Protein AF-A0A9E5YDA6-F1 (afdb_monomer_lite)

Secondary structure (DSSP, 8-state):
-EEEE-BPPP-TT---GGG----EEEEEE-GGGT-SS-EEEEE--TTSSSEEE-GGGTSTTPPPGGGS-GGGGEE-SEEEEE----TT-EE-GGGGTT----TT--EEEEE-SGGGGTTSTHHHHSPPEEPTTHHHHHHHH-TT--EEEESSS-SS-SS-HHHHHHHHHHHHHTT-EEEESB--TT--S--SEEEEEE---TT-SEEEEEEEEEE----GGG-SEEEE-SBTTTB--HHHHHHHHHHHHGGG-HHHHHHHHHHHHHHTTS-HHHHHHHIIIIII-----HHHHHHHHHHHHHHHHHHHHHPPBPTTHHHHHHHHHHTT-EEEEEEEEEHHHHHHHHHHTTGGGGEEEEEEETS-HHHHHHHHHHHHT--GGGEEEEESSHHHHHHHHHTT-EEEEESS-SSSS-EE-HHHHS-GGG-

Radius of gyration: 26.45 Å; chains: 1; bounding box: 68×47×70 Å

Structure (mmCIF, N/CA/C/O backbone):
data_AF-A0A9E5YDA6-F1
#
_entry.id   AF-A0A9E5YDA6-F1
#
loop_
_atom_site.group_PDB
_atom_site.id
_atom_site.type_symbol
_atom_site.label_atom_id
_atom_site.label_alt_id
_atom_site.label_comp_id
_atom_site.label_asym_id
_atom_site.label_entity_id
_atom_site.label_seq_id
_atom_site.pdbx_PDB_ins_code
_atom_site.Cartn_x
_atom_site.Cartn_y
_atom_site.Cartn_z
_atom_site.occupancy
_atom_site.B_iso_or_equiv
_atom_site.auth_seq_id
_atom_site.auth_comp_id
_atom_site.auth_asym_id
_atom_site.auth_atom_id
_atom_site.pdbx_PDB_model_num
ATOM 1 N N . MET A 1 1 ? 9.116 14.636 -0.680 1.00 67.81 1 MET A N 1
ATOM 2 C CA . MET A 1 1 ? 8.683 13.267 -1.040 1.00 67.81 1 MET A CA 1
ATOM 3 C C . MET A 1 1 ? 9.892 12.543 -1.601 1.00 67.81 1 MET A C 1
ATOM 5 O O . MET A 1 1 ? 10.535 13.100 -2.480 1.00 67.81 1 MET A O 1
ATOM 9 N N . LYS A 1 2 ? 10.267 11.382 -1.056 1.00 83.38 2 LYS A N 1
ATOM 10 C CA . LYS A 1 2 ? 11.390 10.605 -1.598 1.00 83.38 2 LYS A CA 1
ATOM 11 C C . LYS A 1 2 ? 10.886 9.824 -2.810 1.00 83.38 2 LYS A C 1
ATOM 13 O O . LYS A 1 2 ? 9.792 9.270 -2.757 1.00 83.38 2 LYS A O 1
ATOM 18 N N . THR A 1 3 ? 11.674 9.770 -3.874 1.00 90.19 3 THR A N 1
ATOM 19 C CA . THR A 1 3 ? 11.334 9.054 -5.107 1.00 90.19 3 THR A CA 1
ATOM 20 C C . THR A 1 3 ? 12.433 8.066 -5.475 1.00 90.19 3 THR A C 1
ATOM 22 O O . THR A 1 3 ? 13.600 8.267 -5.137 1.00 90.19 3 THR A O 1
ATOM 25 N N . LEU A 1 4 ? 12.052 6.970 -6.128 1.00 94.06 4 LEU A N 1
ATOM 26 C CA . LEU A 1 4 ? 12.965 6.002 -6.731 1.00 94.06 4 LEU A CA 1
ATOM 27 C C . LEU A 1 4 ? 12.518 5.728 -8.167 1.00 94.06 4 LEU A C 1
ATOM 29 O O . LEU A 1 4 ? 11.338 5.485 -8.407 1.00 94.06 4 LEU A O 1
ATOM 33 N N . ILE A 1 5 ? 13.463 5.735 -9.105 1.00 96.94 5 ILE A N 1
ATOM 34 C CA . ILE A 1 5 ? 13.225 5.278 -10.477 1.00 96.94 5 ILE A CA 1
ATOM 35 C C . ILE A 1 5 ? 13.392 3.759 -10.498 1.00 96.94 5 ILE A C 1
ATOM 37 O O . ILE A 1 5 ? 14.438 3.250 -10.088 1.00 96.94 5 ILE A O 1
ATOM 41 N N . LEU A 1 6 ? 12.368 3.055 -10.977 1.00 98.00 6 LEU A N 1
ATOM 42 C CA . LEU A 1 6 ? 12.332 1.597 -11.113 1.00 98.00 6 LEU A CA 1
ATOM 43 C C . LEU A 1 6 ? 12.444 1.141 -12.580 1.00 98.00 6 LEU A C 1
ATOM 45 O O . LEU A 1 6 ? 12.046 0.027 -12.908 1.00 98.00 6 LEU A O 1
ATOM 49 N N . SER A 1 7 ? 12.992 1.992 -13.453 1.00 97.88 7 SER A N 1
ATOM 50 C CA . SER A 1 7 ? 13.309 1.668 -14.850 1.00 97.88 7 SER A CA 1
ATOM 51 C C . SER A 1 7 ? 14.817 1.595 -15.093 1.00 97.88 7 SER A C 1
ATOM 53 O O . SER A 1 7 ? 15.599 2.330 -14.479 1.00 97.88 7 SER A O 1
ATOM 55 N N . HIS A 1 8 ? 15.235 0.734 -16.019 1.00 96.94 8 HIS A N 1
ATOM 56 C CA . HIS A 1 8 ? 16.598 0.727 -16.548 1.00 96.94 8 HIS A CA 1
ATOM 57 C C . HIS A 1 8 ? 16.786 1.803 -17.624 1.00 96.94 8 HIS A C 1
ATOM 59 O O . HIS A 1 8 ? 15.890 2.076 -18.423 1.00 96.94 8 HIS A O 1
ATOM 65 N N . ASN A 1 9 ? 17.988 2.384 -17.675 1.00 95.31 9 ASN A N 1
ATOM 66 C CA . ASN A 1 9 ? 18.379 3.263 -18.776 1.00 95.31 9 ASN A CA 1
ATOM 67 C C . ASN A 1 9 ? 18.394 2.477 -20.089 1.00 95.31 9 ASN A C 1
ATOM 69 O O . ASN A 1 9 ? 18.898 1.354 -20.133 1.00 95.31 9 ASN A O 1
ATOM 73 N N . ILE A 1 10 ? 17.909 3.106 -21.157 1.00 95.50 10 ILE A N 1
ATOM 74 C CA . ILE A 1 10 ? 17.963 2.546 -22.505 1.00 95.50 10 ILE A CA 1
ATOM 75 C C . ILE A 1 10 ? 19.251 3.013 -23.186 1.00 95.50 10 ILE A C 1
ATOM 77 O O . ILE A 1 10 ? 19.541 4.206 -23.259 1.00 95.50 10 ILE A O 1
ATOM 81 N N . ASN A 1 11 ? 20.026 2.056 -23.681 1.00 94.62 11 ASN A N 1
ATOM 82 C CA . ASN A 1 11 ? 21.260 2.253 -24.439 1.00 94.62 11 ASN A CA 1
ATOM 83 C C . ASN A 1 11 ? 21.466 1.117 -25.461 1.00 94.62 11 ASN A C 1
ATOM 85 O O . ASN A 1 11 ? 20.677 0.174 -25.512 1.00 94.62 11 ASN A O 1
ATOM 89 N N . SER A 1 12 ? 22.532 1.189 -26.258 1.00 92.56 12 SER A N 1
ATOM 90 C CA . SER A 1 12 ? 22.842 0.193 -27.295 1.00 92.56 12 SER A CA 1
ATOM 91 C C . SER A 1 12 ? 23.067 -1.234 -26.767 1.00 92.56 12 SER A C 1
ATOM 93 O O . SER A 1 12 ? 22.865 -2.180 -27.524 1.00 92.56 12 SER A O 1
ATOM 95 N N . ASP A 1 13 ? 23.421 -1.386 -25.486 1.00 92.50 13 ASP A N 1
ATOM 96 C CA . ASP A 1 13 ? 23.661 -2.668 -24.805 1.00 92.50 13 ASP A CA 1
ATOM 97 C C . ASP A 1 13 ? 22.418 -3.171 -24.044 1.00 92.50 13 ASP A C 1
ATOM 99 O O . ASP A 1 13 ? 22.493 -4.102 -23.241 1.00 92.50 13 ASP A O 1
ATOM 103 N N . THR A 1 14 ? 21.258 -2.540 -24.253 1.00 95.25 14 THR A N 1
ATOM 104 C CA . THR A 1 14 ? 20.001 -2.958 -23.620 1.00 95.25 14 THR A CA 1
ATOM 105 C C . THR A 1 14 ? 19.642 -4.373 -24.078 1.00 95.25 14 THR A C 1
ATOM 107 O O . THR A 1 14 ? 19.504 -4.587 -25.287 1.00 95.25 14 THR A O 1
ATOM 110 N N . PRO A 1 15 ? 19.462 -5.338 -23.154 1.00 94.69 15 PRO A N 1
ATOM 111 C CA . PRO A 1 15 ? 19.072 -6.689 -23.521 1.00 94.69 15 PRO A CA 1
ATOM 112 C C . PRO A 1 15 ? 17.662 -6.678 -24.117 1.00 94.69 15 PRO A C 1
ATOM 114 O O . PRO A 1 15 ? 16.757 -6.034 -23.590 1.00 94.69 15 PRO A O 1
ATOM 117 N N . LEU A 1 16 ? 17.479 -7.404 -25.219 1.00 94.12 16 LEU A N 1
ATOM 118 C CA . LEU A 1 16 ? 16.191 -7.565 -25.892 1.00 94.12 16 LEU A CA 1
ATOM 119 C C . LEU A 1 16 ? 15.756 -9.027 -25.826 1.00 94.12 16 LEU A C 1
ATOM 121 O O . LEU A 1 16 ? 16.576 -9.936 -26.004 1.00 94.12 16 LEU A O 1
ATOM 125 N N . TYR A 1 17 ? 14.462 -9.262 -25.597 1.00 91.06 17 TYR A N 1
ATOM 126 C CA . TYR A 1 17 ? 13.923 -10.618 -25.549 1.00 91.06 17 TYR A CA 1
ATOM 127 C C . TYR A 1 17 ? 14.231 -11.391 -26.843 1.00 91.06 17 TYR A C 1
ATOM 129 O O . TYR A 1 17 ? 14.139 -10.870 -27.956 1.00 91.06 17 TYR A O 1
ATOM 137 N N . GLY A 1 18 ? 14.640 -12.653 -26.697 1.00 87.25 18 GLY A N 1
ATOM 138 C CA . GLY A 1 18 ? 15.080 -13.500 -27.810 1.00 87.25 18 GLY A CA 1
ATOM 139 C C . GLY A 1 18 ? 16.497 -13.218 -28.324 1.00 87.25 18 GLY A C 1
ATOM 140 O O . GLY A 1 18 ? 16.963 -13.951 -29.196 1.00 87.25 18 GLY A O 1
ATOM 141 N N . GLY A 1 19 ? 17.190 -12.202 -27.796 1.00 80.88 19 GLY A N 1
ATOM 142 C CA . GLY A 1 19 ? 18.597 -11.918 -28.093 1.00 80.88 19 GLY A CA 1
ATOM 143 C C . GLY A 1 19 ? 18.871 -11.473 -29.531 1.00 80.88 19 GLY A C 1
ATOM 144 O O . GLY A 1 19 ? 20.001 -11.591 -29.999 1.00 80.88 19 GLY A O 1
ATOM 145 N N . LYS A 1 20 ? 17.847 -11.001 -30.255 1.00 78.19 20 LYS A N 1
ATOM 146 C CA . LYS A 1 20 ? 17.968 -10.517 -31.636 1.00 78.19 20 LYS A CA 1
ATOM 147 C C . LYS A 1 20 ? 17.704 -9.015 -31.703 1.00 78.19 20 LYS A C 1
ATOM 149 O O . LYS A 1 20 ? 16.721 -8.532 -31.153 1.00 78.19 20 LYS A O 1
ATOM 154 N N . GLY A 1 21 ? 18.542 -8.306 -32.457 1.00 82.81 21 GLY A N 1
ATOM 155 C CA . GLY A 1 21 ? 18.446 -6.857 -32.643 1.00 82.81 21 GLY A CA 1
ATOM 156 C C . GLY A 1 21 ? 19.255 -6.059 -31.619 1.00 82.81 21 GLY A C 1
ATOM 157 O O . GLY A 1 21 ? 19.936 -6.621 -30.766 1.00 82.81 21 GLY A O 1
ATOM 158 N N . ARG A 1 22 ? 19.201 -4.732 -31.745 1.00 89.94 22 ARG A N 1
ATOM 159 C CA . ARG A 1 22 ? 19.815 -3.765 -30.826 1.00 89.94 22 ARG A CA 1
ATOM 160 C C . ARG A 1 22 ? 18.995 -2.486 -30.818 1.00 89.94 22 ARG A C 1
ATOM 162 O O . ARG A 1 22 ? 18.381 -2.154 -31.834 1.00 89.94 22 ARG A O 1
ATOM 169 N N . VAL A 1 23 ? 19.037 -1.747 -29.715 1.00 95.06 23 VAL A N 1
ATOM 170 C CA . VAL A 1 23 ? 18.512 -0.380 -29.699 1.00 95.06 23 VAL A CA 1
ATOM 171 C C . VAL A 1 23 ? 19.399 0.488 -30.588 1.00 95.06 23 VAL A C 1
ATOM 173 O O . VAL A 1 23 ? 20.613 0.557 -30.405 1.00 95.06 23 VAL A O 1
ATOM 176 N N . GLY A 1 24 ? 18.797 1.133 -31.583 1.00 95.12 24 GLY A N 1
ATOM 177 C CA . GLY A 1 24 ? 19.485 2.054 -32.475 1.00 95.12 24 GLY A CA 1
ATOM 178 C C . GLY A 1 24 ? 19.519 3.454 -31.879 1.00 95.12 24 GLY A C 1
ATOM 179 O O . GLY A 1 24 ? 18.476 4.092 -31.766 1.00 95.12 24 GLY A O 1
ATOM 180 N N . LEU A 1 25 ? 20.711 3.940 -31.535 1.00 95.50 25 LEU A N 1
ATOM 181 C CA . LEU A 1 25 ? 20.946 5.325 -31.130 1.00 95.50 25 LEU A CA 1
ATOM 182 C C . LEU A 1 25 ? 21.877 5.987 -32.146 1.00 95.50 25 LEU A C 1
ATOM 184 O O . LEU A 1 25 ? 23.019 5.564 -32.317 1.00 95.50 25 LEU A O 1
ATOM 188 N N . SER A 1 26 ? 21.393 7.019 -32.834 1.00 95.12 26 SER A N 1
ATOM 189 C CA . SER A 1 26 ? 22.173 7.740 -33.848 1.00 95.12 26 SER A CA 1
ATOM 190 C C . SER A 1 26 ? 21.869 9.230 -33.815 1.00 95.12 26 SER A C 1
ATOM 192 O O . SER A 1 26 ? 20.712 9.616 -33.680 1.00 95.12 26 SER A O 1
ATOM 194 N N . HIS A 1 27 ? 22.882 10.080 -33.974 1.00 94.62 27 HIS A N 1
ATOM 195 C CA . HIS A 1 27 ? 22.676 11.525 -34.053 1.00 94.62 27 HIS A CA 1
ATOM 196 C C . HIS A 1 27 ? 22.164 11.927 -35.437 1.00 94.62 27 HIS A C 1
ATOM 198 O O . HIS A 1 27 ? 22.886 11.821 -36.427 1.00 94.62 27 HIS A O 1
ATOM 204 N N . GLU A 1 28 ? 20.932 12.426 -35.493 1.00 96.31 28 GLU A N 1
ATOM 205 C CA . GLU A 1 28 ? 20.380 13.067 -36.686 1.00 96.31 28 GLU A CA 1
ATOM 206 C C . GLU A 1 28 ? 20.979 14.466 -36.863 1.00 96.31 28 GLU A C 1
ATOM 208 O O . GLU A 1 28 ? 21.437 14.803 -37.953 1.00 96.31 28 GLU A O 1
ATOM 213 N N . LYS A 1 29 ? 21.094 15.225 -35.762 1.00 97.38 29 LYS A N 1
ATOM 214 C CA . LYS A 1 29 ? 21.838 16.493 -35.663 1.00 97.38 29 LYS A CA 1
ATOM 215 C C . LYS A 1 29 ? 22.844 16.445 -34.513 1.00 97.38 29 LYS A C 1
ATOM 217 O O . LYS A 1 29 ? 22.589 15.802 -33.489 1.00 97.38 29 LYS A O 1
ATOM 222 N N . SER A 1 30 ? 23.987 17.106 -34.674 1.00 96.88 30 SER A N 1
ATOM 223 C CA . SER A 1 30 ? 25.054 17.168 -33.679 1.00 96.88 30 SER A CA 1
ATOM 224 C C . SER A 1 30 ? 25.825 18.485 -33.732 1.00 96.88 30 SER A C 1
ATOM 226 O O . SER A 1 30 ? 26.405 18.832 -34.761 1.00 96.88 30 SER A O 1
ATOM 228 N N . LEU A 1 31 ? 25.957 19.150 -32.582 1.00 96.88 31 LEU A N 1
ATOM 229 C CA . LEU A 1 31 ? 26.803 20.340 -32.419 1.00 96.88 31 LEU A CA 1
ATOM 230 C C . LEU A 1 31 ? 28.266 20.065 -32.814 1.00 96.88 31 LEU A C 1
ATOM 232 O O . LEU A 1 31 ? 28.950 20.950 -33.320 1.00 96.88 31 LEU A O 1
ATOM 236 N N . LYS A 1 32 ? 28.750 18.820 -32.661 1.00 96.31 32 LYS A N 1
ATOM 237 C CA . LYS A 1 32 ? 30.105 18.426 -33.099 1.00 96.31 32 LYS A CA 1
ATOM 238 C C . LYS A 1 32 ? 30.284 18.506 -34.616 1.00 96.31 32 LYS A C 1
ATOM 240 O O . LYS A 1 32 ? 31.398 18.706 -35.085 1.00 96.31 32 LYS A O 1
ATOM 245 N N . ARG A 1 33 ? 29.197 18.362 -35.376 1.00 97.00 33 ARG A N 1
ATOM 246 C CA . ARG A 1 33 ? 29.163 18.544 -36.834 1.00 97.00 33 ARG A CA 1
ATOM 247 C C . ARG A 1 33 ? 28.734 19.962 -37.230 1.00 97.00 33 ARG A C 1
ATOM 249 O O . ARG A 1 33 ? 28.458 20.192 -38.399 1.00 97.00 33 ARG A O 1
ATOM 256 N N . ARG A 1 34 ? 28.704 20.900 -36.272 1.00 95.94 34 ARG A N 1
ATOM 257 C CA . ARG A 1 34 ? 28.269 22.297 -36.442 1.00 95.94 34 ARG A CA 1
ATOM 258 C C . ARG A 1 34 ? 26.791 22.464 -36.826 1.00 95.94 34 ARG A C 1
ATOM 260 O O . ARG A 1 34 ? 26.418 23.501 -37.365 1.00 95.94 34 ARG A O 1
ATOM 267 N N . ASP A 1 35 ? 25.948 21.479 -36.513 1.00 97.44 35 ASP A N 1
ATOM 268 C CA . ASP A 1 35 ? 24.493 21.658 -36.559 1.00 97.44 35 ASP A CA 1
ATOM 269 C C . ASP A 1 35 ? 24.048 22.654 -35.465 1.00 97.44 35 ASP A C 1
ATOM 271 O O . ASP A 1 35 ? 24.772 22.878 -34.498 1.00 97.44 35 ASP A O 1
ATOM 275 N N . SER A 1 36 ? 22.846 23.234 -35.567 1.00 97.44 36 SER A N 1
ATOM 276 C CA . SER A 1 36 ? 22.331 24.202 -34.575 1.00 97.44 36 SER A CA 1
ATOM 277 C C . SER A 1 36 ? 21.857 23.574 -33.257 1.00 97.44 36 SER A C 1
ATOM 279 O O . SER A 1 36 ? 21.626 24.278 -32.276 1.00 97.44 36 SER A O 1
ATOM 281 N N . SER A 1 37 ? 21.689 22.251 -33.222 1.00 97.81 37 SER A N 1
ATOM 282 C CA . SER A 1 37 ? 21.235 21.510 -32.047 1.00 97.81 37 SER A CA 1
ATOM 283 C C . SER A 1 37 ? 21.717 20.059 -32.078 1.00 97.81 37 SER A C 1
ATOM 285 O O . SER A 1 37 ? 22.188 19.553 -33.099 1.00 97.81 37 SER A O 1
ATOM 287 N N . ASN A 1 38 ? 21.568 19.362 -30.952 1.00 97.81 38 ASN A N 1
ATOM 288 C CA . ASN A 1 38 ? 21.670 17.907 -30.914 1.00 97.81 38 ASN A CA 1
ATOM 289 C C . ASN A 1 38 ? 20.272 17.298 -31.067 1.00 97.81 38 ASN A C 1
ATOM 291 O O . ASN A 1 38 ? 19.357 17.668 -30.337 1.00 97.81 38 ASN A O 1
ATOM 295 N N . VAL A 1 39 ? 20.124 16.334 -31.975 1.00 97.31 39 VAL A N 1
ATOM 296 C CA . VAL A 1 39 ? 18.903 15.532 -32.130 1.00 97.31 39 VAL A CA 1
ATOM 297 C C . VAL A 1 39 ? 19.319 14.072 -32.196 1.00 97.31 39 VAL A C 1
ATOM 299 O O . VAL A 1 39 ? 20.061 13.674 -33.096 1.00 97.31 39 VAL A O 1
ATOM 302 N N . LEU A 1 40 ? 18.881 13.282 -31.216 1.00 96.75 40 LEU A N 1
ATOM 303 C CA . LEU A 1 40 ? 19.138 11.848 -31.165 1.00 96.75 40 LEU A CA 1
ATOM 304 C C . LEU A 1 40 ? 17.942 11.108 -31.763 1.00 96.75 40 LEU A C 1
ATOM 306 O O . LEU A 1 40 ? 16.836 11.181 -31.233 1.00 96.75 40 LEU A O 1
ATOM 310 N N . ARG A 1 41 ? 18.176 10.368 -32.844 1.00 96.62 41 ARG A N 1
ATOM 311 C CA . ARG A 1 41 ? 17.220 9.402 -33.373 1.00 96.62 41 ARG A CA 1
ATOM 312 C C . ARG A 1 41 ? 17.327 8.116 -32.565 1.00 96.62 41 ARG A C 1
ATOM 314 O O . ARG A 1 41 ? 18.421 7.574 -32.388 1.00 96.62 41 ARG A O 1
ATOM 321 N N . ILE A 1 42 ? 16.175 7.639 -32.114 1.00 95.88 42 ILE A N 1
ATOM 322 C CA . ILE A 1 42 ? 16.035 6.447 -31.289 1.00 95.88 42 ILE A CA 1
ATOM 323 C C . ILE A 1 42 ? 15.172 5.439 -32.054 1.00 95.88 42 ILE A C 1
ATOM 325 O O . ILE A 1 42 ? 14.058 5.762 -32.459 1.00 95.88 42 ILE A O 1
ATOM 329 N N . ALA A 1 43 ? 15.690 4.233 -32.275 1.00 95.25 43 ALA A N 1
ATOM 330 C CA . ALA A 1 43 ? 14.995 3.140 -32.948 1.00 95.25 43 ALA A CA 1
ATOM 331 C C . ALA A 1 43 ? 14.937 1.914 -32.028 1.00 95.25 43 ALA A C 1
ATOM 333 O O . ALA A 1 43 ? 15.967 1.319 -31.707 1.00 95.25 43 ALA A O 1
ATOM 334 N N . MET A 1 44 ? 13.732 1.548 -31.597 1.00 94.25 44 MET A N 1
ATOM 335 C CA . MET A 1 44 ? 13.469 0.404 -30.721 1.00 94.25 44 MET A CA 1
ATOM 336 C C . MET A 1 44 ? 12.051 -0.139 -30.951 1.00 94.25 44 MET A C 1
ATOM 338 O O . MET A 1 44 ? 11.248 0.516 -31.616 1.00 94.25 44 MET A O 1
ATOM 342 N N . ASN A 1 45 ? 11.746 -1.323 -30.420 1.00 93.50 45 ASN A N 1
ATOM 343 C CA . ASN A 1 45 ? 10.380 -1.860 -30.417 1.00 93.50 45 ASN A CA 1
ATOM 344 C C . ASN A 1 45 ? 9.607 -1.376 -29.169 1.00 93.50 45 ASN A C 1
ATOM 346 O O . ASN A 1 45 ? 10.202 -0.817 -28.247 1.00 93.50 45 ASN A O 1
ATOM 350 N N . SER A 1 46 ? 8.288 -1.597 -29.130 1.00 95.38 46 SER A N 1
ATOM 351 C CA . SER A 1 46 ? 7.430 -1.256 -27.980 1.00 95.38 46 SER A CA 1
ATOM 352 C C . SER A 1 46 ? 7.809 -1.994 -26.685 1.00 95.38 46 SER A C 1
ATOM 354 O O . SER A 1 46 ? 7.499 -1.512 -25.600 1.00 95.38 46 SER A O 1
ATOM 356 N N . HIS A 1 47 ? 8.544 -3.100 -26.799 1.00 96.19 47 HIS A N 1
ATOM 357 C CA . HIS A 1 47 ? 8.875 -4.051 -25.732 1.00 96.19 47 HIS A CA 1
ATOM 358 C C . HIS A 1 47 ? 10.370 -4.028 -25.388 1.00 96.19 47 HIS A C 1
ATOM 360 O O . HIS A 1 47 ? 11.048 -5.053 -25.308 1.00 96.19 47 HIS A O 1
ATOM 366 N N . THR A 1 48 ? 10.931 -2.818 -25.310 1.00 95.88 48 THR A N 1
ATOM 367 C CA . THR A 1 48 ? 12.358 -2.578 -25.061 1.00 95.88 48 THR A CA 1
ATOM 368 C C . THR A 1 48 ? 12.585 -2.083 -23.638 1.00 95.88 48 THR A C 1
ATOM 370 O O . THR A 1 48 ? 12.011 -1.071 -23.236 1.00 95.88 48 THR A O 1
ATOM 373 N N . SER A 1 49 ? 13.533 -2.714 -22.932 1.00 95.56 49 SER A N 1
ATOM 374 C CA . SER A 1 49 ? 13.896 -2.384 -21.542 1.00 95.56 49 SER A CA 1
ATOM 375 C C . SER A 1 49 ? 12.689 -2.477 -20.603 1.00 95.56 49 SER A C 1
ATOM 377 O O . SER A 1 49 ? 11.768 -3.237 -20.876 1.00 95.56 49 SER A O 1
ATOM 379 N N . THR A 1 50 ? 12.656 -1.700 -19.519 1.00 98.38 50 THR A N 1
ATOM 380 C CA . THR A 1 50 ? 11.463 -1.561 -18.680 1.00 98.38 50 THR A CA 1
ATOM 381 C C . THR A 1 50 ? 10.282 -1.052 -19.507 1.00 98.38 50 THR A C 1
ATOM 383 O O . THR A 1 50 ? 10.267 0.107 -19.931 1.00 98.38 50 THR A O 1
ATOM 386 N N . HIS A 1 51 ? 9.291 -1.909 -19.727 1.00 98.38 51 HIS A N 1
ATOM 387 C CA . HIS A 1 51 ? 8.155 -1.642 -20.605 1.00 98.38 51 HIS A CA 1
ATOM 388 C C . HIS A 1 51 ? 6.856 -2.178 -20.011 1.00 98.38 51 HIS A C 1
ATOM 390 O O . HIS A 1 51 ? 6.856 -2.842 -18.975 1.00 98.38 51 HIS A O 1
ATOM 396 N N . ILE A 1 52 ? 5.744 -1.826 -20.650 1.00 98.31 52 ILE A N 1
ATOM 397 C CA . ILE A 1 52 ? 4.409 -2.272 -20.275 1.00 98.31 52 ILE A CA 1
ATOM 398 C C . ILE A 1 52 ? 3.748 -3.022 -21.422 1.00 98.31 52 ILE A C 1
ATOM 400 O O . ILE A 1 52 ? 3.763 -2.530 -22.550 1.00 98.31 52 ILE A O 1
ATOM 404 N N . ASP A 1 53 ? 3.076 -4.118 -21.088 1.00 98.50 53 ASP A N 1
ATOM 405 C CA . ASP A 1 53 ? 2.201 -4.850 -21.997 1.00 98.50 53 ASP A CA 1
ATOM 406 C C . ASP A 1 53 ? 0.744 -4.595 -21.654 1.00 98.50 53 ASP A C 1
ATOM 408 O O . ASP A 1 53 ? 0.295 -4.780 -20.512 1.00 98.50 53 ASP A O 1
ATOM 412 N N . VAL A 1 54 ? -0.023 -4.247 -22.681 1.00 98.19 54 VAL A N 1
ATOM 413 C CA . VAL A 1 54 ? -1.479 -4.143 -22.608 1.00 98.19 54 VAL A CA 1
ATOM 414 C C . VAL A 1 54 ? -2.146 -5.269 -23.408 1.00 98.19 54 VAL A C 1
ATOM 416 O O . VAL A 1 54 ? -1.485 -5.991 -24.156 1.00 98.19 54 VAL A O 1
ATOM 419 N N . PRO A 1 55 ? -3.463 -5.502 -23.240 1.00 98.44 55 PRO A N 1
ATOM 420 C CA . PRO A 1 55 ? -4.131 -6.669 -23.804 1.00 98.44 55 PRO A CA 1
ATOM 421 C C . PRO A 1 55 ? -3.926 -6.909 -25.301 1.00 98.44 55 PRO A C 1
ATOM 423 O O . PRO A 1 55 ? -3.838 -8.073 -25.698 1.00 98.44 55 PRO A O 1
ATOM 426 N N . SER A 1 56 ? -3.827 -5.863 -26.126 1.00 98.00 56 SER A N 1
ATOM 427 C CA . SER A 1 56 ? -3.595 -6.001 -27.570 1.00 98.00 56 SER A CA 1
ATOM 428 C C . SER A 1 56 ? -2.289 -6.724 -27.930 1.00 98.00 56 SER A C 1
ATOM 430 O O . SER A 1 56 ? -2.224 -7.299 -29.014 1.00 98.00 56 SER A O 1
ATOM 432 N N . HIS A 1 57 ? -1.314 -6.816 -27.016 1.00 97.81 57 HIS A N 1
ATOM 433 C CA . HIS A 1 57 ? -0.061 -7.549 -27.235 1.00 97.81 57 HIS A CA 1
ATOM 434 C C . HIS A 1 57 ? -0.275 -9.042 -27.542 1.00 97.81 57 HIS A C 1
ATOM 436 O O . HIS A 1 57 ? 0.378 -9.614 -28.413 1.00 97.81 57 HIS A O 1
ATOM 442 N N . PHE A 1 58 ? -1.255 -9.680 -26.888 1.00 97.75 58 PHE A N 1
ATOM 443 C CA . PHE A 1 58 ? -1.559 -11.110 -27.076 1.00 97.75 58 PHE A CA 1
ATOM 444 C C . PHE A 1 58 ? -3.036 -11.416 -27.375 1.00 97.75 58 PHE A C 1
ATOM 446 O O . PHE A 1 58 ? -3.419 -12.590 -27.480 1.00 97.75 58 PHE A O 1
ATOM 453 N N . ILE A 1 59 ? -3.883 -10.390 -27.503 1.00 97.25 59 ILE A N 1
ATOM 454 C CA . ILE A 1 59 ? -5.328 -10.514 -27.722 1.00 97.25 59 ILE A CA 1
ATOM 455 C C . ILE A 1 59 ? -5.721 -9.607 -28.891 1.00 97.25 59 ILE A C 1
ATOM 457 O O . ILE A 1 59 ? -5.714 -8.393 -28.758 1.00 97.25 59 ILE A O 1
ATOM 461 N N . GLY A 1 60 ? -6.134 -10.180 -30.027 1.00 93.88 60 GLY A N 1
ATOM 462 C CA . GLY A 1 60 ? -6.328 -9.421 -31.278 1.00 93.88 60 GLY A CA 1
ATOM 463 C C . GLY A 1 60 ? -7.368 -8.285 -31.254 1.00 93.88 60 GLY A C 1
ATOM 464 O O . GLY A 1 60 ? -7.341 -7.429 -32.126 1.00 93.88 60 GLY A O 1
ATOM 465 N N . ARG A 1 61 ? -8.278 -8.254 -30.270 1.00 94.06 61 ARG A N 1
ATOM 466 C CA . ARG A 1 61 ? -9.193 -7.122 -29.992 1.00 94.06 61 ARG A CA 1
ATOM 467 C C . ARG A 1 61 ? -9.044 -6.609 -28.555 1.00 94.06 61 ARG A C 1
ATOM 469 O O . ARG A 1 61 ? -10.011 -6.190 -27.925 1.00 94.06 61 ARG A O 1
ATOM 476 N N . GLY A 1 62 ? -7.855 -6.779 -27.988 1.00 97.06 62 GLY A N 1
ATOM 477 C CA . GLY A 1 62 ? -7.516 -6.280 -26.666 1.00 97.06 62 GLY A CA 1
ATOM 478 C C . GLY A 1 62 ? -7.395 -4.760 -26.665 1.00 97.06 62 GLY A C 1
ATOM 479 O O . GLY A 1 62 ? -7.165 -4.149 -27.704 1.00 97.06 62 GLY A O 1
ATOM 480 N N . LYS A 1 63 ? -7.530 -4.170 -25.477 1.00 97.75 63 LYS A N 1
ATOM 481 C CA . LYS A 1 63 ? -7.222 -2.760 -25.247 1.00 97.75 63 LYS A CA 1
ATOM 482 C C . LYS A 1 63 ? -5.767 -2.449 -25.600 1.00 97.75 63 LYS A C 1
ATOM 484 O O . LYS A 1 63 ? -4.870 -3.218 -25.252 1.00 97.75 63 LYS A O 1
ATOM 489 N N . THR A 1 64 ? -5.580 -1.309 -26.237 1.00 97.75 64 THR A N 1
ATOM 490 C CA . THR A 1 64 ? -4.319 -0.652 -26.582 1.00 97.75 64 THR A CA 1
ATOM 491 C C . THR A 1 64 ? -3.980 0.430 -25.556 1.00 97.75 64 THR A C 1
ATOM 493 O O . THR A 1 64 ? -4.800 0.739 -24.690 1.00 97.75 64 THR A O 1
ATOM 496 N N . LEU A 1 65 ? -2.784 1.025 -25.628 1.00 95.19 65 LEU A N 1
ATOM 497 C CA . LEU A 1 65 ? -2.360 2.062 -24.674 1.00 95.19 65 LEU A CA 1
ATOM 498 C C . LEU A 1 65 ? -3.318 3.260 -24.600 1.00 95.19 65 LEU A C 1
ATOM 500 O O . LEU A 1 65 ? -3.542 3.787 -23.512 1.00 95.19 65 LEU A O 1
ATOM 504 N N . THR A 1 66 ? -3.909 3.670 -25.724 1.00 94.62 66 THR A N 1
ATOM 505 C CA . THR A 1 66 ? -4.808 4.831 -25.788 1.00 94.62 66 THR A CA 1
ATOM 506 C C . THR A 1 66 ? -6.245 4.537 -25.341 1.00 94.62 66 THR A C 1
ATOM 508 O O . THR A 1 66 ? -7.042 5.463 -25.245 1.00 94.62 66 THR A O 1
ATOM 511 N N . ASP A 1 67 ? -6.566 3.290 -24.970 1.00 96.44 67 ASP A N 1
ATOM 512 C CA . ASP A 1 67 ? -7.873 2.904 -24.404 1.00 96.44 67 ASP A C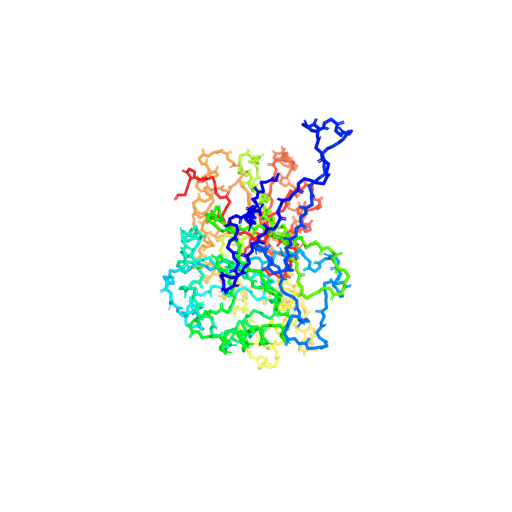A 1
ATOM 513 C C . ASP A 1 67 ? -7.955 3.064 -22.870 1.00 96.44 67 ASP A C 1
ATOM 515 O O . ASP A 1 67 ? -8.971 2.721 -22.248 1.00 96.44 67 ASP A O 1
ATOM 519 N N . TYR A 1 68 ? -6.868 3.502 -22.231 1.00 95.31 68 TYR A N 1
ATOM 520 C CA . TYR A 1 68 ? -6.766 3.656 -20.781 1.00 95.31 68 TYR A CA 1
ATOM 521 C C . TYR A 1 68 ? -6.764 5.131 -20.380 1.00 95.31 68 TYR A C 1
ATOM 523 O O . TYR A 1 68 ? -5.948 5.923 -20.846 1.00 95.31 68 TYR A O 1
ATOM 531 N N . GLU A 1 69 ? -7.627 5.474 -19.426 1.00 93.19 69 GLU A N 1
ATOM 532 C CA . GLU A 1 69 ? -7.644 6.795 -18.794 1.00 93.19 69 GLU A CA 1
ATOM 533 C C . GLU A 1 69 ? -6.339 7.061 -18.022 1.00 93.19 69 GLU A C 1
ATOM 535 O O . GLU A 1 69 ? -5.784 6.111 -17.451 1.00 93.19 69 GLU A O 1
ATOM 540 N N . PRO A 1 70 ? -5.885 8.323 -17.880 1.00 86.88 70 PRO A N 1
ATOM 541 C CA . PRO A 1 70 ? -4.629 8.662 -17.201 1.00 86.88 70 PRO A CA 1
ATOM 542 C C . PRO A 1 70 ? -4.472 8.065 -15.793 1.00 86.88 70 PRO A C 1
ATOM 544 O O . PRO A 1 70 ? -3.383 7.640 -15.411 1.00 86.88 70 PRO A O 1
ATOM 547 N N . GLY A 1 71 ? -5.564 7.971 -15.023 1.00 88.50 71 GLY A N 1
ATOM 548 C CA . GLY A 1 71 ? -5.556 7.378 -13.679 1.00 88.50 71 GLY A CA 1
ATOM 549 C C . GLY A 1 71 ? -5.219 5.881 -13.647 1.00 88.50 71 GLY A C 1
ATOM 550 O O . GLY A 1 71 ? -4.835 5.362 -12.601 1.00 88.50 71 GLY A O 1
ATOM 551 N N . SER A 1 72 ? -5.301 5.182 -14.785 1.00 94.19 72 SER A N 1
ATOM 552 C CA . SER A 1 72 ? -4.962 3.756 -14.903 1.00 94.19 72 SER A CA 1
ATOM 553 C C . SER A 1 72 ? -3.489 3.475 -14.599 1.00 94.19 72 SER A C 1
ATOM 555 O O . SER A 1 72 ? -3.157 2.372 -14.169 1.00 94.19 72 SER A O 1
ATOM 557 N N . TRP A 1 73 ? -2.632 4.479 -14.774 1.00 96.25 73 TRP A N 1
ATOM 558 C CA . TRP A 1 73 ? -1.178 4.398 -14.647 1.00 96.25 73 TRP A CA 1
ATOM 559 C C . TRP A 1 73 ? -0.655 4.669 -13.232 1.00 96.25 73 TRP A C 1
ATOM 561 O O . TRP A 1 73 ? 0.539 4.516 -12.970 1.00 96.25 73 TRP A O 1
ATOM 571 N N . VAL A 1 74 ? -1.545 5.064 -12.316 1.00 95.25 74 VAL A N 1
ATOM 572 C CA . VAL A 1 74 ? -1.240 5.300 -10.902 1.00 95.25 74 VAL A CA 1
ATOM 573 C C . VAL A 1 74 ? -1.731 4.113 -10.083 1.00 95.25 74 VAL A C 1
ATOM 575 O O . VAL A 1 74 ? -2.909 3.756 -10.134 1.00 95.25 74 VAL A O 1
ATOM 578 N N . PHE A 1 75 ? -0.837 3.511 -9.305 1.00 95.56 75 PHE A N 1
ATOM 579 C CA . PHE A 1 75 ? -1.125 2.367 -8.444 1.00 95.56 75 PHE A CA 1
ATOM 580 C C . PHE A 1 75 ? -0.893 2.745 -6.988 1.00 95.56 75 PHE A C 1
ATOM 582 O O . PHE A 1 75 ? 0.204 3.173 -6.644 1.00 95.56 75 PHE A O 1
ATOM 589 N N . ASN A 1 76 ? -1.910 2.594 -6.139 1.00 85.25 76 ASN A N 1
ATOM 590 C CA . ASN A 1 76 ? -1.883 3.104 -4.758 1.00 85.25 76 ASN A CA 1
ATOM 591 C C . ASN A 1 76 ? -1.699 2.008 -3.707 1.00 85.25 76 ASN A C 1
ATOM 593 O O . ASN A 1 76 ? -1.385 2.286 -2.557 1.00 85.25 76 ASN A O 1
ATOM 597 N N . ASN A 1 77 ? -1.947 0.751 -4.065 1.00 84.69 77 ASN A N 1
ATOM 598 C CA . ASN A 1 77 ? -1.921 -0.357 -3.124 1.00 84.69 77 ASN A CA 1
ATOM 599 C C . ASN A 1 77 ? -0.904 -1.379 -3.612 1.00 84.69 77 ASN A C 1
ATOM 601 O O . ASN A 1 77 ? -1.226 -2.350 -4.299 1.00 84.69 77 ASN A O 1
ATOM 605 N N . ILE A 1 78 ? 0.348 -1.128 -3.247 1.00 93.19 78 ILE A N 1
ATOM 606 C CA . ILE A 1 78 ? 1.482 -1.908 -3.724 1.00 93.19 78 ILE A CA 1
ATOM 607 C C . ILE A 1 78 ? 1.699 -3.118 -2.816 1.00 93.19 78 ILE A C 1
ATOM 609 O O . ILE A 1 78 ? 1.827 -2.978 -1.601 1.00 93.19 78 ILE A O 1
ATOM 613 N N . LEU A 1 79 ? 1.788 -4.307 -3.401 1.00 93.69 79 LEU A N 1
ATOM 614 C CA . LEU A 1 79 ? 2.358 -5.483 -2.751 1.00 93.69 79 LEU A CA 1
ATOM 615 C C . LEU A 1 79 ? 3.741 -5.742 -3.330 1.00 93.69 79 LEU A C 1
ATOM 617 O O . LEU A 1 79 ? 3.938 -5.647 -4.536 1.00 93.69 79 LEU A O 1
ATOM 621 N N . VAL A 1 80 ? 4.695 -6.085 -2.471 1.00 94.56 80 VAL A N 1
ATOM 622 C CA . VAL A 1 80 ? 6.044 -6.470 -2.889 1.00 94.56 80 VAL A CA 1
ATOM 623 C C . VAL A 1 80 ? 6.300 -7.881 -2.392 1.00 94.56 80 VAL A C 1
ATOM 625 O O . VAL A 1 80 ? 6.235 -8.132 -1.189 1.00 94.56 80 VAL A O 1
ATOM 628 N N . LYS A 1 81 ? 6.605 -8.794 -3.311 1.00 95.69 81 LYS A N 1
ATOM 629 C CA . LYS A 1 81 ? 7.013 -10.162 -3.003 1.00 95.69 81 LYS A CA 1
ATOM 630 C C . LYS A 1 81 ? 8.465 -10.345 -3.421 1.00 95.69 81 LYS A C 1
ATOM 632 O O . LYS A 1 81 ? 8.794 -10.151 -4.585 1.00 95.69 81 LYS A O 1
ATOM 637 N N . ASN A 1 82 ? 9.317 -10.701 -2.462 1.00 95.50 82 ASN A N 1
ATOM 638 C CA . ASN A 1 82 ? 10.699 -11.085 -2.735 1.00 95.50 82 ASN A CA 1
ATOM 639 C C . ASN A 1 82 ? 10.763 -12.598 -2.949 1.00 95.50 82 ASN A C 1
ATOM 641 O O . ASN A 1 82 ? 10.159 -13.342 -2.173 1.00 95.50 82 ASN A O 1
ATOM 645 N N . LEU A 1 83 ? 11.485 -13.023 -3.978 1.00 95.44 83 LEU A N 1
ATOM 646 C CA . LEU A 1 83 ? 11.743 -14.418 -4.312 1.00 95.44 83 LEU A CA 1
ATOM 647 C C . LEU A 1 83 ? 13.222 -14.594 -4.655 1.00 95.44 83 LEU A C 1
ATOM 649 O O . LEU A 1 83 ? 13.834 -13.710 -5.250 1.00 95.44 83 LEU A O 1
ATOM 653 N N . GLU A 1 84 ? 13.771 -15.751 -4.315 1.00 93.81 84 GLU A N 1
ATOM 654 C CA . GLU A 1 84 ? 15.022 -16.242 -4.888 1.00 93.81 84 GLU A CA 1
ATOM 655 C C . GLU A 1 84 ? 14.641 -17.366 -5.841 1.00 93.81 84 GLU A C 1
ATOM 657 O O . GLU A 1 84 ? 14.155 -18.412 -5.416 1.00 93.81 84 GLU A O 1
ATOM 662 N N . VAL A 1 85 ? 14.750 -17.091 -7.136 1.00 91.50 85 VAL A N 1
ATOM 663 C CA . VAL A 1 85 ? 14.256 -17.976 -8.196 1.00 91.50 85 VAL A CA 1
ATOM 664 C C . VAL A 1 85 ? 15.427 -18.657 -8.889 1.00 91.50 85 VAL A C 1
ATOM 666 O O . VAL A 1 85 ? 15.307 -19.806 -9.316 1.00 91.50 85 VAL A O 1
ATOM 669 N N . GLY A 1 86 ? 16.566 -17.963 -8.967 1.00 87.44 86 GLY A N 1
ATOM 670 C CA . GLY A 1 86 ? 17.718 -18.406 -9.727 1.00 87.44 86 GLY A CA 1
ATOM 671 C C . GLY A 1 86 ? 17.454 -18.421 -11.231 1.00 87.44 86 GLY A C 1
ATOM 672 O O . GLY A 1 86 ? 16.328 -18.295 -11.725 1.00 87.44 86 GLY A O 1
ATOM 673 N N . GLN A 1 87 ? 18.532 -18.616 -11.983 1.00 84.50 87 GLN A N 1
ATOM 674 C CA . GLN A 1 87 ? 18.447 -18.875 -13.414 1.00 84.50 87 GLN A CA 1
ATOM 675 C C . GLN A 1 87 ? 17.612 -20.133 -13.658 1.00 84.50 87 GLN A C 1
ATOM 677 O O . GLN A 1 87 ? 17.842 -21.169 -13.036 1.00 84.50 87 GLN A O 1
ATOM 682 N N . ASN A 1 88 ? 16.673 -20.057 -14.600 1.00 86.88 88 ASN A N 1
ATOM 683 C CA . ASN A 1 88 ? 15.791 -21.157 -14.996 1.00 86.88 88 ASN A CA 1
ATOM 684 C C . ASN A 1 88 ? 14.794 -21.647 -13.945 1.00 86.88 88 ASN A C 1
ATOM 686 O O . ASN A 1 88 ? 14.217 -22.724 -14.119 1.00 86.88 88 ASN A O 1
ATOM 690 N N . GLY A 1 89 ? 14.577 -20.882 -12.877 1.00 92.00 89 GLY A N 1
ATOM 691 C CA . GLY A 1 89 ? 13.542 -21.209 -11.910 1.00 92.00 89 GLY A CA 1
ATOM 692 C C . GLY A 1 89 ? 12.131 -21.122 -12.498 1.00 92.00 89 GLY A C 1
ATOM 693 O O . GLY A 1 89 ? 11.893 -20.609 -13.596 1.00 92.00 89 GLY A O 1
ATOM 694 N N . VAL A 1 90 ? 11.175 -21.636 -11.732 1.00 96.00 90 VAL A N 1
ATOM 695 C CA . VAL A 1 90 ? 9.746 -21.576 -12.045 1.00 96.00 90 VAL A CA 1
ATOM 696 C C . VAL A 1 90 ? 9.069 -20.772 -10.951 1.00 96.00 90 VAL A C 1
ATOM 698 O O . VAL A 1 90 ? 9.268 -21.069 -9.777 1.00 96.00 90 VAL A O 1
ATOM 701 N N . ILE A 1 91 ? 8.276 -19.779 -11.348 1.00 97.88 91 ILE A N 1
ATOM 702 C CA . ILE A 1 91 ? 7.439 -18.991 -10.446 1.00 97.88 91 ILE A CA 1
ATOM 703 C C . ILE A 1 91 ? 5.996 -19.465 -10.616 1.00 97.88 91 ILE A C 1
ATOM 705 O O . ILE A 1 91 ? 5.398 -19.321 -11.689 1.00 97.88 91 ILE A O 1
ATOM 709 N N . ASP A 1 92 ? 5.429 -20.029 -9.558 1.00 97.50 92 ASP A N 1
ATOM 710 C CA . ASP A 1 92 ? 4.083 -20.592 -9.551 1.00 97.50 92 ASP A CA 1
ATOM 711 C C . ASP A 1 92 ? 3.296 -20.209 -8.286 1.00 97.50 92 ASP A C 1
ATOM 713 O O . ASP A 1 92 ? 3.717 -19.396 -7.466 1.00 97.50 92 ASP A O 1
ATOM 717 N N . GLU A 1 93 ? 2.082 -20.737 -8.154 1.00 97.31 93 GLU A N 1
ATOM 718 C CA . GLU A 1 93 ? 1.174 -20.434 -7.049 1.00 97.31 93 GLU A CA 1
ATOM 719 C C . GLU A 1 93 ? 1.762 -20.697 -5.649 1.00 97.31 93 GLU A C 1
ATOM 721 O O . GLU A 1 93 ? 1.381 -20.011 -4.693 1.00 97.31 93 GLU A O 1
ATOM 726 N N . LYS A 1 94 ? 2.672 -21.671 -5.504 1.00 96.56 94 LYS A N 1
ATOM 727 C CA . LYS A 1 94 ? 3.252 -22.055 -4.207 1.00 96.56 94 LYS A CA 1
ATOM 728 C C . LYS A 1 94 ? 4.155 -20.961 -3.644 1.00 96.56 94 LYS A C 1
ATOM 730 O O . LYS A 1 94 ? 4.187 -20.768 -2.430 1.00 96.56 94 LYS A O 1
ATOM 735 N N . ASP A 1 95 ? 4.797 -20.188 -4.518 1.00 97.19 95 ASP A N 1
ATOM 736 C CA . ASP A 1 95 ? 5.739 -19.131 -4.143 1.00 97.19 95 ASP A CA 1
ATOM 737 C C . ASP A 1 95 ? 5.037 -17.954 -3.459 1.00 97.19 95 ASP A C 1
ATOM 739 O O . ASP A 1 95 ? 5.674 -17.114 -2.828 1.00 97.19 95 ASP A O 1
ATOM 743 N N . PHE A 1 96 ? 3.706 -17.905 -3.550 1.00 96.38 96 PHE A N 1
ATOM 744 C CA . PHE A 1 96 ? 2.858 -16.880 -2.953 1.00 96.38 96 PHE A CA 1
ATOM 745 C C . PHE A 1 96 ? 2.013 -17.415 -1.790 1.00 96.38 96 PHE A C 1
ATOM 747 O O . PHE A 1 96 ? 1.123 -16.711 -1.308 1.00 96.38 96 PHE A O 1
ATOM 754 N N . ALA A 1 97 ? 2.236 -18.645 -1.320 1.00 90.00 97 ALA A N 1
ATOM 755 C CA . ALA A 1 97 ? 1.433 -19.233 -0.245 1.00 90.00 97 ALA A CA 1
ATOM 756 C C . ALA A 1 97 ? 1.495 -18.427 1.070 1.00 90.00 97 ALA A C 1
ATOM 758 O O . ALA A 1 97 ? 0.497 -18.341 1.785 1.00 90.00 97 ALA A O 1
ATOM 759 N N . ASP A 1 98 ? 2.640 -17.804 1.346 1.00 87.94 98 ASP A N 1
ATOM 760 C CA . ASP A 1 98 ? 2.957 -16.976 2.517 1.00 87.94 98 ASP A CA 1
ATOM 761 C C . ASP A 1 98 ? 2.650 -15.479 2.327 1.00 87.94 98 ASP A C 1
ATOM 763 O O . ASP A 1 98 ? 2.878 -14.681 3.236 1.00 87.94 98 ASP A O 1
ATOM 767 N N . LEU A 1 99 ? 2.161 -15.066 1.151 1.00 88.44 99 LEU A N 1
ATOM 768 C CA . LEU A 1 99 ? 1.877 -13.660 0.889 1.00 88.44 99 LEU A CA 1
ATOM 769 C C . LEU A 1 99 ? 0.746 -13.169 1.807 1.00 88.44 99 LEU A C 1
ATOM 771 O O . LEU A 1 99 ? -0.347 -13.737 1.831 1.00 88.44 99 LEU A O 1
ATOM 775 N N . GLU A 1 100 ? 0.969 -12.062 2.516 1.00 83.75 100 GLU A N 1
ATOM 776 C CA . GLU A 1 100 ? -0.101 -11.356 3.225 1.00 83.75 100 GLU A CA 1
ATOM 777 C C . GLU A 1 100 ? -1.019 -10.664 2.204 1.00 83.75 100 GLU A C 1
ATOM 779 O O . GLU A 1 100 ? -0.748 -9.570 1.703 1.00 83.75 100 GLU A O 1
ATOM 784 N N . TYR A 1 101 ? -2.107 -11.343 1.840 1.00 81.25 101 TYR A N 1
ATOM 785 C CA . TYR A 1 101 ? -3.021 -10.879 0.799 1.00 81.25 101 TYR A CA 1
ATOM 786 C C . TYR A 1 101 ? -3.815 -9.644 1.232 1.00 81.25 101 TYR A C 1
ATOM 788 O O . TYR A 1 101 ? -4.759 -9.725 2.019 1.00 81.25 101 TYR A O 1
ATOM 796 N N . ASN A 1 102 ? -3.498 -8.508 0.615 1.00 78.25 102 ASN A N 1
ATOM 797 C CA . ASN A 1 102 ? -4.313 -7.302 0.663 1.00 78.25 102 ASN A CA 1
ATOM 798 C C . ASN A 1 102 ? -5.269 -7.266 -0.541 1.00 78.25 102 ASN A C 1
ATOM 800 O O . ASN A 1 102 ? -4.838 -7.036 -1.667 1.00 78.25 102 ASN A O 1
ATOM 804 N N . LYS A 1 103 ? -6.578 -7.436 -0.316 1.00 80.88 103 LYS A N 1
ATOM 805 C CA . LYS A 1 103 ? -7.579 -7.457 -1.401 1.00 80.88 103 LYS A CA 1
ATOM 806 C C . LYS A 1 103 ? -7.642 -6.166 -2.222 1.00 80.88 103 LYS A C 1
ATOM 808 O O . LYS A 1 103 ? -8.106 -6.226 -3.359 1.00 80.88 103 LYS A O 1
ATOM 813 N N . LEU A 1 104 ? -7.200 -5.037 -1.664 1.00 81.31 104 LEU A N 1
ATOM 814 C CA . LEU A 1 104 ? -7.141 -3.753 -2.362 1.00 81.31 104 LEU A CA 1
ATOM 815 C C . LEU A 1 104 ? -5.870 -3.566 -3.186 1.00 81.31 104 LEU A C 1
ATOM 817 O O . LEU A 1 104 ? -5.801 -2.592 -3.930 1.00 81.31 104 LEU A O 1
ATOM 821 N N . ALA A 1 105 ? -4.894 -4.474 -3.081 1.00 89.62 105 ALA A N 1
ATOM 822 C CA . ALA A 1 105 ? -3.671 -4.393 -3.859 1.00 89.62 105 ALA A CA 1
ATOM 823 C C . ALA A 1 105 ? -3.978 -4.326 -5.353 1.00 89.62 105 ALA A C 1
ATOM 825 O O . ALA A 1 105 ? -4.628 -5.219 -5.902 1.00 89.62 105 ALA A O 1
ATOM 826 N N . ASP A 1 106 ? -3.506 -3.261 -5.993 1.00 95.31 106 ASP A N 1
ATOM 827 C CA . ASP A 1 106 ? -3.716 -3.001 -7.411 1.00 95.31 106 ASP A CA 1
ATOM 828 C C . ASP A 1 106 ? -2.445 -3.202 -8.241 1.00 95.31 106 ASP A C 1
ATOM 830 O O . ASP A 1 106 ? -2.548 -3.373 -9.457 1.00 95.31 106 ASP A O 1
ATOM 834 N N . PHE A 1 107 ? -1.281 -3.310 -7.592 1.00 98.25 107 PHE A N 1
ATOM 835 C CA . PHE A 1 107 ? -0.009 -3.661 -8.220 1.00 98.25 107 PHE A CA 1
ATOM 836 C C . PHE A 1 107 ? 0.786 -4.631 -7.338 1.00 98.25 107 PHE A C 1
ATOM 838 O O . PHE A 1 107 ? 1.119 -4.320 -6.193 1.00 98.25 107 PHE A O 1
ATOM 845 N N . LEU A 1 108 ? 1.111 -5.807 -7.877 1.00 98.44 108 LEU A N 1
ATOM 846 C CA . LEU A 1 108 ? 2.056 -6.748 -7.280 1.00 98.44 108 LEU A CA 1
ATOM 847 C C . LEU A 1 108 ? 3.426 -6.646 -7.967 1.00 98.44 108 LEU A C 1
ATOM 849 O O . LEU A 1 108 ? 3.575 -6.995 -9.136 1.00 98.44 108 LEU A O 1
ATOM 853 N N . VAL A 1 109 ? 4.432 -6.217 -7.214 1.00 98.56 109 VAL A N 1
ATOM 854 C CA . VAL A 1 109 ? 5.837 -6.199 -7.622 1.00 98.56 109 VAL A CA 1
ATOM 855 C C . VAL A 1 109 ? 6.505 -7.496 -7.168 1.00 98.56 109 VAL A C 1
ATOM 857 O O . VAL A 1 109 ? 6.584 -7.774 -5.970 1.00 98.56 109 VAL A O 1
ATOM 860 N N . ILE A 1 110 ? 6.997 -8.285 -8.117 1.00 98.19 110 ILE A N 1
ATOM 861 C CA . ILE A 1 110 ? 7.715 -9.540 -7.892 1.00 98.19 110 ILE A CA 1
ATOM 862 C C . ILE A 1 110 ? 9.205 -9.250 -8.067 1.00 98.19 110 ILE A C 1
ATOM 864 O O . ILE A 1 110 ? 9.715 -9.124 -9.178 1.00 98.19 110 ILE A O 1
ATOM 868 N N . LYS A 1 111 ? 9.905 -9.107 -6.946 1.00 97.50 111 LYS A N 1
ATOM 869 C CA . LYS A 1 111 ? 11.339 -8.848 -6.915 1.00 97.50 111 LYS A CA 1
ATOM 870 C C . LYS A 1 111 ? 12.096 -10.163 -6.788 1.00 97.50 111 LYS A C 1
ATOM 872 O O . LYS A 1 111 ? 11.940 -10.875 -5.802 1.00 97.50 111 LYS A O 1
ATOM 877 N N . THR A 1 112 ? 12.938 -10.439 -7.769 1.00 96.56 112 THR A N 1
ATOM 878 C CA . THR A 1 112 ? 13.771 -11.641 -7.852 1.00 96.56 112 THR A CA 1
ATOM 879 C C . THR A 1 112 ? 15.257 -11.295 -7.779 1.00 96.56 112 THR A C 1
ATOM 881 O O . THR A 1 112 ? 15.646 -10.121 -7.775 1.00 96.56 112 THR A O 1
ATOM 884 N N . ASP A 1 113 ? 16.101 -12.316 -7.762 1.00 95.06 113 ASP A N 1
ATOM 885 C CA . ASP A 1 113 ? 17.553 -12.228 -7.895 1.00 95.06 113 ASP A CA 1
ATOM 886 C C . ASP A 1 113 ? 18.039 -12.007 -9.346 1.00 95.06 113 ASP A C 1
ATOM 888 O O . ASP A 1 113 ? 19.222 -11.731 -9.552 1.00 95.06 113 ASP A O 1
ATOM 892 N N . MET A 1 114 ? 17.140 -12.026 -10.341 1.00 95.25 114 MET A N 1
ATOM 893 C CA . MET A 1 114 ? 17.497 -12.014 -11.768 1.00 95.25 114 MET A CA 1
ATOM 894 C C . MET A 1 114 ? 18.179 -10.736 -12.267 1.00 95.25 114 MET A C 1
ATOM 896 O O . MET A 1 114 ? 19.006 -10.802 -13.176 1.00 95.25 114 MET A O 1
ATOM 900 N N . GLU A 1 115 ? 17.885 -9.578 -11.670 1.00 93.69 115 GLU A N 1
ATOM 901 C CA . GLU A 1 115 ? 18.477 -8.288 -12.067 1.00 93.69 115 GLU A CA 1
ATOM 902 C C . GLU A 1 115 ? 20.011 -8.288 -11.983 1.00 93.69 115 GLU A C 1
ATOM 904 O O . GLU A 1 115 ? 20.671 -7.583 -12.747 1.00 93.69 115 GLU A O 1
ATOM 909 N N . ARG A 1 116 ? 20.594 -9.127 -11.113 1.00 94.12 116 ARG A N 1
ATOM 910 C CA . ARG A 1 116 ? 22.052 -9.287 -10.977 1.00 94.12 116 ARG A CA 1
ATOM 911 C C . ARG A 1 116 ? 22.698 -9.789 -12.267 1.00 94.12 116 ARG A C 1
ATOM 913 O O . ARG A 1 116 ? 23.807 -9.377 -12.590 1.00 94.12 116 ARG A O 1
ATOM 920 N N . PHE A 1 117 ? 21.977 -10.613 -13.024 1.00 94.88 117 PHE A N 1
ATOM 921 C CA . PHE A 1 117 ? 22.447 -11.189 -14.279 1.00 94.88 117 PHE A CA 1
ATOM 922 C C . PHE A 1 117 ? 22.176 -10.285 -15.481 1.00 94.88 117 PHE A C 1
ATOM 924 O O . PHE A 1 117 ? 22.569 -10.641 -16.581 1.00 94.88 117 PHE A O 1
ATOM 931 N N . ARG A 1 118 ? 21.538 -9.111 -15.330 1.00 94.56 118 ARG A N 1
ATOM 932 C CA . ARG A 1 118 ? 21.009 -8.319 -16.462 1.00 94.56 118 ARG A CA 1
ATOM 933 C C . ARG A 1 118 ? 22.028 -7.954 -17.551 1.00 94.56 118 ARG A C 1
ATOM 935 O O . ARG A 1 118 ? 21.644 -7.716 -18.693 1.00 94.56 118 ARG A O 1
ATOM 942 N N . LYS A 1 119 ? 23.318 -7.880 -17.210 1.00 93.38 119 LYS A N 1
ATOM 943 C CA . LYS A 1 119 ? 24.412 -7.598 -18.162 1.00 93.38 119 LYS A CA 1
ATOM 944 C C . LYS A 1 119 ? 24.974 -8.849 -18.845 1.00 93.38 119 LYS A C 1
ATOM 946 O O . LYS A 1 119 ? 25.790 -8.734 -19.753 1.00 93.38 119 LYS A O 1
ATOM 951 N N . GLU A 1 120 ? 24.578 -10.028 -18.394 1.00 94.38 120 GLU A N 1
ATOM 952 C CA . GLU A 1 120 ? 25.021 -11.313 -18.908 1.00 94.38 120 GLU A CA 1
ATOM 953 C C . GLU A 1 120 ? 24.033 -11.858 -19.941 1.00 94.38 120 GLU A C 1
ATOM 955 O O . GLU A 1 120 ? 22.833 -11.574 -19.921 1.00 94.38 120 GLU A O 1
ATOM 960 N N . ARG A 1 121 ? 24.525 -12.730 -20.827 1.00 92.62 121 ARG A N 1
ATOM 961 C CA . ARG A 1 121 ? 23.680 -13.437 -21.801 1.00 92.62 121 ARG A CA 1
ATOM 962 C C . ARG A 1 121 ? 22.619 -14.317 -21.123 1.00 92.62 121 ARG A C 1
ATOM 964 O O . ARG A 1 121 ? 21.519 -14.461 -21.660 1.00 92.62 121 ARG A O 1
ATOM 971 N N . SER A 1 122 ? 22.949 -14.845 -19.947 1.00 93.38 122 SER A N 1
ATOM 972 C CA . SER A 1 122 ? 22.090 -15.676 -19.100 1.00 93.38 122 SER A CA 1
ATOM 973 C C . SER A 1 122 ? 20.781 -14.984 -18.709 1.00 93.38 122 SER A C 1
ATOM 975 O O . SER A 1 122 ? 19.758 -15.645 -18.568 1.00 93.38 122 SER A O 1
ATOM 977 N N . TYR A 1 123 ? 20.742 -13.648 -18.645 1.00 95.25 123 TYR A N 1
ATOM 978 C CA . TYR A 1 123 ? 19.499 -12.908 -18.397 1.00 95.25 123 TYR A CA 1
ATOM 979 C C . TYR A 1 123 ? 18.414 -13.173 -19.445 1.00 95.25 123 TYR A C 1
ATOM 981 O O . TYR A 1 123 ? 17.223 -13.186 -19.133 1.00 95.25 123 TYR A O 1
ATOM 989 N N . ILE A 1 124 ? 18.838 -13.386 -20.695 1.00 94.25 124 ILE A N 1
ATOM 990 C CA . ILE A 1 124 ? 17.960 -13.658 -21.833 1.00 94.25 124 ILE A CA 1
ATOM 991 C C . ILE A 1 124 ? 17.695 -15.162 -21.944 1.00 94.25 124 ILE A C 1
ATOM 993 O O . ILE A 1 124 ? 16.555 -15.577 -22.153 1.00 94.25 124 ILE A O 1
ATOM 997 N N . THR A 1 125 ? 18.748 -15.982 -21.853 1.00 93.81 125 THR A N 1
ATOM 998 C CA . THR A 1 125 ? 18.658 -17.429 -22.108 1.00 93.81 125 THR A CA 1
ATOM 999 C C . THR A 1 125 ? 18.050 -18.207 -20.958 1.00 93.81 125 THR A C 1
ATOM 1001 O O . THR A 1 125 ? 17.349 -19.186 -21.205 1.00 93.81 125 THR A O 1
ATOM 1004 N N . ASP A 1 126 ? 18.271 -17.739 -19.733 1.00 94.50 126 ASP A N 1
ATOM 1005 C CA . ASP A 1 126 ? 17.970 -18.464 -18.505 1.00 94.50 126 ASP A CA 1
ATOM 1006 C C . ASP A 1 126 ? 16.945 -17.739 -17.621 1.00 94.50 126 ASP A C 1
ATOM 1008 O O . ASP A 1 126 ? 16.933 -17.872 -16.395 1.00 94.50 126 ASP A O 1
ATOM 1012 N N . SER A 1 127 ? 16.072 -16.945 -18.248 1.00 94.25 127 SER A N 1
ATOM 1013 C CA . SER A 1 127 ? 14.994 -16.240 -17.555 1.00 94.25 127 SER A CA 1
ATOM 1014 C C . SER A 1 127 ? 13.957 -17.218 -16.968 1.00 94.25 127 SER A C 1
ATOM 1016 O O . SER A 1 127 ? 13.659 -18.234 -17.616 1.00 94.25 127 SER A O 1
ATOM 1018 N N . PRO A 1 128 ? 13.379 -16.936 -15.783 1.00 96.00 128 PRO A N 1
ATOM 1019 C CA . PRO A 1 128 ? 12.386 -17.800 -15.153 1.00 96.00 128 PRO A CA 1
ATOM 1020 C C . PRO A 1 128 ? 11.135 -18.036 -16.002 1.00 96.00 128 PRO A C 1
ATOM 1022 O O . PRO A 1 128 ? 10.734 -17.196 -16.806 1.00 96.00 128 PRO A O 1
ATOM 1025 N N . VAL A 1 129 ? 10.470 -19.168 -15.775 1.00 96.25 129 VAL A N 1
ATOM 1026 C CA . VAL A 1 129 ? 9.141 -19.453 -16.340 1.00 96.25 129 VAL A CA 1
ATOM 1027 C C . VAL A 1 129 ? 8.074 -19.064 -15.321 1.00 96.25 129 VAL A C 1
ATOM 1029 O O . VAL A 1 129 ? 8.104 -19.547 -14.191 1.00 96.25 129 VAL A O 1
ATOM 1032 N N . ILE A 1 130 ? 7.095 -18.242 -15.712 1.00 97.19 130 ILE A N 1
ATOM 1033 C CA . ILE A 1 130 ? 5.902 -17.999 -14.888 1.00 97.19 130 ILE A CA 1
ATOM 1034 C C . ILE A 1 130 ? 4.772 -18.935 -15.316 1.00 97.19 130 ILE A C 1
ATOM 1036 O O . ILE A 1 130 ? 4.353 -18.937 -16.473 1.00 97.19 130 ILE A O 1
ATOM 1040 N N . SER A 1 131 ? 4.213 -19.662 -14.347 1.00 97.75 131 SER A N 1
ATOM 1041 C CA . SER A 1 131 ? 2.988 -20.443 -14.521 1.00 97.75 131 SER A CA 1
ATOM 1042 C C . SER A 1 131 ? 1.815 -19.545 -14.924 1.00 97.75 131 SER A C 1
ATOM 1044 O O . SER A 1 131 ? 1.412 -18.619 -14.223 1.00 97.75 131 SER A O 1
ATOM 1046 N N . SER A 1 132 ? 1.166 -19.873 -16.030 1.00 98.19 132 SER A N 1
ATOM 1047 C CA . SER A 1 132 ? -0.048 -19.222 -16.512 1.00 98.19 132 SER A CA 1
ATOM 1048 C C . SER A 1 132 ? -1.235 -19.398 -15.557 1.00 98.19 132 SER A C 1
ATOM 1050 O O . SER A 1 132 ? -2.185 -18.610 -15.591 1.00 98.19 132 SER A O 1
ATOM 1052 N N . ARG A 1 133 ? -1.205 -20.402 -14.669 1.00 98.06 133 ARG A N 1
ATOM 1053 C CA . ARG A 1 133 ? -2.205 -20.589 -13.602 1.00 98.06 133 ARG A CA 1
ATOM 1054 C C . ARG A 1 133 ? -2.085 -19.542 -12.498 1.00 98.06 133 ARG A C 1
ATOM 1056 O O . ARG A 1 133 ? -3.096 -19.209 -11.873 1.00 98.06 133 ARG A O 1
ATOM 1063 N N . LEU A 1 134 ? -0.907 -18.933 -12.340 1.00 98.00 134 LEU A N 1
ATOM 1064 C CA . LEU A 1 134 ? -0.680 -17.869 -11.368 1.00 98.00 134 LEU A CA 1
ATOM 1065 C C . LEU A 1 134 ? -1.631 -16.682 -11.582 1.00 98.00 134 LEU A C 1
ATOM 1067 O O . LEU A 1 134 ? -2.117 -16.102 -10.615 1.00 98.00 134 LEU A O 1
ATOM 1071 N N . ALA A 1 135 ? -1.989 -16.370 -12.831 1.00 98.06 135 ALA A N 1
ATOM 1072 C CA . ALA A 1 135 ? -2.950 -15.312 -13.144 1.00 98.06 135 ALA A CA 1
ATOM 1073 C C . ALA A 1 135 ? -4.331 -15.547 -12.499 1.00 98.06 135 ALA A C 1
ATOM 1075 O O . ALA A 1 135 ? -4.936 -14.625 -11.945 1.00 98.06 135 ALA A O 1
ATOM 1076 N N . ASP A 1 136 ? -4.848 -16.782 -12.563 1.00 97.44 136 ASP A N 1
ATOM 1077 C CA . ASP A 1 136 ? -6.121 -17.167 -11.936 1.00 97.44 136 ASP A CA 1
ATOM 1078 C C . ASP A 1 136 ? -6.022 -17.111 -10.412 1.00 97.44 136 ASP A C 1
ATOM 1080 O O . ASP A 1 136 ? -6.897 -16.554 -9.741 1.00 97.44 136 ASP A O 1
ATOM 1084 N N . PHE A 1 137 ? -4.935 -17.665 -9.881 1.00 97.88 137 PHE A N 1
ATOM 1085 C CA . PHE A 1 137 ? -4.669 -17.718 -8.454 1.00 97.88 137 PHE A CA 1
ATOM 1086 C C . PHE A 1 137 ? -4.580 -16.319 -7.831 1.00 97.88 137 PHE A C 1
ATOM 1088 O O . PHE A 1 137 ? -5.287 -16.030 -6.860 1.00 97.88 137 PHE A O 1
ATOM 1095 N N . LEU A 1 138 ? -3.782 -15.427 -8.427 1.00 97.62 138 LEU A N 1
ATOM 1096 C CA . LEU A 1 138 ? -3.618 -14.055 -7.958 1.00 97.62 138 LEU A CA 1
ATOM 1097 C C . LEU A 1 138 ? -4.925 -13.280 -8.063 1.00 97.62 138 LEU A C 1
ATOM 1099 O O . LEU A 1 138 ? -5.334 -12.680 -7.077 1.00 97.62 138 LEU A O 1
ATOM 1103 N N . LYS A 1 139 ? -5.642 -13.339 -9.194 1.00 96.50 139 LYS A N 1
ATOM 1104 C CA . LYS A 1 139 ? -6.898 -12.584 -9.348 1.00 96.50 139 LYS A CA 1
ATOM 1105 C C . LYS A 1 139 ? -7.982 -13.026 -8.361 1.00 96.50 139 LYS A C 1
ATOM 1107 O O . LYS A 1 139 ? -8.772 -12.198 -7.915 1.00 96.50 139 LYS A O 1
ATOM 1112 N N . LYS A 1 140 ? -8.010 -14.310 -7.981 1.00 95.94 140 LYS A N 1
ATOM 1113 C CA . LYS A 1 140 ? -8.931 -14.830 -6.955 1.00 95.94 140 LYS A CA 1
ATOM 1114 C C . LYS A 1 140 ? -8.636 -14.259 -5.564 1.00 95.94 140 LYS A C 1
ATOM 1116 O O . LYS A 1 140 ? -9.568 -14.016 -4.800 1.00 95.94 140 LYS A O 1
ATOM 1121 N N . ARG A 1 141 ? -7.360 -14.077 -5.213 1.00 94.62 141 ARG A N 1
ATOM 1122 C CA . ARG A 1 141 ? -6.939 -13.602 -3.881 1.00 94.62 141 ARG A CA 1
ATOM 1123 C C . ARG A 1 141 ? -6.782 -12.080 -3.793 1.00 94.62 141 ARG A C 1
ATOM 1125 O O . ARG A 1 141 ? -6.996 -11.512 -2.727 1.00 94.62 141 ARG A O 1
ATOM 1132 N N . LEU A 1 142 ? -6.463 -11.439 -4.913 1.00 95.44 142 LEU A N 1
ATOM 1133 C CA . LEU A 1 142 ? -6.262 -10.004 -5.100 1.00 95.44 142 LEU A CA 1
ATOM 1134 C C . LEU A 1 142 ? -7.259 -9.498 -6.161 1.00 95.44 142 LEU A C 1
ATOM 1136 O O . LEU A 1 142 ? -6.887 -9.264 -7.314 1.00 95.44 142 LEU A O 1
ATOM 1140 N N . PRO A 1 143 ? -8.553 -9.365 -5.818 1.00 93.56 143 PRO A N 1
ATOM 1141 C CA . PRO A 1 143 ? -9.586 -8.989 -6.784 1.00 93.56 143 PRO A CA 1
ATOM 1142 C C . PRO A 1 143 ? -9.321 -7.625 -7.443 1.00 93.56 143 PRO A C 1
ATOM 1144 O O . PRO A 1 143 ? -9.604 -7.462 -8.635 1.00 93.56 143 PRO A O 1
ATOM 1147 N N . SER A 1 144 ? -8.708 -6.685 -6.716 1.00 94.38 144 SER A N 1
ATOM 1148 C CA . SER A 1 144 ? -8.352 -5.351 -7.215 1.00 94.38 144 SER A CA 1
ATOM 1149 C C . SER A 1 144 ? -7.064 -5.302 -8.041 1.00 94.38 144 SER A C 1
ATOM 1151 O O . SER A 1 144 ? -6.732 -4.234 -8.547 1.00 94.38 144 SER A O 1
ATOM 1153 N N . LEU A 1 145 ? -6.357 -6.425 -8.231 1.00 98.19 145 LEU A N 1
ATOM 1154 C CA . LEU A 1 145 ? -5.085 -6.448 -8.954 1.00 98.19 145 LEU A CA 1
ATOM 1155 C C . LEU A 1 145 ? -5.272 -6.005 -10.409 1.00 98.19 145 LEU A C 1
ATOM 1157 O O . LEU A 1 145 ? -6.069 -6.607 -11.142 1.00 98.19 145 LEU A O 1
ATOM 1161 N N . ARG A 1 146 ? -4.529 -4.969 -10.806 1.00 98.12 146 ARG A N 1
ATOM 1162 C CA . ARG A 1 146 ? -4.522 -4.384 -12.154 1.00 98.12 146 ARG A CA 1
ATOM 1163 C C . ARG A 1 146 ? -3.182 -4.552 -12.857 1.00 98.12 146 ARG A C 1
ATOM 1165 O O . ARG A 1 146 ? -3.177 -4.560 -14.079 1.00 98.12 146 ARG A O 1
ATOM 1172 N N . ALA A 1 147 ? -2.083 -4.700 -12.118 1.00 98.69 147 ALA A N 1
ATOM 1173 C CA . ALA A 1 147 ? -0.755 -4.891 -12.687 1.00 98.69 147 ALA A CA 1
ATOM 1174 C C . ALA A 1 147 ? 0.083 -5.916 -11.917 1.00 98.69 147 ALA A C 1
ATOM 1176 O O . ALA A 1 147 ? -0.008 -6.022 -10.689 1.00 98.69 147 ALA A O 1
ATOM 1177 N N . ILE A 1 148 ? 0.941 -6.624 -12.646 1.00 98.81 148 ILE A N 1
ATOM 1178 C CA . ILE A 1 148 ? 2.131 -7.272 -12.092 1.00 98.81 148 ILE A CA 1
ATOM 1179 C C . ILE A 1 148 ? 3.376 -6.640 -12.700 1.00 98.81 148 ILE A C 1
ATOM 1181 O O . ILE A 1 148 ? 3.327 -6.120 -13.812 1.00 98.81 148 ILE A O 1
ATOM 1185 N N . GLY A 1 149 ? 4.493 -6.696 -11.987 1.00 98.62 149 GLY A N 1
ATOM 1186 C CA . GLY A 1 149 ? 5.753 -6.202 -12.519 1.00 98.62 149 GLY A CA 1
ATOM 1187 C C . GLY A 1 149 ? 6.946 -6.852 -11.855 1.00 98.62 149 GLY A C 1
ATOM 1188 O O . GLY A 1 149 ? 6.871 -7.224 -10.683 1.00 98.62 149 GLY A O 1
ATOM 1189 N N . PHE A 1 150 ? 8.017 -7.045 -12.613 1.00 98.50 150 PHE A N 1
ATOM 1190 C CA . PHE A 1 150 ? 9.144 -7.878 -12.200 1.00 98.50 150 PHE A CA 1
ATOM 1191 C C . PHE A 1 150 ? 10.462 -7.451 -12.849 1.00 98.50 150 PHE A C 1
ATOM 1193 O O . PHE A 1 150 ? 10.477 -6.727 -13.838 1.00 98.50 150 PHE A O 1
ATOM 1200 N N . ASN A 1 151 ? 11.581 -7.902 -12.277 1.00 97.19 151 ASN A N 1
ATOM 1201 C CA . ASN A 1 151 ? 12.948 -7.542 -12.678 1.00 97.19 151 ASN A CA 1
ATOM 1202 C C . ASN A 1 151 ? 13.678 -8.637 -13.476 1.00 97.19 151 ASN A C 1
ATOM 1204 O O . ASN A 1 151 ? 14.854 -8.919 -13.241 1.00 97.19 151 ASN A O 1
ATOM 1208 N N . PHE A 1 152 ? 12.962 -9.276 -14.396 1.00 96.38 152 PHE A N 1
ATOM 1209 C CA . PHE A 1 152 ? 13.527 -10.150 -15.423 1.00 96.38 152 PHE A CA 1
ATOM 1210 C C . PHE A 1 152 ? 12.917 -9.819 -16.786 1.00 96.38 152 PHE A C 1
ATOM 1212 O O . PHE A 1 152 ? 11.904 -9.124 -16.866 1.00 96.38 152 PHE A O 1
ATOM 1219 N N . ILE A 1 153 ? 13.577 -10.275 -17.852 1.00 95.75 153 ILE A N 1
ATOM 1220 C CA . ILE A 1 153 ? 13.399 -9.716 -19.197 1.00 95.75 153 ILE A CA 1
ATOM 1221 C C . ILE A 1 153 ? 11.991 -9.861 -19.774 1.00 95.75 153 ILE A C 1
ATOM 1223 O O . ILE A 1 153 ? 11.602 -9.010 -20.563 1.00 95.75 153 ILE A O 1
ATOM 1227 N N . SER A 1 154 ? 11.268 -10.934 -19.436 1.00 96.75 154 SER A N 1
ATOM 1228 C CA . SER A 1 154 ? 9.898 -11.142 -19.897 1.00 96.75 154 SER A CA 1
ATOM 1229 C C . SER A 1 154 ? 9.152 -12.189 -19.075 1.00 96.75 154 SER A C 1
ATOM 1231 O O . SER A 1 154 ? 9.753 -13.101 -18.512 1.00 96.75 154 SER A O 1
ATOM 1233 N N . LEU A 1 155 ? 7.822 -12.101 -19.063 1.00 96.50 155 LEU A N 1
ATOM 1234 C CA . LEU A 1 155 ? 6.893 -13.122 -18.590 1.00 96.50 155 LEU A CA 1
ATOM 1235 C C . LEU A 1 155 ? 7.034 -14.424 -19.402 1.00 96.50 155 LEU A C 1
ATOM 1237 O O . LEU A 1 155 ? 6.615 -15.494 -18.955 1.00 96.50 155 LEU A O 1
ATOM 1241 N N . SER A 1 156 ? 7.620 -14.346 -20.601 1.00 94.25 156 SER A N 1
ATOM 1242 C CA . SER A 1 156 ? 8.001 -15.495 -21.417 1.00 94.25 156 SER A CA 1
ATOM 1243 C C . SER A 1 156 ? 9.469 -15.866 -21.207 1.00 94.25 156 SER A C 1
ATOM 1245 O O . SER A 1 156 ? 10.342 -15.010 -21.122 1.00 94.25 156 SER A O 1
ATOM 1247 N N . SER A 1 157 ? 9.766 -17.164 -21.257 1.00 93.94 157 SER A N 1
ATOM 1248 C CA . SER A 1 157 ? 11.132 -17.696 -21.206 1.00 93.94 157 SER A CA 1
ATOM 1249 C C . SER A 1 157 ? 11.470 -18.437 -22.495 1.00 93.94 157 SER A C 1
ATOM 1251 O O . SER A 1 157 ? 10.593 -19.007 -23.148 1.00 93.94 157 SER A O 1
ATOM 1253 N N . LEU A 1 158 ? 12.747 -18.445 -22.885 1.00 92.56 158 LEU A N 1
ATOM 1254 C CA . LEU A 1 158 ? 13.210 -19.261 -24.013 1.00 92.56 158 LEU A CA 1
ATOM 1255 C C . LEU A 1 158 ? 13.127 -20.765 -23.722 1.00 92.56 158 LEU A C 1
ATOM 1257 O O . LEU A 1 158 ? 13.062 -21.545 -24.671 1.00 92.56 158 LEU A O 1
ATOM 1261 N N . LYS A 1 159 ? 13.058 -21.161 -22.444 1.00 90.75 159 LYS A N 1
ATOM 1262 C CA . LYS A 1 159 ? 12.879 -22.560 -22.036 1.00 90.75 159 LYS A CA 1
ATOM 1263 C C . LYS A 1 159 ? 11.475 -23.099 -22.273 1.00 90.75 159 LYS A C 1
ATOM 1265 O O . LYS A 1 159 ? 11.334 -24.268 -22.612 1.00 90.75 159 LYS A O 1
ATOM 1270 N N . ASP A 1 160 ? 10.456 -22.257 -22.127 1.00 94.75 160 ASP A N 1
ATOM 1271 C CA . ASP A 1 160 ? 9.066 -22.627 -22.401 1.00 94.75 160 ASP A CA 1
ATOM 1272 C C . ASP A 1 160 ? 8.272 -21.424 -22.925 1.00 94.75 160 ASP A C 1
ATOM 1274 O O . ASP A 1 160 ? 7.539 -20.729 -22.213 1.00 94.75 160 ASP A O 1
ATOM 1278 N N . ARG A 1 161 ? 8.433 -21.169 -24.225 1.00 94.88 161 ARG A N 1
ATOM 1279 C CA . ARG A 1 161 ? 7.742 -20.067 -24.908 1.00 94.88 161 ARG A CA 1
ATOM 1280 C C . ARG A 1 161 ? 6.237 -20.294 -24.980 1.00 94.88 161 ARG A C 1
ATOM 1282 O O . ARG A 1 161 ? 5.482 -19.329 -25.039 1.00 94.88 161 ARG A O 1
ATOM 1289 N N . GLU A 1 162 ? 5.789 -21.546 -25.017 1.00 97.44 162 GLU A N 1
ATOM 1290 C CA . GLU A 1 162 ? 4.364 -21.860 -25.080 1.00 97.44 162 GLU A CA 1
ATOM 1291 C C . GLU A 1 162 ? 3.670 -21.521 -23.761 1.00 97.44 162 GLU A C 1
ATOM 1293 O O . GLU A 1 162 ? 2.619 -20.872 -23.778 1.00 97.44 162 GLU A O 1
ATOM 1298 N N . GLU A 1 163 ? 4.277 -21.861 -22.621 1.00 97.75 163 GLU A N 1
ATOM 1299 C CA . GLU A 1 163 ? 3.779 -21.419 -21.318 1.00 97.75 163 GLU A CA 1
ATOM 1300 C C . GLU A 1 163 ? 3.832 -19.899 -21.183 1.00 97.75 163 GLU A C 1
ATOM 1302 O O . GLU A 1 163 ? 2.832 -19.304 -20.786 1.00 97.75 163 GLU A O 1
ATOM 1307 N N . GLY A 1 164 ? 4.912 -19.255 -21.639 1.00 97.19 164 GLY A N 1
ATOM 1308 C CA . GLY A 1 164 ? 5.003 -17.794 -21.699 1.00 97.19 164 GLY A CA 1
ATOM 1309 C C . GLY A 1 164 ? 3.822 -17.159 -22.443 1.00 97.19 164 GLY A C 1
ATOM 1310 O O . GLY A 1 164 ? 3.133 -16.287 -21.909 1.00 97.19 164 GLY A O 1
ATOM 1311 N N . ARG A 1 165 ? 3.495 -17.639 -23.651 1.00 97.88 165 ARG A N 1
ATOM 1312 C CA . ARG A 1 165 ? 2.327 -17.156 -24.419 1.00 97.88 165 ARG A CA 1
ATOM 1313 C C . ARG A 1 165 ? 1.002 -17.418 -23.699 1.00 97.88 165 ARG A C 1
ATOM 1315 O O . ARG A 1 165 ? 0.074 -16.611 -23.801 1.00 97.88 165 ARG A O 1
ATOM 1322 N N . ARG A 1 166 ? 0.863 -18.554 -23.005 1.00 98.50 166 ARG A N 1
ATOM 1323 C CA . ARG A 1 166 ? -0.329 -18.849 -22.188 1.00 98.50 166 ARG A CA 1
ATOM 1324 C C . ARG A 1 166 ? -0.431 -17.897 -20.998 1.00 98.50 166 ARG A C 1
ATOM 1326 O O . ARG A 1 166 ? -1.532 -17.409 -20.735 1.00 98.50 166 ARG A O 1
ATOM 1333 N N . ALA A 1 167 ? 0.683 -17.599 -20.334 1.00 98.38 167 ALA A N 1
ATOM 1334 C CA . ALA A 1 167 ? 0.752 -16.689 -19.199 1.00 98.38 167 ALA A CA 1
ATOM 1335 C C . ALA A 1 167 ? 0.306 -15.281 -19.598 1.00 98.38 167 ALA A C 1
ATOM 1337 O O . ALA A 1 167 ? -0.671 -14.792 -19.028 1.00 98.38 167 ALA A O 1
ATOM 1338 N N . HIS A 1 168 ? 0.894 -14.692 -20.646 1.00 98.56 168 HIS A N 1
ATOM 1339 C CA . HIS A 1 168 ? 0.488 -13.369 -21.142 1.00 98.56 168 HIS A CA 1
ATOM 1340 C C . HIS A 1 168 ? -1.015 -13.298 -21.409 1.00 98.56 168 HIS A C 1
ATOM 1342 O O . HIS A 1 168 ? -1.717 -12.450 -20.861 1.00 98.56 168 HIS A O 1
ATOM 1348 N N . ARG A 1 169 ? -1.552 -14.249 -22.190 1.00 98.56 169 ARG A N 1
ATOM 1349 C CA . ARG A 1 169 ? -2.989 -14.283 -22.498 1.00 98.56 169 ARG A CA 1
ATOM 1350 C C . ARG A 1 169 ? -3.844 -14.375 -21.238 1.00 98.56 169 ARG A C 1
ATOM 1352 O O . ARG A 1 169 ? -4.902 -13.755 -21.196 1.00 98.56 169 ARG A O 1
ATOM 1359 N N . ARG A 1 170 ? -3.441 -15.157 -20.232 1.00 98.38 170 ARG A N 1
ATOM 1360 C CA . ARG A 1 170 ? -4.219 -15.319 -18.995 1.00 98.38 170 ARG A CA 1
ATOM 1361 C C . ARG A 1 170 ? -4.181 -14.081 -18.104 1.00 98.38 170 ARG A C 1
ATOM 1363 O O . ARG A 1 170 ? -5.241 -13.698 -17.611 1.00 98.38 170 ARG A O 1
ATOM 1370 N N . PHE A 1 171 ? -3.022 -13.449 -17.927 1.00 98.62 171 PHE A N 1
ATOM 1371 C CA . PHE A 1 171 ? -2.907 -12.192 -17.179 1.00 98.62 171 PHE A CA 1
ATOM 1372 C C . PHE A 1 171 ? -3.703 -11.073 -17.863 1.00 98.62 171 PHE A C 1
ATOM 1374 O O . PHE A 1 171 ? -4.625 -10.507 -17.267 1.00 98.62 171 PHE A O 1
ATOM 1381 N N . LEU A 1 172 ? -3.462 -10.856 -19.157 1.00 98.44 172 LEU A N 1
ATOM 1382 C CA . LEU A 1 172 ? -4.088 -9.779 -19.921 1.00 98.44 172 LEU A CA 1
ATOM 1383 C C . LEU A 1 172 ? -5.611 -9.946 -20.061 1.00 98.44 172 LEU A C 1
ATOM 1385 O O . LEU A 1 172 ? -6.350 -8.974 -19.903 1.00 98.44 172 LEU A O 1
ATOM 1389 N N . LYS A 1 173 ? -6.128 -11.173 -20.261 1.00 97.81 173 LYS A N 1
ATOM 1390 C CA . LYS A 1 173 ? -7.588 -11.435 -20.286 1.00 97.81 173 LYS A CA 1
ATOM 1391 C C . LYS A 1 173 ? -8.283 -11.108 -18.964 1.00 97.81 173 LYS A C 1
ATOM 1393 O O . LYS A 1 173 ? -9.488 -10.877 -18.956 1.00 97.81 173 LYS A O 1
ATOM 1398 N N . LYS A 1 174 ? -7.552 -11.100 -17.847 1.00 97.25 174 LYS A N 1
ATOM 1399 C CA . LYS A 1 174 ? -8.074 -10.731 -16.522 1.00 97.25 174 LYS A CA 1
ATOM 1400 C C . LYS A 1 174 ? -7.961 -9.239 -16.223 1.00 97.25 174 LYS A C 1
ATOM 1402 O O . LYS A 1 174 ? -8.276 -8.831 -15.104 1.00 97.25 174 LYS A O 1
ATOM 1407 N N . GLY A 1 175 ? -7.507 -8.446 -17.194 1.00 96.31 175 GLY A N 1
ATOM 1408 C CA . GLY A 1 175 ? -7.226 -7.029 -17.009 1.00 96.31 175 GLY A CA 1
ATOM 1409 C C . GLY A 1 175 ? -6.025 -6.776 -16.100 1.00 96.31 175 GLY A C 1
ATOM 1410 O O . GLY A 1 175 ? -5.968 -5.719 -15.481 1.00 96.31 175 GLY A O 1
ATOM 1411 N N . ILE A 1 176 ? -5.110 -7.747 -15.981 1.00 98.50 176 ILE A N 1
ATOM 1412 C CA . ILE A 1 176 ? -3.832 -7.566 -15.293 1.00 98.50 176 ILE A CA 1
ATOM 1413 C C . ILE A 1 176 ? -2.790 -7.235 -16.361 1.00 98.50 176 ILE A C 1
ATOM 1415 O O . ILE A 1 176 ? -2.420 -8.110 -17.142 1.00 98.50 176 ILE A O 1
ATOM 1419 N N . ILE A 1 177 ? -2.362 -5.976 -16.412 1.00 98.25 177 ILE A N 1
ATOM 1420 C CA . ILE A 1 177 ? -1.274 -5.519 -17.286 1.00 98.25 177 ILE A CA 1
ATOM 1421 C C . ILE A 1 177 ? 0.079 -5.952 -16.709 1.00 98.25 177 ILE A C 1
ATOM 1423 O O . ILE A 1 177 ? 0.184 -6.266 -15.518 1.00 98.25 177 ILE A O 1
ATOM 1427 N N . ILE A 1 178 ? 1.103 -5.999 -17.551 1.00 98.75 178 ILE A N 1
ATOM 1428 C CA . ILE A 1 178 ? 2.409 -6.556 -17.185 1.00 98.75 178 ILE A CA 1
ATOM 1429 C C . ILE A 1 178 ? 3.457 -5.457 -17.343 1.00 98.75 178 ILE A C 1
ATOM 1431 O O . ILE A 1 178 ? 3.438 -4.743 -18.338 1.00 98.75 178 ILE A O 1
ATOM 1435 N N . VAL A 1 179 ? 4.336 -5.297 -16.355 1.00 98.81 179 VAL A N 1
ATOM 1436 C CA . VAL A 1 179 ? 5.484 -4.383 -16.412 1.00 98.81 179 VAL A CA 1
ATOM 1437 C C . VAL A 1 179 ? 6.768 -5.202 -16.312 1.00 98.81 179 VAL A C 1
ATOM 1439 O O . VAL A 1 179 ? 7.114 -5.699 -15.239 1.00 98.81 179 VAL A O 1
ATOM 1442 N N . GLU A 1 180 ? 7.459 -5.376 -17.430 1.00 98.56 180 GLU A N 1
ATOM 1443 C CA . GLU A 1 180 ? 8.626 -6.259 -17.519 1.00 98.56 180 GLU A CA 1
ATOM 1444 C C . GLU A 1 180 ? 9.937 -5.495 -17.301 1.00 98.56 180 GLU A C 1
ATOM 1446 O O . GLU A 1 180 ? 9.970 -4.264 -17.374 1.00 98.56 180 GLU A O 1
ATOM 1451 N N . ASP A 1 181 ? 11.025 -6.232 -17.041 1.00 97.81 181 ASP A N 1
ATOM 1452 C CA . ASP A 1 181 ? 12.395 -5.708 -16.960 1.00 97.81 181 ASP A CA 1
ATOM 1453 C C . ASP A 1 181 ? 12.524 -4.462 -16.060 1.00 97.81 181 ASP A C 1
ATOM 1455 O O . ASP A 1 181 ? 13.146 -3.463 -16.416 1.00 97.81 181 ASP A O 1
ATOM 1459 N N . MET A 1 182 ? 11.884 -4.474 -14.889 1.00 98.44 182 MET A N 1
ATOM 1460 C CA . MET A 1 182 ? 11.967 -3.389 -13.909 1.00 98.44 182 MET A CA 1
ATOM 1461 C C . MET A 1 182 ? 13.314 -3.383 -13.174 1.00 98.44 182 MET A C 1
ATOM 1463 O O . MET A 1 182 ? 13.872 -4.428 -12.856 1.00 98.44 182 MET A O 1
ATOM 1467 N N . ARG A 1 183 ? 13.775 -2.196 -12.771 1.00 97.75 183 ARG A N 1
ATOM 1468 C CA . ARG A 1 183 ? 14.934 -2.016 -11.887 1.00 97.75 183 ARG A CA 1
ATOM 1469 C C . ARG A 1 183 ? 14.490 -2.010 -10.425 1.00 97.75 183 ARG A C 1
ATOM 1471 O O . ARG A 1 183 ? 14.047 -0.983 -9.910 1.00 97.75 183 ARG A O 1
ATOM 1478 N N . LEU A 1 184 ? 14.604 -3.138 -9.731 1.00 97.50 184 LEU A N 1
ATOM 1479 C CA . LEU A 1 184 ? 14.042 -3.333 -8.390 1.00 97.50 184 LEU A CA 1
ATOM 1480 C C . LEU A 1 184 ? 15.097 -3.436 -7.281 1.00 97.50 184 LEU A C 1
ATOM 1482 O O . LEU A 1 184 ? 14.732 -3.434 -6.101 1.00 97.50 184 LEU A O 1
ATOM 1486 N N . GLU A 1 185 ? 16.396 -3.479 -7.583 1.00 92.38 185 GLU A N 1
ATOM 1487 C CA . GLU A 1 185 ? 17.461 -3.645 -6.583 1.00 92.38 185 GLU A CA 1
ATOM 1488 C C . GLU A 1 185 ? 17.390 -2.599 -5.450 1.00 92.38 185 GLU A C 1
ATOM 1490 O O . GLU A 1 185 ? 17.475 -2.947 -4.258 1.00 92.38 185 GLU A O 1
ATOM 1495 N N . ALA A 1 186 ? 17.147 -1.335 -5.816 1.00 88.44 186 ALA A N 1
ATOM 1496 C CA . ALA A 1 186 ? 17.026 -0.195 -4.905 1.00 88.44 186 ALA A CA 1
ATOM 1497 C C . ALA A 1 186 ? 15.706 -0.166 -4.107 1.00 88.44 186 ALA A C 1
ATOM 1499 O O . ALA A 1 186 ? 15.608 0.555 -3.110 1.00 88.44 186 ALA A O 1
ATOM 1500 N N . LEU A 1 187 ? 14.705 -0.963 -4.495 1.00 92.12 187 LEU A N 1
ATOM 1501 C CA . LEU A 1 187 ? 13.441 -1.094 -3.773 1.00 92.12 187 LEU A CA 1
ATOM 1502 C C . LEU A 1 187 ? 13.667 -1.896 -2.480 1.00 92.12 187 LEU A C 1
ATOM 1504 O O . LEU A 1 187 ? 13.732 -3.126 -2.497 1.00 92.12 187 LEU A O 1
ATOM 1508 N N . LYS A 1 188 ? 13.855 -1.196 -1.356 1.00 85.19 188 LYS A N 1
ATOM 1509 C CA . LYS A 1 188 ? 14.098 -1.814 -0.034 1.00 85.19 188 LYS A CA 1
ATOM 1510 C C . LYS A 1 188 ? 12.859 -1.867 0.859 1.00 85.19 188 LYS A C 1
ATOM 1512 O O . LYS A 1 188 ? 12.821 -2.652 1.797 1.00 85.19 188 LYS A O 1
ATOM 1517 N N . SER A 1 189 ? 11.863 -1.034 0.582 1.00 82.25 189 SER A N 1
ATOM 1518 C CA . SER A 1 189 ? 10.604 -0.970 1.322 1.00 82.25 189 SER A CA 1
ATOM 1519 C C . SER A 1 189 ? 9.443 -0.730 0.364 1.00 82.25 189 SER A C 1
ATOM 1521 O O . SER A 1 189 ? 9.642 -0.220 -0.746 1.00 82.25 189 SER A O 1
ATOM 1523 N N . ARG A 1 190 ? 8.235 -1.088 0.807 1.00 86.00 190 ARG A N 1
ATOM 1524 C CA . ARG A 1 190 ? 6.994 -0.863 0.066 1.00 86.00 190 ARG A CA 1
ATOM 1525 C C . ARG A 1 190 ? 6.810 0.641 -0.204 1.00 86.00 190 ARG A C 1
ATOM 1527 O O . ARG A 1 190 ? 6.871 1.418 0.751 1.00 86.00 190 ARG A O 1
ATOM 1534 N N . PRO A 1 191 ? 6.653 1.065 -1.469 1.00 87.88 191 PRO A N 1
ATOM 1535 C CA . PRO A 1 191 ? 6.327 2.446 -1.794 1.00 87.88 191 PRO A CA 1
ATOM 1536 C C . PRO A 1 191 ? 4.852 2.728 -1.513 1.00 87.88 191 PRO A C 1
ATOM 1538 O O . PRO A 1 191 ? 4.036 1.808 -1.477 1.00 87.88 191 PRO A O 1
ATOM 1541 N N . ASP A 1 192 ? 4.516 4.001 -1.331 1.00 81.94 192 ASP A N 1
ATOM 1542 C CA . ASP A 1 192 ? 3.133 4.427 -1.120 1.00 81.94 192 ASP A CA 1
ATOM 1543 C C . ASP A 1 192 ? 2.320 4.315 -2.399 1.00 81.94 192 ASP A C 1
ATOM 1545 O O . ASP A 1 192 ? 1.217 3.790 -2.395 1.00 81.94 192 ASP A O 1
ATOM 1549 N N . TYR A 1 193 ? 2.891 4.770 -3.510 1.00 88.62 193 TYR A N 1
ATOM 1550 C CA . TYR A 1 193 ? 2.306 4.571 -4.823 1.00 88.62 193 TYR A CA 1
ATOM 1551 C C . TYR A 1 193 ? 3.396 4.416 -5.877 1.00 88.62 193 TYR A C 1
ATOM 1553 O O . TYR A 1 193 ? 4.542 4.849 -5.698 1.00 88.62 193 TYR A O 1
ATOM 1561 N N . ILE A 1 194 ? 3.032 3.770 -6.980 1.00 96.31 194 ILE A N 1
ATOM 1562 C CA . ILE A 1 194 ? 3.871 3.637 -8.166 1.00 96.31 194 ILE A CA 1
ATOM 1563 C C . ILE A 1 194 ? 3.149 4.296 -9.336 1.00 96.31 194 ILE A C 1
ATOM 1565 O O . ILE A 1 194 ? 1.977 4.024 -9.587 1.00 96.31 194 ILE A O 1
ATOM 1569 N N . LEU A 1 195 ? 3.865 5.153 -10.057 1.00 97.31 195 LEU A N 1
ATOM 1570 C CA . LEU A 1 195 ? 3.463 5.654 -11.365 1.00 97.31 195 LEU A CA 1
ATOM 1571 C C . LEU A 1 195 ? 4.188 4.838 -12.433 1.00 97.31 195 LEU A C 1
ATOM 1573 O O . LEU A 1 195 ? 5.418 4.800 -12.437 1.00 97.31 195 LEU A O 1
ATOM 1577 N N . VAL A 1 196 ? 3.443 4.226 -13.346 1.00 98.19 196 VAL A N 1
ATOM 1578 C CA . VAL A 1 196 ? 3.986 3.571 -14.544 1.00 98.19 196 VAL A CA 1
ATOM 1579 C C . VAL A 1 196 ? 3.638 4.452 -15.732 1.00 98.19 196 VAL A C 1
ATOM 1581 O O . VAL A 1 196 ? 2.519 4.391 -16.216 1.00 98.19 196 VAL A O 1
ATOM 1584 N N . SER A 1 197 ? 4.556 5.311 -16.171 1.00 96.44 197 SER A N 1
ATOM 1585 C CA . SER A 1 197 ? 4.277 6.297 -17.220 1.00 96.44 197 SER A CA 1
ATOM 1586 C C . SER A 1 197 ? 4.710 5.775 -18.596 1.00 96.44 197 SER A C 1
ATOM 1588 O O . SER A 1 197 ? 5.915 5.811 -18.877 1.00 96.44 197 SER A O 1
ATOM 1590 N N . PRO A 1 198 ? 3.784 5.301 -19.452 1.00 95.44 198 PRO A N 1
ATOM 1591 C CA . PRO A 1 198 ? 4.106 4.901 -20.816 1.00 95.44 198 PRO A CA 1
ATOM 1592 C C . PRO A 1 198 ? 4.365 6.087 -21.739 1.00 95.44 198 PRO A C 1
ATOM 1594 O O . PRO A 1 198 ? 3.949 7.218 -21.472 1.00 95.44 198 PRO A O 1
ATOM 1597 N N . LEU A 1 199 ? 5.013 5.805 -22.868 1.00 93.00 199 LEU A N 1
ATOM 1598 C CA . LEU A 1 199 ? 4.900 6.669 -24.037 1.00 93.00 199 LEU A CA 1
ATOM 1599 C C . LEU A 1 199 ? 3.504 6.464 -24.636 1.00 93.00 199 LEU A C 1
ATOM 1601 O O . LEU A 1 199 ? 3.139 5.345 -24.987 1.00 93.00 199 LEU A O 1
ATOM 1605 N N . PHE A 1 200 ? 2.722 7.535 -24.768 1.00 89.38 200 PHE A N 1
ATOM 1606 C CA . PHE A 1 200 ? 1.379 7.474 -25.353 1.00 89.38 200 PHE A CA 1
ATOM 1607 C C . PHE A 1 200 ? 1.453 7.348 -26.879 1.00 89.38 200 PHE A C 1
ATOM 1609 O O . PHE A 1 200 ? 1.296 8.320 -27.614 1.00 89.38 200 PHE A O 1
ATOM 1616 N N . ILE A 1 201 ? 1.739 6.135 -27.346 1.00 94.44 201 ILE A N 1
ATOM 1617 C CA . ILE A 1 201 ? 1.771 5.781 -28.765 1.00 94.44 201 ILE A CA 1
ATOM 1618 C C . ILE A 1 201 ? 0.372 5.304 -29.170 1.00 94.44 201 ILE A C 1
ATOM 1620 O O . ILE A 1 201 ? -0.186 4.407 -28.532 1.00 94.44 201 ILE A O 1
ATOM 1624 N N . ASP A 1 202 ? -0.194 5.900 -30.223 1.00 95.94 202 ASP A N 1
ATOM 1625 C CA . ASP A 1 202 ? -1.554 5.581 -30.668 1.00 95.94 202 ASP A CA 1
ATOM 1626 C C . ASP A 1 202 ? -1.705 4.092 -31.003 1.00 95.94 202 ASP A C 1
ATOM 1628 O O . ASP A 1 202 ? -0.917 3.533 -31.769 1.00 95.94 202 ASP A O 1
ATOM 1632 N N . LYS A 1 203 ? -2.718 3.454 -30.403 1.00 94.94 203 LYS A N 1
ATOM 1633 C CA . LYS A 1 203 ? -3.093 2.044 -30.604 1.00 94.94 203 LYS A CA 1
ATOM 1634 C C . LYS A 1 203 ? -1.977 1.021 -30.357 1.00 94.94 203 LYS A C 1
ATOM 1636 O O . LYS A 1 203 ? -2.095 -0.129 -30.782 1.00 94.94 203 LYS A O 1
ATOM 1641 N N . ALA A 1 204 ? -0.912 1.401 -29.655 1.00 96.94 204 ALA A N 1
ATOM 1642 C CA . ALA A 1 204 ? 0.205 0.505 -29.392 1.00 96.94 204 ALA A CA 1
ATOM 1643 C C . ALA A 1 204 ? -0.162 -0.627 -28.418 1.00 96.94 204 ALA A C 1
ATOM 1645 O O . ALA A 1 204 ? -1.035 -0.492 -27.553 1.00 96.94 204 ALA A O 1
ATOM 1646 N N . ASP A 1 205 ? 0.533 -1.751 -28.581 1.00 97.62 205 ASP A N 1
ATOM 1647 C CA . ASP A 1 205 ? 0.401 -2.969 -27.781 1.00 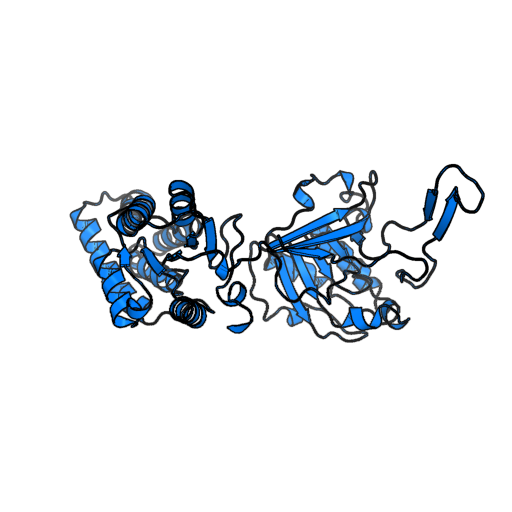97.62 205 ASP A CA 1
ATOM 1648 C C . ASP A 1 205 ? 1.222 -2.965 -26.489 1.00 97.62 205 ASP A C 1
ATOM 1650 O O . ASP A 1 205 ? 1.016 -3.787 -25.598 1.00 97.62 205 ASP A O 1
ATOM 1654 N N . GLY A 1 206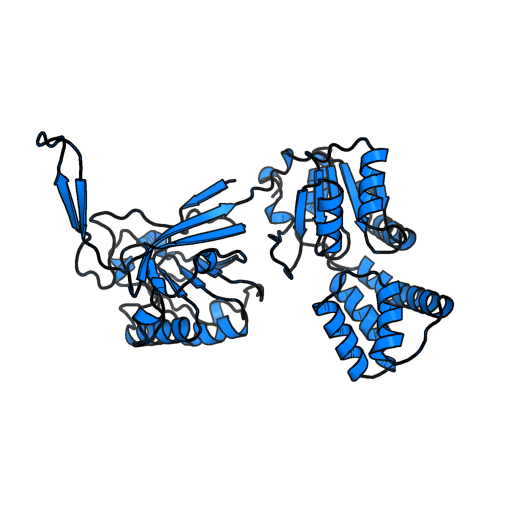 ? 2.108 -1.987 -26.381 1.00 97.00 206 GLY A N 1
ATOM 1655 C CA . GLY A 1 206 ? 2.958 -1.729 -25.242 1.00 97.00 206 GLY A CA 1
ATOM 1656 C C . GLY A 1 206 ? 3.836 -0.517 -25.513 1.00 97.00 206 GLY A C 1
ATOM 1657 O O . GLY A 1 206 ? 3.781 0.093 -26.586 1.00 97.00 206 GLY A O 1
ATOM 1658 N N . SER A 1 207 ? 4.650 -0.146 -24.536 1.00 97.38 207 SER A N 1
ATOM 1659 C CA . SER A 1 207 ? 5.687 0.872 -24.725 1.00 97.38 207 SER A CA 1
ATOM 1660 C C . SER A 1 207 ? 6.747 0.772 -23.636 1.00 97.38 207 SER A C 1
ATOM 1662 O O . SER A 1 207 ? 6.403 0.393 -22.511 1.00 97.38 207 SER A O 1
ATOM 1664 N N . PRO A 1 208 ? 7.981 1.241 -23.887 1.00 97.56 208 PRO A N 1
ATOM 1665 C CA . PRO A 1 208 ? 8.901 1.572 -22.810 1.00 97.56 208 PRO A CA 1
ATOM 1666 C C . PRO A 1 208 ? 8.249 2.547 -21.827 1.00 97.56 208 PRO A C 1
ATOM 1668 O O . PRO A 1 208 ? 7.535 3.472 -22.231 1.00 97.56 208 PRO A O 1
ATOM 1671 N N . VAL A 1 209 ? 8.504 2.354 -20.535 1.00 97.75 209 VAL A N 1
ATOM 1672 C CA . VAL A 1 209 ? 7.879 3.140 -19.468 1.00 97.75 209 VAL A CA 1
ATOM 1673 C C . VAL A 1 209 ? 8.909 3.719 -18.509 1.00 97.75 209 VAL A C 1
ATOM 1675 O O . VAL A 1 209 ? 9.940 3.117 -18.197 1.00 97.75 209 VAL A O 1
ATOM 1678 N N . SER A 1 210 ? 8.589 4.890 -17.967 1.00 97.69 210 SER A N 1
ATOM 1679 C CA . SER A 1 210 ? 9.268 5.407 -16.780 1.00 97.69 210 SER A CA 1
ATOM 1680 C C . SER A 1 210 ? 8.464 5.034 -15.543 1.00 97.69 210 SER A C 1
ATOM 1682 O O . SER A 1 210 ? 7.360 5.544 -15.339 1.00 97.69 210 SER A O 1
ATOM 1684 N N . VAL A 1 211 ? 9.014 4.143 -14.719 1.00 98.38 211 VAL A N 1
ATOM 1685 C CA . VAL A 1 211 ? 8.394 3.718 -13.466 1.00 98.38 211 VAL A CA 1
ATOM 1686 C C . VAL A 1 211 ? 8.987 4.497 -12.304 1.00 98.38 211 VAL A C 1
ATOM 1688 O O . VAL A 1 211 ? 10.199 4.484 -12.083 1.00 98.38 211 VAL A O 1
ATOM 1691 N N . TRP A 1 212 ? 8.122 5.137 -11.526 1.00 97.12 212 TRP A N 1
ATOM 1692 C CA . TRP A 1 212 ? 8.494 5.931 -10.364 1.00 97.12 212 TRP A CA 1
ATOM 1693 C C . TRP A 1 212 ? 7.788 5.394 -9.129 1.00 97.12 212 TRP A C 1
ATOM 1695 O O . TRP A 1 212 ? 6.562 5.358 -9.071 1.00 97.12 212 TRP A O 1
ATOM 1705 N N . ALA A 1 213 ? 8.565 5.004 -8.128 1.00 95.00 213 ALA A N 1
ATOM 1706 C CA . ALA A 1 213 ? 8.069 4.706 -6.797 1.00 95.00 213 ALA A CA 1
ATOM 1707 C C . ALA A 1 213 ? 8.155 5.953 -5.920 1.00 95.00 213 ALA A C 1
ATOM 1709 O O . ALA A 1 213 ? 9.203 6.601 -5.828 1.00 95.00 213 ALA A O 1
ATOM 1710 N N . PHE A 1 214 ? 7.058 6.256 -5.238 1.00 88.88 214 PHE A N 1
ATOM 1711 C CA . PHE A 1 214 ? 6.943 7.407 -4.364 1.00 88.88 214 PHE A CA 1
ATOM 1712 C C . PHE A 1 214 ? 6.832 6.969 -2.914 1.00 88.88 214 PHE A C 1
ATOM 1714 O O . PHE A 1 214 ? 6.095 6.047 -2.571 1.00 88.88 214 PHE A O 1
ATOM 1721 N N . TYR A 1 215 ? 7.575 7.669 -2.067 1.00 83.44 215 TYR A N 1
ATOM 1722 C CA . TYR A 1 215 ? 7.564 7.503 -0.628 1.00 83.44 215 TYR A CA 1
ATOM 1723 C C . TYR A 1 215 ? 7.169 8.842 0.005 1.00 83.44 215 TYR A C 1
ATOM 1725 O O . TYR A 1 215 ? 7.960 9.800 0.015 1.00 83.44 215 TYR A O 1
ATOM 1733 N N . SER A 1 216 ? 5.964 8.932 0.565 1.00 68.50 216 SER A N 1
ATOM 1734 C CA . SER A 1 216 ? 5.547 9.987 1.489 1.00 68.50 216 SER A CA 1
ATOM 1735 C C . SER A 1 216 ? 6.281 9.785 2.814 1.00 68.50 216 SER A C 1
ATOM 1737 O O . SER A 1 216 ? 5.697 9.381 3.809 1.00 68.50 216 SER A O 1
ATOM 1739 N N . GLY A 1 217 ? 7.608 9.941 2.812 1.00 63.62 217 GLY A N 1
ATOM 1740 C CA . GLY A 1 217 ? 8.469 9.651 3.959 1.00 63.62 217 GLY A CA 1
ATOM 1741 C C . GLY A 1 217 ? 7.846 10.179 5.244 1.00 63.62 217 GLY A C 1
ATOM 1742 O O . GLY A 1 217 ? 7.742 11.392 5.414 1.00 63.62 217 GLY A O 1
ATOM 1743 N N . PHE A 1 218 ? 7.380 9.270 6.107 1.00 74.44 218 PHE A N 1
ATOM 1744 C CA . PHE A 1 218 ? 6.962 9.679 7.435 1.00 74.44 218 PHE A CA 1
ATOM 1745 C C . PHE A 1 218 ? 8.242 10.110 8.125 1.00 74.44 218 PHE A C 1
ATOM 1747 O O . PHE A 1 218 ? 9.116 9.293 8.407 1.00 74.44 218 PHE A O 1
ATOM 1754 N N . ASN A 1 219 ? 8.397 11.415 8.290 1.00 79.06 219 ASN A N 1
ATOM 1755 C CA . ASN A 1 219 ? 9.533 11.958 8.994 1.00 79.06 219 ASN A CA 1
ATOM 1756 C C . ASN A 1 219 ? 9.166 11.988 10.473 1.00 79.06 219 ASN A C 1
ATOM 1758 O O . ASN A 1 219 ? 8.521 12.927 10.926 1.00 79.06 219 ASN A O 1
ATOM 1762 N N . PHE A 1 220 ? 9.561 10.957 11.216 1.00 84.50 220 PHE A N 1
ATOM 1763 C CA . PHE A 1 220 ? 9.304 10.868 12.653 1.00 84.50 220 PHE A CA 1
ATOM 1764 C C . PHE A 1 220 ? 9.730 12.140 13.402 1.00 84.50 220 PHE A C 1
ATOM 1766 O O . PHE A 1 220 ? 9.034 12.595 14.308 1.00 84.50 220 PHE A O 1
ATOM 1773 N N . ASP A 1 221 ? 10.840 12.754 12.989 1.00 86.12 221 ASP A N 1
ATOM 1774 C CA . ASP A 1 221 ? 11.395 13.938 13.641 1.00 86.12 221 ASP A CA 1
ATOM 1775 C C . ASP A 1 221 ? 10.681 15.244 13.259 1.00 86.12 221 ASP A C 1
ATOM 1777 O O . ASP A 1 221 ? 10.845 16.248 13.954 1.00 86.12 221 ASP A O 1
ATOM 1781 N N . LYS A 1 222 ? 9.827 15.233 12.223 1.00 89.50 222 LYS A N 1
ATOM 1782 C CA . LYS A 1 222 ? 8.951 16.367 11.873 1.00 89.50 222 LYS A CA 1
ATOM 1783 C C . LYS A 1 222 ? 7.940 16.668 12.980 1.00 89.50 222 LYS A C 1
ATOM 1785 O O . LYS A 1 222 ? 7.572 17.826 13.168 1.00 89.50 222 LYS A O 1
ATOM 1790 N N . TYR A 1 223 ? 7.460 15.637 13.667 1.00 95.00 223 TYR A N 1
ATOM 1791 C CA . TYR A 1 223 ? 6.329 15.747 14.581 1.00 95.00 223 TYR A CA 1
ATOM 1792 C C . TYR A 1 223 ? 6.790 15.723 16.028 1.00 95.00 223 TYR A C 1
ATOM 1794 O O . TYR A 1 223 ? 7.672 14.944 16.376 1.00 95.00 223 TYR A O 1
ATOM 1802 N N . ASP A 1 224 ? 6.149 16.508 16.883 1.00 97.75 224 ASP A N 1
ATOM 1803 C CA . ASP A 1 224 ? 6.358 16.467 18.334 1.00 97.75 224 ASP A CA 1
ATOM 1804 C C . ASP A 1 224 ? 5.179 15.827 19.067 1.00 97.75 224 ASP A C 1
ATOM 1806 O O . ASP A 1 224 ? 5.347 15.326 20.181 1.00 97.75 224 ASP A O 1
ATOM 1810 N N . TYR A 1 225 ? 4.008 15.801 18.425 1.00 98.44 225 TYR A N 1
ATOM 1811 C CA . TYR A 1 225 ? 2.761 15.325 19.007 1.00 98.44 225 TYR A CA 1
ATOM 1812 C C . TYR A 1 225 ? 2.162 14.196 18.171 1.00 98.44 225 TYR A C 1
ATOM 1814 O O . TYR A 1 225 ? 1.989 14.311 16.956 1.00 98.44 225 TYR A O 1
ATOM 1822 N N . PHE A 1 226 ? 1.810 13.106 18.842 1.00 98.38 226 PHE A N 1
ATOM 1823 C CA . PHE A 1 226 ? 1.247 11.913 18.228 1.00 98.38 226 PHE A CA 1
ATOM 1824 C C . PHE A 1 226 ? -0.118 11.597 18.827 1.00 98.38 226 PHE A C 1
ATOM 1826 O O . PHE A 1 226 ? -0.241 11.374 20.030 1.00 98.38 226 PHE A O 1
ATOM 1833 N N . PHE A 1 227 ? -1.145 11.550 17.984 1.00 98.50 227 PHE A N 1
ATOM 1834 C CA . PHE A 1 227 ? -2.491 11.135 18.361 1.00 98.50 227 PHE A CA 1
ATOM 1835 C C . PHE A 1 227 ? -2.729 9.728 17.833 1.00 98.50 227 PHE A C 1
ATOM 1837 O O . PHE A 1 227 ? -2.498 9.461 16.660 1.00 98.50 227 PHE A O 1
ATOM 1844 N N . PHE A 1 228 ? -3.190 8.829 18.688 1.00 97.94 228 PHE A N 1
ATOM 1845 C CA . PHE A 1 228 ? -3.435 7.443 18.319 1.00 97.94 228 PHE A CA 1
ATOM 1846 C C . PHE A 1 228 ? -4.908 7.117 18.517 1.00 97.94 228 PHE A C 1
ATOM 1848 O O . PHE A 1 228 ? -5.435 7.291 19.620 1.00 97.94 228 PHE A O 1
ATOM 1855 N N . ASP A 1 229 ? -5.557 6.569 17.492 1.00 95.38 229 ASP A N 1
ATOM 1856 C CA . ASP A 1 229 ? -6.638 5.635 17.779 1.00 95.38 229 ASP A CA 1
ATOM 1857 C C . ASP A 1 229 ? -6.076 4.403 18.512 1.00 95.38 229 ASP A C 1
ATOM 1859 O O . ASP A 1 229 ? -4.866 4.177 18.595 1.00 95.38 229 ASP A O 1
ATOM 1863 N N . PHE A 1 230 ? -6.955 3.626 19.130 1.00 94.38 230 PHE A N 1
ATOM 1864 C CA . PHE A 1 230 ? -6.560 2.497 19.943 1.00 94.38 230 PHE A CA 1
ATOM 1865 C C . PHE A 1 230 ? -6.770 1.146 19.261 1.00 94.38 230 PHE A C 1
ATOM 1867 O O . PHE A 1 230 ? -5.883 0.291 19.297 1.00 94.38 230 PHE A O 1
ATOM 1874 N N . ASP A 1 231 ? -7.942 0.928 18.678 1.00 90.19 231 ASP A N 1
ATOM 1875 C CA . ASP A 1 231 ? -8.386 -0.391 18.247 1.00 90.19 231 ASP A CA 1
ATOM 1876 C C . ASP A 1 231 ? -8.130 -0.530 16.752 1.00 90.19 231 ASP A C 1
ATOM 1878 O O . ASP A 1 231 ? -8.640 0.268 15.994 1.00 90.19 231 ASP A O 1
ATOM 1882 N N . GLY A 1 232 ? -7.315 -1.499 16.335 1.00 86.62 232 GLY A N 1
ATOM 1883 C CA . GLY A 1 232 ? -6.803 -1.559 14.956 1.00 86.62 232 GLY A CA 1
ATOM 1884 C C . GLY A 1 232 ? -5.511 -0.755 14.751 1.00 86.62 232 GLY A C 1
ATOM 1885 O O . GLY A 1 232 ? -4.787 -0.993 13.786 1.00 86.62 232 GLY A O 1
ATOM 1886 N N . VAL A 1 233 ? -5.150 0.110 15.712 1.00 92.12 233 VAL A N 1
ATOM 1887 C CA . VAL A 1 233 ? -3.944 0.958 15.662 1.00 92.12 233 VAL A CA 1
ATOM 1888 C C . VAL A 1 233 ? -2.900 0.590 16.712 1.00 92.12 233 VAL A C 1
ATOM 1890 O O . VAL A 1 233 ? -1.758 0.310 16.360 1.00 92.12 233 VAL A O 1
ATOM 1893 N N . ILE A 1 234 ? -3.256 0.568 17.999 1.00 95.19 234 ILE A N 1
ATOM 1894 C CA . ILE A 1 234 ? -2.335 0.152 19.072 1.00 95.19 234 ILE A CA 1
ATOM 1895 C C . ILE A 1 234 ? -2.450 -1.358 19.277 1.00 95.19 234 ILE A C 1
ATOM 1897 O O . ILE A 1 234 ? -1.442 -2.066 19.342 1.00 95.19 234 ILE A O 1
ATOM 1901 N N . LEU A 1 235 ? -3.681 -1.863 19.359 1.00 93.94 235 LEU A N 1
ATOM 1902 C CA . LEU A 1 235 ? -3.974 -3.277 19.567 1.00 93.94 235 LEU A CA 1
ATOM 1903 C C . LEU A 1 235 ? -4.747 -3.855 18.389 1.00 93.94 235 LEU A C 1
ATOM 1905 O O . LEU A 1 235 ? -5.674 -3.229 17.883 1.00 93.94 235 LEU A O 1
ATOM 1909 N N . ASN A 1 236 ? -4.444 -5.101 18.026 1.00 89.81 236 ASN A N 1
ATOM 1910 C CA . ASN A 1 236 ? -5.233 -5.882 17.076 1.00 89.81 236 ASN A CA 1
ATOM 1911 C C . ASN A 1 236 ? -6.521 -6.415 17.738 1.00 89.81 236 ASN A C 1
ATOM 1913 O O . ASN A 1 236 ? -6.708 -7.618 17.928 1.00 89.81 236 ASN A O 1
ATOM 1917 N N . SER A 1 237 ? -7.374 -5.499 18.194 1.00 90.81 237 SER A N 1
ATOM 1918 C CA . SER A 1 237 ? -8.591 -5.778 18.964 1.00 90.81 237 SER A CA 1
ATOM 1919 C C . SER A 1 237 ? -9.865 -5.794 18.115 1.00 90.81 237 SER A C 1
ATOM 1921 O O . SER A 1 237 ? -10.913 -6.210 18.616 1.00 90.81 237 SER A O 1
ATOM 1923 N N . GLU A 1 238 ? -9.810 -5.400 16.839 1.00 86.69 238 GLU A N 1
ATOM 1924 C CA . GLU A 1 238 ? -10.972 -5.436 15.943 1.00 86.69 238 GLU A CA 1
ATOM 1925 C C . GLU A 1 238 ? -11.613 -6.832 15.830 1.00 86.69 238 GLU A C 1
ATOM 1927 O O . GLU A 1 238 ? -12.827 -6.930 16.045 1.00 86.69 238 GLU A O 1
ATOM 1932 N N . PRO A 1 239 ? -10.862 -7.938 15.619 1.00 86.44 239 PRO A N 1
ATOM 1933 C CA . PRO A 1 239 ? -11.466 -9.271 15.546 1.00 86.44 239 PRO A CA 1
ATOM 1934 C C . PRO A 1 239 ? -12.199 -9.663 16.837 1.00 86.44 239 PRO A C 1
ATOM 1936 O O . PRO A 1 239 ? -13.264 -10.282 16.801 1.00 86.44 239 PRO A O 1
ATOM 1939 N N . VAL A 1 240 ? -11.667 -9.251 17.995 1.00 90.94 240 VAL A N 1
ATOM 1940 C CA . VAL A 1 240 ? -12.298 -9.478 19.304 1.00 90.94 240 VAL A CA 1
ATOM 1941 C C . VAL A 1 240 ? -13.639 -8.752 19.383 1.00 90.94 240 VAL A C 1
ATOM 1943 O O . VAL A 1 240 ? -14.629 -9.317 19.851 1.00 90.94 240 VAL A O 1
ATOM 1946 N N . LYS A 1 241 ? -13.685 -7.504 18.912 1.00 89.69 241 LYS A N 1
ATOM 1947 C CA . LYS A 1 241 ? -14.893 -6.677 18.914 1.00 89.69 241 LYS A CA 1
ATOM 1948 C C . LYS A 1 241 ? -15.965 -7.213 17.974 1.00 89.69 241 LYS A C 1
ATOM 1950 O O . LYS A 1 241 ? -17.125 -7.320 18.377 1.00 89.69 241 LYS A O 1
ATOM 1955 N N . ILE A 1 242 ? -15.577 -7.607 16.762 1.00 89.31 242 ILE A N 1
ATOM 1956 C CA . ILE A 1 242 ? -16.479 -8.239 15.791 1.00 89.31 242 ILE A CA 1
ATOM 1957 C C . ILE A 1 242 ? -17.098 -9.497 16.413 1.00 89.31 242 ILE A C 1
ATOM 1959 O O . ILE A 1 242 ? -18.324 -9.620 16.459 1.00 89.31 242 ILE A O 1
ATOM 1963 N N . ASN A 1 243 ? -16.278 -10.370 17.004 1.00 90.12 243 ASN A N 1
ATOM 1964 C CA . ASN A 1 243 ? -16.760 -11.570 17.692 1.00 90.12 243 ASN A CA 1
ATOM 1965 C C . ASN A 1 243 ? -17.654 -11.252 18.900 1.00 90.12 243 ASN A C 1
ATOM 1967 O O . ASN A 1 243 ? -18.596 -11.993 19.180 1.00 90.12 243 ASN A O 1
ATOM 1971 N N . GLY A 1 244 ? -17.414 -10.140 19.598 1.00 93.44 244 GLY A N 1
ATOM 1972 C CA . GLY A 1 244 ? -18.287 -9.665 20.671 1.00 93.44 244 GLY A CA 1
ATOM 1973 C C . GLY A 1 244 ? -19.702 -9.342 20.191 1.00 93.44 244 GLY A C 1
ATOM 1974 O O . GLY A 1 244 ? -20.678 -9.739 20.829 1.00 93.44 244 GLY A O 1
ATOM 1975 N N . PHE A 1 245 ? -19.828 -8.675 19.041 1.00 93.25 245 PHE A N 1
ATOM 1976 C CA . PHE A 1 245 ? -21.132 -8.421 18.427 1.00 93.25 245 PHE A CA 1
ATOM 1977 C C . PHE A 1 245 ? -21.787 -9.704 17.920 1.00 93.25 245 PHE A C 1
ATOM 1979 O O . PHE A 1 245 ? -22.991 -9.867 18.101 1.00 93.25 245 PHE A O 1
ATOM 1986 N N . VAL A 1 246 ? -21.017 -10.624 17.331 1.00 93.06 246 VAL A N 1
ATOM 1987 C CA . VAL A 1 246 ? -21.536 -11.933 16.906 1.00 93.06 246 VAL A CA 1
ATOM 1988 C C . VAL A 1 246 ? -22.164 -12.659 18.097 1.00 93.06 246 VAL A C 1
ATOM 1990 O O . VAL A 1 246 ? -23.360 -12.934 18.056 1.00 93.06 246 VAL A O 1
ATOM 1993 N N . LYS A 1 247 ? -21.424 -12.834 19.200 1.00 94.31 247 LYS A N 1
ATOM 1994 C CA . LYS A 1 247 ? -21.923 -13.483 20.426 1.00 94.31 247 LYS A CA 1
ATOM 1995 C C . LYS A 1 247 ? -23.195 -12.835 20.975 1.00 94.31 247 LYS A C 1
ATOM 1997 O O . LYS A 1 247 ? -24.127 -13.526 21.373 1.00 94.31 247 LYS A O 1
ATOM 2002 N N . LEU A 1 248 ? -23.267 -11.502 20.977 1.00 94.88 248 LEU A N 1
ATOM 2003 C CA . LEU A 1 248 ? -24.433 -10.784 21.502 1.00 94.88 248 LEU A CA 1
ATOM 2004 C C . LEU A 1 248 ? -25.707 -11.012 20.662 1.00 94.88 248 LEU A C 1
ATOM 2006 O O . LEU A 1 248 ? -26.821 -10.962 21.197 1.00 94.88 248 LEU A O 1
ATOM 2010 N N . TYR A 1 249 ? -25.552 -11.257 19.355 1.00 94.88 249 TYR A N 1
ATOM 2011 C CA . TYR A 1 249 ? -26.659 -11.399 18.404 1.00 94.88 249 TYR A CA 1
ATOM 2012 C C . TYR A 1 249 ? -26.895 -12.830 17.900 1.00 94.88 249 TYR A C 1
ATOM 2014 O O . TYR A 1 249 ? -27.877 -13.056 17.193 1.00 94.88 249 TYR A O 1
ATOM 2022 N N . GLU A 1 250 ? -26.073 -13.805 18.296 1.00 94.19 250 GLU A N 1
ATOM 2023 C CA . GLU A 1 250 ? -26.217 -15.227 17.942 1.00 94.19 250 GLU A CA 1
ATOM 2024 C C . GLU A 1 250 ? -27.620 -15.771 18.238 1.00 94.19 250 GLU A C 1
ATOM 2026 O O . GLU A 1 250 ? -28.213 -16.450 17.397 1.00 94.19 250 GLU A O 1
ATOM 2031 N N . ARG A 1 251 ? -28.202 -15.379 19.379 1.00 94.31 251 ARG A N 1
ATOM 2032 C CA . ARG A 1 251 ? -29.566 -15.759 19.792 1.00 94.31 251 ARG A CA 1
ATOM 2033 C C . ARG A 1 251 ? -30.675 -15.335 18.823 1.00 94.31 251 ARG A C 1
ATOM 2035 O O . ARG A 1 251 ? -31.763 -15.892 18.871 1.00 94.31 251 ARG A O 1
ATOM 2042 N N . TYR A 1 252 ? -30.420 -14.361 17.948 1.00 94.00 252 TYR A N 1
ATOM 2043 C CA . TYR A 1 252 ? -31.383 -13.899 16.940 1.00 94.00 252 TYR A CA 1
ATOM 2044 C C . TYR A 1 252 ? -31.219 -14.608 15.585 1.00 94.00 252 TYR A C 1
ATOM 2046 O O . TYR A 1 252 ? -31.880 -14.261 14.604 1.00 94.00 252 TYR A O 1
ATOM 2054 N N . GLY A 1 253 ? -30.347 -15.617 15.521 1.00 94.12 253 GLY A N 1
ATOM 2055 C CA . GLY A 1 253 ? -30.195 -16.506 14.380 1.00 94.12 253 GLY A CA 1
ATOM 2056 C C . GLY A 1 253 ? -29.194 -16.034 13.323 1.00 94.12 253 GLY A C 1
ATOM 2057 O O . GLY A 1 253 ? -28.799 -14.868 13.223 1.00 94.12 253 GLY A O 1
ATOM 2058 N N . ARG A 1 254 ? -28.801 -16.980 12.460 1.00 93.31 254 ARG A N 1
ATOM 2059 C CA . ARG A 1 254 ? -27.719 -16.815 11.468 1.00 93.31 254 ARG A CA 1
ATOM 2060 C C . ARG A 1 254 ? -27.933 -15.649 10.495 1.00 93.31 254 ARG A C 1
ATOM 2062 O O . ARG A 1 254 ? -26.961 -15.035 10.061 1.00 93.31 254 ARG A O 1
ATOM 2069 N N . LYS A 1 255 ? -29.185 -15.325 10.141 1.00 94.31 255 LYS A N 1
ATOM 2070 C CA . LYS A 1 255 ? -29.499 -14.205 9.231 1.00 94.31 255 LYS A CA 1
ATOM 2071 C C . LYS A 1 255 ? -29.101 -12.852 9.835 1.00 94.31 255 LYS A C 1
ATOM 2073 O O . LYS A 1 255 ? -28.550 -12.019 9.121 1.00 94.31 255 LYS A O 1
ATOM 2078 N N . VAL A 1 256 ? -29.339 -12.649 11.131 1.00 94.25 256 VAL A N 1
ATOM 2079 C CA . VAL A 1 256 ? -28.989 -11.404 11.834 1.00 94.25 256 VAL A CA 1
ATOM 2080 C C . VAL A 1 256 ? -27.479 -11.297 11.993 1.00 94.25 256 VAL A C 1
ATOM 2082 O O . VAL A 1 256 ? -26.909 -10.267 11.647 1.00 94.25 256 VAL A O 1
ATOM 2085 N N . VAL A 1 257 ? -26.819 -12.382 12.407 1.00 93.81 257 VAL A N 1
ATOM 2086 C CA . VAL A 1 257 ? -25.351 -12.442 12.512 1.00 93.81 257 VAL A CA 1
ATOM 2087 C C . VAL A 1 257 ? -24.677 -12.068 11.187 1.00 93.81 257 VAL A C 1
ATOM 2089 O O . VAL A 1 257 ? -23.757 -11.256 11.177 1.00 93.81 257 VAL A O 1
ATOM 2092 N N . ARG A 1 258 ? -25.177 -12.565 10.046 1.00 92.00 258 ARG A N 1
ATOM 2093 C CA . ARG A 1 258 ? -24.664 -12.171 8.719 1.00 92.00 258 ARG A CA 1
ATOM 2094 C C . ARG A 1 258 ? -24.827 -10.676 8.432 1.00 92.00 258 ARG A C 1
ATOM 2096 O O . ARG A 1 258 ? -23.910 -10.079 7.882 1.00 92.00 258 ARG A O 1
ATOM 2103 N N . LYS A 1 259 ? -25.959 -10.062 8.803 1.00 92.31 259 LYS A N 1
ATOM 2104 C CA . LYS A 1 259 ? -26.155 -8.606 8.663 1.00 92.31 259 LYS A CA 1
ATOM 2105 C C . LYS A 1 259 ? -25.178 -7.821 9.547 1.00 92.31 259 LYS A C 1
ATOM 2107 O O . LYS A 1 259 ? -24.603 -6.845 9.082 1.00 92.31 259 LYS A O 1
ATOM 2112 N N . VAL A 1 260 ? -24.949 -8.274 10.782 1.00 90.94 260 VAL A N 1
ATOM 2113 C CA . VAL A 1 260 ? -23.985 -7.673 11.722 1.00 90.94 260 VAL A CA 1
ATOM 2114 C C . VAL A 1 260 ? -22.551 -7.744 11.190 1.00 90.94 260 VAL A C 1
ATOM 2116 O O . VAL A 1 260 ? -21.833 -6.747 11.262 1.00 90.94 260 VAL A O 1
ATOM 2119 N N . LEU A 1 261 ? -22.143 -8.892 10.639 1.00 86.69 261 LEU A N 1
ATOM 2120 C CA . LEU A 1 261 ? -20.828 -9.065 10.010 1.00 86.69 261 LEU A CA 1
ATOM 2121 C C . LEU A 1 261 ? -20.678 -8.152 8.789 1.00 86.69 261 LEU A C 1
ATOM 2123 O O . LEU A 1 261 ? -19.732 -7.374 8.723 1.00 86.69 261 LEU A O 1
ATOM 2127 N N . ARG A 1 262 ? -21.665 -8.157 7.884 1.00 84.69 262 ARG A N 1
ATOM 2128 C CA . ARG A 1 262 ? -21.660 -7.307 6.685 1.00 84.69 262 ARG A CA 1
ATOM 2129 C C . ARG A 1 262 ? -21.603 -5.817 7.024 1.00 84.69 262 ARG A C 1
ATOM 2131 O O . ARG A 1 262 ? -20.916 -5.062 6.353 1.00 84.69 262 ARG A O 1
ATOM 2138 N N . HIS A 1 263 ? -22.311 -5.383 8.066 1.00 85.38 263 HIS A N 1
ATOM 2139 C CA . HIS A 1 263 ? -22.243 -3.995 8.514 1.00 85.38 263 HIS A CA 1
ATOM 2140 C C . HIS A 1 263 ? -20.841 -3.627 9.017 1.00 85.38 263 HIS A C 1
ATOM 2142 O O . HIS A 1 263 ? -20.389 -2.521 8.757 1.00 85.38 263 HIS A O 1
ATOM 2148 N N . HIS A 1 264 ? -20.136 -4.517 9.722 1.00 78.38 264 HIS A N 1
ATOM 2149 C CA . HIS A 1 264 ? -18.761 -4.233 10.149 1.00 78.38 264 HIS A CA 1
ATOM 2150 C C . HIS A 1 264 ? -17.791 -4.108 8.971 1.00 78.38 264 HIS A C 1
ATOM 2152 O O . HIS A 1 264 ? -16.906 -3.264 9.032 1.00 78.38 264 HIS A O 1
ATOM 2158 N N . GLU A 1 265 ? -17.985 -4.891 7.907 1.00 68.81 265 GLU A N 1
ATOM 2159 C CA . GLU A 1 265 ? -17.179 -4.788 6.682 1.00 68.81 265 GLU A CA 1
ATOM 2160 C C . GLU A 1 265 ? -17.391 -3.459 5.939 1.00 68.81 265 GLU A C 1
ATOM 2162 O O . GLU A 1 265 ? -16.468 -2.969 5.297 1.00 68.81 265 GLU A O 1
ATOM 2167 N N . VAL A 1 266 ? -18.599 -2.885 6.006 1.00 65.75 266 VAL A N 1
ATOM 2168 C CA . VAL A 1 266 ? -18.971 -1.678 5.245 1.00 65.75 266 VAL A CA 1
ATOM 2169 C C . VAL A 1 266 ? -18.819 -0.390 6.062 1.00 65.75 266 VAL A C 1
ATOM 2171 O O . VAL A 1 266 ? -18.361 0.616 5.533 1.00 65.75 266 VAL A O 1
ATOM 2174 N N . ASP A 1 267 ? -19.211 -0.400 7.337 1.00 69.25 267 ASP A N 1
ATOM 2175 C CA . ASP A 1 267 ? -19.209 0.774 8.221 1.00 69.25 267 ASP A CA 1
ATOM 2176 C C . ASP A 1 267 ? -18.937 0.368 9.685 1.00 69.25 267 ASP A C 1
ATOM 2178 O O . ASP A 1 267 ? -19.752 0.516 10.605 1.00 69.25 267 ASP A O 1
ATOM 2182 N N . GLY A 1 268 ? -17.759 -0.217 9.917 1.00 65.88 268 GLY A N 1
ATOM 2183 C CA . GLY A 1 268 ? -17.307 -0.635 11.245 1.00 65.88 268 GLY A CA 1
ATOM 2184 C C . GLY A 1 268 ? -17.016 0.521 12.211 1.00 65.88 268 GLY A C 1
ATOM 2185 O O . GLY A 1 268 ? -17.031 0.303 13.425 1.00 65.88 268 GLY A O 1
ATOM 2186 N N . GLY A 1 269 ? -16.808 1.741 11.708 1.00 65.50 269 GLY A N 1
ATOM 2187 C CA . GLY A 1 269 ? -16.261 2.862 12.479 1.00 65.50 269 GLY A CA 1
ATOM 2188 C C . GLY A 1 269 ? -17.238 3.561 13.430 1.00 65.50 269 GLY A C 1
ATOM 2189 O O . GLY A 1 269 ? -16.794 4.283 14.325 1.00 65.50 269 GLY A O 1
ATOM 2190 N N . ILE A 1 270 ? -18.555 3.379 13.273 1.00 76.00 270 ILE A N 1
ATOM 2191 C CA . ILE A 1 270 ? -19.546 4.016 14.158 1.00 76.00 270 ILE A CA 1
ATOM 2192 C C . ILE A 1 270 ? -19.488 3.466 15.594 1.00 76.00 270 ILE A C 1
ATOM 2194 O O . ILE A 1 270 ? -19.144 2.304 15.835 1.00 76.00 270 ILE A O 1
ATOM 2198 N N . ASP A 1 271 ? -19.856 4.298 16.572 1.00 80.50 271 ASP A N 1
ATOM 2199 C CA . ASP A 1 271 ? -19.865 3.892 17.975 1.00 80.50 271 ASP A CA 1
ATOM 2200 C C . ASP A 1 271 ? -20.882 2.766 18.247 1.00 80.50 271 ASP A C 1
ATOM 2202 O O . ASP A 1 271 ? -21.889 2.583 17.552 1.00 80.50 271 ASP A O 1
ATOM 2206 N N . ARG A 1 272 ? -20.617 1.985 19.301 1.00 87.25 272 ARG A N 1
ATOM 2207 C CA . ARG A 1 272 ? -21.417 0.794 19.620 1.00 87.25 272 ARG A CA 1
ATOM 2208 C C . ARG A 1 272 ? -22.873 1.111 19.968 1.00 87.25 272 ARG A C 1
ATOM 2210 O O . ARG A 1 272 ? -23.736 0.277 19.712 1.00 87.25 272 ARG A O 1
ATOM 2217 N N . TYR A 1 273 ? -23.163 2.289 20.525 1.00 89.31 273 TYR A N 1
ATOM 2218 C CA . TYR A 1 273 ? -24.524 2.660 20.916 1.00 89.31 273 TYR A CA 1
ATOM 2219 C C . TYR A 1 273 ? -25.399 2.852 19.676 1.00 89.31 273 TYR A C 1
ATOM 2221 O O . TYR A 1 273 ? -26.518 2.336 19.625 1.00 89.31 273 TYR A O 1
ATOM 2229 N N . ARG A 1 274 ? -24.853 3.496 18.637 1.00 87.69 274 ARG A N 1
ATOM 2230 C CA . ARG A 1 274 ? -25.502 3.593 17.322 1.00 87.69 274 ARG A CA 1
ATOM 2231 C C . ARG A 1 274 ? -25.665 2.229 16.658 1.00 87.69 274 ARG A C 1
ATOM 2233 O O . ARG A 1 274 ? -26.743 1.954 16.135 1.00 87.69 274 ARG A O 1
ATOM 2240 N N . LYS A 1 275 ? -24.660 1.347 16.749 1.00 90.50 275 LYS A N 1
ATOM 2241 C CA . LYS A 1 275 ? -24.768 -0.037 16.246 1.00 90.50 275 LYS A CA 1
ATOM 2242 C C . LYS A 1 275 ? -25.916 -0.797 16.905 1.00 90.50 275 LYS A C 1
ATOM 2244 O O . LYS A 1 275 ? -26.704 -1.416 16.202 1.00 90.50 275 LYS A O 1
ATOM 2249 N N . PHE A 1 276 ? -26.057 -0.738 18.232 1.00 94.31 276 PHE A N 1
ATOM 2250 C CA . PHE A 1 276 ? -27.146 -1.443 18.920 1.00 94.31 276 PHE A CA 1
ATOM 2251 C C . PHE A 1 276 ? -28.524 -0.972 18.466 1.00 94.31 276 PHE A C 1
ATOM 2253 O O . PHE A 1 276 ? -29.387 -1.815 18.215 1.00 94.31 276 PHE A O 1
ATOM 2260 N N . ARG A 1 277 ? -28.702 0.347 18.315 1.00 94.06 277 ARG A N 1
ATOM 2261 C CA . ARG A 1 277 ? -29.935 0.926 17.777 1.00 94.06 277 ARG A CA 1
ATOM 2262 C C . ARG A 1 277 ? -30.209 0.424 16.361 1.00 94.06 277 ARG A C 1
ATOM 2264 O O . ARG A 1 277 ? -31.271 -0.139 16.120 1.00 94.06 277 ARG A O 1
ATOM 2271 N N . LEU A 1 278 ? -29.229 0.540 15.466 1.00 92.94 278 LEU A N 1
ATOM 2272 C CA . LEU A 1 278 ? -29.344 0.102 14.074 1.00 92.94 278 LEU A CA 1
ATOM 2273 C C . LEU A 1 278 ? -29.678 -1.391 13.970 1.00 92.94 278 LEU A C 1
ATOM 2275 O O . LEU A 1 278 ? -30.586 -1.774 13.239 1.00 92.94 278 LEU A O 1
ATOM 2279 N N . TYR A 1 279 ? -28.994 -2.246 14.732 1.00 94.75 279 TYR A N 1
ATOM 2280 C CA . TYR A 1 279 ? -29.217 -3.690 14.682 1.00 94.75 279 TYR A CA 1
ATOM 2281 C C . TYR A 1 279 ? -30.610 -4.068 15.198 1.00 94.75 279 TYR A C 1
ATOM 2283 O O . TYR A 1 279 ? -31.259 -4.933 14.614 1.00 94.75 279 TYR A O 1
ATOM 2291 N N . HIS A 1 280 ? -31.116 -3.410 16.242 1.00 95.44 280 HIS A N 1
ATOM 2292 C CA . HIS A 1 280 ? -32.473 -3.681 16.721 1.00 95.44 280 HIS A CA 1
ATOM 2293 C C . HIS A 1 280 ? -33.532 -3.150 15.756 1.00 95.44 280 HIS A C 1
ATOM 2295 O O . HIS A 1 280 ? -34.399 -3.910 15.327 1.00 95.44 280 HIS A O 1
ATOM 2301 N N . GLU A 1 281 ? -33.430 -1.890 15.349 1.00 94.75 281 GLU A N 1
ATOM 2302 C CA . GLU A 1 281 ? -34.467 -1.245 14.543 1.00 94.75 281 GLU A CA 1
ATOM 2303 C C . GLU A 1 281 ? -34.481 -1.782 13.104 1.00 94.75 281 GLU A C 1
ATOM 2305 O O . GLU A 1 281 ? -35.544 -2.109 12.585 1.00 94.75 281 GLU A O 1
ATOM 2310 N N . GLN A 1 282 ? -33.316 -1.962 12.473 1.00 93.69 282 GLN A N 1
ATOM 2311 C CA . GLN A 1 282 ? -33.230 -2.350 11.059 1.00 93.69 282 GLN A CA 1
ATOM 2312 C C . GLN A 1 282 ? -33.031 -3.851 10.833 1.00 93.69 282 GLN A C 1
ATOM 2314 O O . GLN A 1 282 ? -33.460 -4.382 9.805 1.00 93.69 282 GLN A O 1
ATOM 2319 N N . PHE A 1 283 ? -32.339 -4.566 11.731 1.00 93.88 283 PHE A N 1
ATOM 2320 C CA . PHE A 1 283 ? -32.070 -5.996 11.507 1.00 93.88 283 PHE A CA 1
ATOM 2321 C C . PHE A 1 283 ? -33.095 -6.891 12.190 1.00 93.88 283 PHE A C 1
ATOM 2323 O O . PHE A 1 283 ? -33.446 -7.918 11.605 1.00 93.88 283 PHE A O 1
ATOM 2330 N N . LEU A 1 284 ? -33.566 -6.498 13.378 1.00 94.62 284 LEU A N 1
ATOM 2331 C CA . LEU A 1 284 ? -34.577 -7.226 14.148 1.00 94.62 284 LEU A CA 1
ATOM 2332 C C . LEU A 1 284 ? -35.999 -6.681 13.961 1.00 94.62 284 LEU A C 1
ATOM 2334 O O . LEU A 1 284 ? -36.942 -7.390 14.300 1.00 94.62 284 LEU A O 1
ATOM 2338 N N . GLY A 1 285 ? -36.164 -5.452 13.455 1.00 93.81 285 GLY A N 1
ATOM 2339 C CA . GLY A 1 285 ? -37.473 -4.798 13.354 1.00 93.81 285 GLY A CA 1
ATOM 2340 C C . GLY A 1 285 ? -38.078 -4.451 14.719 1.00 93.81 285 GLY A C 1
ATOM 2341 O O . GLY A 1 285 ? -39.297 -4.382 14.854 1.00 93.81 285 GLY A O 1
ATOM 2342 N N . LYS A 1 286 ? -37.243 -4.285 15.752 1.00 93.25 286 LYS A N 1
ATOM 2343 C CA . LYS A 1 286 ? -37.667 -4.024 17.132 1.00 93.25 286 LYS A CA 1
ATOM 2344 C C . LYS A 1 286 ? -37.249 -2.625 17.556 1.00 93.25 286 LYS A C 1
ATOM 2346 O O . LYS A 1 286 ? -36.088 -2.249 17.404 1.00 93.25 286 LYS A O 1
ATOM 2351 N N . ARG A 1 287 ? -38.181 -1.872 18.147 1.00 94.19 287 ARG A N 1
ATOM 2352 C CA . ARG A 1 287 ? -37.831 -0.640 18.865 1.00 94.19 287 ARG A CA 1
ATOM 2353 C C . ARG A 1 287 ? -36.963 -0.998 20.069 1.00 94.19 287 ARG A C 1
ATOM 2355 O O . ARG A 1 287 ? -37.182 -2.030 20.697 1.00 94.19 287 ARG A O 1
ATOM 2362 N N . ILE A 1 288 ? -35.995 -0.142 20.374 1.00 95.81 288 ILE A N 1
ATOM 2363 C CA . ILE A 1 288 ? -35.109 -0.306 21.523 1.00 95.81 288 ILE A CA 1
ATOM 2364 C C . ILE A 1 288 ? -35.005 1.006 22.299 1.00 95.81 288 ILE A C 1
ATOM 2366 O O . ILE A 1 288 ? -34.830 2.092 21.735 1.00 95.81 288 ILE A O 1
ATOM 2370 N N . THR A 1 289 ? -35.120 0.906 23.616 1.00 95.94 289 THR A N 1
ATOM 2371 C CA . THR A 1 289 ? -35.017 2.035 24.537 1.00 95.94 289 THR A CA 1
ATOM 2372 C C . THR A 1 289 ? -33.560 2.360 24.869 1.00 95.94 289 THR A C 1
ATOM 2374 O O . THR A 1 289 ? -32.649 1.536 24.757 1.00 95.94 289 THR A O 1
ATOM 2377 N N . THR A 1 290 ? -33.314 3.574 25.362 1.00 93.06 290 THR A N 1
ATOM 2378 C CA . THR A 1 290 ? -31.985 3.979 25.849 1.00 93.06 290 THR A CA 1
ATOM 2379 C C . THR A 1 290 ? -31.496 3.100 27.010 1.00 93.06 290 THR A C 1
ATOM 2381 O O . THR A 1 290 ? -30.294 2.864 27.136 1.00 93.06 290 THR A O 1
ATOM 2384 N N . GLY A 1 291 ? -32.406 2.590 27.851 1.00 94.88 291 GLY A N 1
ATOM 2385 C CA . GLY A 1 291 ? -32.076 1.676 28.950 1.00 94.88 291 GLY A CA 1
ATOM 2386 C C . GLY A 1 291 ? -31.562 0.323 28.453 1.00 94.88 291 GLY A C 1
ATOM 2387 O O . GLY A 1 291 ? -30.515 -0.145 28.905 1.00 94.88 291 GLY A O 1
ATOM 2388 N N . GLU A 1 292 ? -32.233 -0.258 27.459 1.00 94.75 292 GLU A N 1
ATOM 2389 C CA . GLU A 1 292 ? -31.815 -1.512 26.821 1.00 94.75 292 GLU A CA 1
ATOM 2390 C C . GLU A 1 292 ? -30.491 -1.355 26.068 1.00 94.75 292 GLU A C 1
ATOM 2392 O O . GLU A 1 292 ? -29.606 -2.198 26.200 1.00 94.75 292 GLU A O 1
ATOM 2397 N N . ILE A 1 293 ? -30.295 -0.238 25.356 1.00 94.06 293 ILE A N 1
ATOM 2398 C CA . ILE A 1 293 ? -29.012 0.085 24.713 1.00 94.06 293 ILE A CA 1
ATOM 2399 C C . ILE A 1 293 ? -27.878 0.105 25.755 1.00 94.06 293 ILE A C 1
ATOM 2401 O O . ILE A 1 293 ? -26.812 -0.468 25.525 1.00 94.06 293 ILE A O 1
ATOM 2405 N N . LYS A 1 294 ? -28.094 0.736 26.918 1.00 92.38 294 LYS A N 1
ATOM 2406 C CA . LYS A 1 294 ? -27.108 0.758 28.014 1.00 92.38 294 LYS A CA 1
ATOM 2407 C C . LYS A 1 294 ? -26.866 -0.636 28.605 1.00 92.38 294 LYS A C 1
ATOM 2409 O O . LYS A 1 294 ? -25.743 -0.929 29.014 1.00 92.38 294 LYS A O 1
ATOM 2414 N N . ALA A 1 295 ? -27.881 -1.498 28.673 1.00 93.50 295 ALA A N 1
ATOM 2415 C CA . ALA A 1 295 ? -27.721 -2.885 29.113 1.00 93.50 295 ALA A CA 1
ATOM 2416 C C . ALA A 1 295 ? -26.866 -3.695 28.125 1.00 93.50 295 ALA A C 1
ATOM 2418 O O . ALA A 1 295 ? -25.848 -4.255 28.528 1.00 93.50 295 ALA A O 1
ATOM 2419 N N . LEU A 1 296 ? -27.186 -3.639 26.828 1.00 94.50 296 LEU A N 1
ATOM 2420 C CA . LEU A 1 296 ? -26.399 -4.283 25.771 1.00 94.50 296 LEU A CA 1
ATOM 2421 C C . LEU A 1 296 ? -24.953 -3.785 25.739 1.00 94.50 296 LEU A C 1
ATOM 2423 O O . LEU A 1 296 ? -24.035 -4.579 25.554 1.00 94.50 296 LEU A O 1
ATOM 2427 N N . ALA A 1 297 ? -24.733 -2.486 25.961 1.00 91.81 297 ALA A N 1
ATOM 2428 C CA . ALA A 1 297 ? -23.390 -1.925 26.049 1.00 91.81 297 ALA A CA 1
ATOM 2429 C C . ALA A 1 297 ? -22.579 -2.534 27.201 1.00 91.81 297 ALA A C 1
ATOM 2431 O O . ALA A 1 297 ? -21.409 -2.855 26.999 1.00 91.81 297 ALA A O 1
ATOM 2432 N N . ARG A 1 298 ? -23.195 -2.746 28.375 1.00 91.38 298 ARG A N 1
ATOM 2433 C CA . ARG A 1 298 ? -22.545 -3.403 29.523 1.00 91.38 298 ARG A CA 1
ATOM 2434 C C . ARG A 1 298 ? -22.213 -4.866 29.231 1.00 91.38 298 ARG A C 1
ATOM 2436 O O . ARG A 1 298 ? -21.101 -5.298 29.532 1.00 91.38 298 ARG A O 1
ATOM 2443 N N . ASP A 1 299 ? -23.140 -5.606 28.630 1.00 92.81 299 ASP A N 1
ATOM 2444 C CA . ASP A 1 299 ? -22.917 -7.013 28.278 1.00 92.81 299 ASP A CA 1
ATOM 2445 C C . ASP A 1 299 ? -21.828 -7.159 27.217 1.00 92.81 299 ASP A C 1
ATOM 2447 O O . ASP A 1 299 ? -20.913 -7.966 27.371 1.00 92.81 299 ASP A O 1
ATOM 2451 N N . TYR A 1 300 ? -21.858 -6.307 26.192 1.00 93.38 300 TYR A N 1
ATOM 2452 C CA . TYR A 1 300 ? -20.806 -6.238 25.188 1.00 93.38 300 TYR A CA 1
ATOM 2453 C C . TYR A 1 300 ? -19.440 -5.942 25.817 1.00 93.38 300 TYR A C 1
ATOM 2455 O O . TYR A 1 300 ? -18.488 -6.674 25.556 1.00 93.38 300 TYR A O 1
ATOM 2463 N N . SER A 1 301 ? -19.338 -4.927 26.688 1.00 91.31 301 SER A N 1
ATOM 2464 C CA . SER A 1 301 ? -18.091 -4.616 27.404 1.00 91.31 301 SER A CA 1
ATOM 2465 C C . SER A 1 301 ? -17.575 -5.825 28.191 1.00 91.31 301 SER A C 1
ATOM 2467 O O . SER A 1 301 ? -16.379 -6.103 28.154 1.00 91.31 301 SER A O 1
ATOM 2469 N N . ARG A 1 302 ? -18.459 -6.582 28.859 1.00 90.81 302 ARG A N 1
ATOM 2470 C CA . ARG A 1 302 ? -18.084 -7.806 29.590 1.00 90.81 302 ARG A CA 1
ATOM 2471 C C . ARG A 1 302 ? -17.530 -8.883 28.655 1.00 90.81 302 ARG A C 1
ATOM 2473 O O . ARG A 1 302 ? -16.532 -9.512 28.993 1.00 90.81 302 ARG A O 1
ATOM 2480 N N . ILE A 1 303 ? -18.147 -9.068 27.487 1.00 91.00 303 ILE A N 1
ATOM 2481 C CA . ILE A 1 303 ? -17.732 -10.065 26.490 1.00 91.00 303 ILE A CA 1
ATOM 2482 C C . ILE A 1 303 ? -16.344 -9.742 25.924 1.00 91.00 303 ILE A C 1
ATOM 2484 O O . ILE A 1 303 ? -15.524 -10.647 25.766 1.00 91.00 303 ILE A O 1
ATOM 2488 N N . VAL A 1 304 ? -16.075 -8.472 25.602 1.00 92.94 304 VAL A N 1
ATOM 2489 C CA . VAL A 1 304 ? -14.863 -8.110 24.848 1.00 92.94 304 VAL A CA 1
ATOM 2490 C C . VAL A 1 304 ? -13.670 -7.751 25.723 1.00 92.94 304 VAL A C 1
ATOM 2492 O O . VAL A 1 304 ? -12.546 -7.934 25.269 1.00 92.94 304 VAL A O 1
ATOM 2495 N N . LEU A 1 305 ? -13.869 -7.272 26.960 1.00 91.81 305 LEU A N 1
ATOM 2496 C CA . LEU A 1 305 ? -12.789 -6.693 27.772 1.00 91.81 305 LEU A CA 1
ATOM 2497 C C . LEU A 1 305 ? -11.577 -7.623 27.905 1.00 91.81 305 LEU A C 1
ATOM 2499 O O . LEU A 1 305 ? -10.458 -7.201 27.624 1.00 91.81 305 LEU A O 1
ATOM 2503 N N . ASN A 1 306 ? -11.791 -8.887 28.286 1.00 91.56 306 ASN A N 1
ATOM 2504 C CA . ASN A 1 306 ? -10.686 -9.836 28.437 1.00 91.56 306 ASN A CA 1
ATOM 2505 C C . ASN A 1 306 ? -9.994 -10.124 27.095 1.00 91.56 306 ASN A C 1
ATOM 2507 O O . ASN A 1 306 ? -8.772 -10.197 27.025 1.00 91.56 306 ASN A O 1
ATOM 2511 N N . GLY A 1 307 ? -10.757 -10.229 26.005 1.00 92.88 307 GLY A N 1
ATOM 2512 C CA . GLY A 1 307 ? -10.173 -10.408 24.676 1.00 92.88 307 GLY A CA 1
ATOM 2513 C C . GLY A 1 307 ? -9.331 -9.202 24.245 1.00 92.88 307 GLY A C 1
ATOM 2514 O O . GLY A 1 307 ? -8.240 -9.377 23.717 1.00 92.88 307 GLY A O 1
ATOM 2515 N N . VAL A 1 308 ? -9.783 -7.975 24.528 1.00 94.00 308 VAL A N 1
ATOM 2516 C CA . VAL A 1 308 ? -9.036 -6.748 24.202 1.00 94.00 308 VAL A CA 1
ATOM 2517 C C . VAL A 1 308 ? -7.775 -6.626 25.058 1.00 94.00 308 VAL A C 1
ATOM 2519 O O . VAL A 1 308 ? -6.740 -6.200 24.552 1.00 94.00 308 VAL A O 1
ATOM 2522 N N . LEU A 1 309 ? -7.811 -7.034 26.329 1.00 94.12 309 LEU A N 1
ATOM 2523 C CA . LEU A 1 309 ? -6.626 -7.068 27.197 1.00 94.12 309 LEU A CA 1
ATOM 2524 C C . LEU A 1 309 ? -5.559 -8.054 26.706 1.00 94.12 309 LEU A C 1
ATOM 2526 O O . LEU A 1 309 ? -4.376 -7.771 26.857 1.00 94.12 309 LEU A O 1
ATOM 2530 N N . ASN A 1 310 ? -5.969 -9.154 26.071 1.00 94.00 310 ASN A N 1
ATOM 2531 C CA . ASN A 1 310 ? -5.065 -10.186 25.555 1.00 94.00 310 ASN A CA 1
ATOM 2532 C C . ASN A 1 310 ? -4.734 -10.040 24.060 1.00 94.00 310 ASN A C 1
ATOM 2534 O O . ASN A 1 310 ? -3.955 -10.824 23.526 1.00 94.00 310 ASN A O 1
ATOM 2538 N N . ALA A 1 311 ? -5.308 -9.054 23.364 1.00 94.31 311 ALA A N 1
ATOM 2539 C CA . ALA A 1 311 ? -5.034 -8.833 21.947 1.00 94.31 311 ALA A CA 1
ATOM 2540 C C . ALA A 1 311 ? -3.536 -8.561 21.693 1.00 94.31 311 ALA A C 1
ATOM 2542 O O . ALA A 1 311 ? -2.863 -7.897 22.487 1.00 94.31 311 ALA A O 1
ATOM 2543 N N . ALA A 1 312 ? -3.000 -9.023 20.568 1.00 93.44 312 ALA A N 1
ATOM 2544 C CA . ALA A 1 312 ? -1.636 -8.671 20.184 1.00 93.44 312 ALA A CA 1
ATOM 2545 C C . ALA A 1 312 ? -1.516 -7.158 19.920 1.00 93.44 312 ALA A C 1
ATOM 2547 O O . ALA A 1 312 ? -2.494 -6.500 19.553 1.00 93.44 312 ALA A O 1
ATOM 2548 N N . PHE A 1 313 ? -0.316 -6.603 20.087 1.00 93.38 313 PHE A N 1
ATOM 2549 C CA . PHE A 1 313 ? -0.016 -5.275 19.552 1.00 93.38 313 PHE A CA 1
ATOM 2550 C C . PHE A 1 313 ? -0.077 -5.303 18.025 1.00 93.38 313 PHE A C 1
ATOM 2552 O O . PHE A 1 313 ? 0.271 -6.311 17.405 1.00 93.38 313 PHE A O 1
ATOM 2559 N N . ILE A 1 314 ? -0.465 -4.185 17.412 1.00 88.00 314 ILE A N 1
ATOM 2560 C CA . ILE A 1 314 ? -0.136 -3.979 16.001 1.00 88.00 314 ILE A CA 1
ATOM 2561 C C . ILE A 1 314 ? 1.395 -3.968 15.885 1.00 88.00 314 ILE A C 1
ATOM 2563 O O . ILE A 1 314 ? 2.101 -3.413 16.732 1.00 88.00 314 ILE A O 1
ATOM 2567 N N . LYS A 1 315 ? 1.919 -4.652 14.865 1.00 83.00 315 LYS A N 1
ATOM 2568 C CA . LYS A 1 315 ? 3.363 -4.832 14.660 1.00 83.00 315 LYS A CA 1
ATOM 2569 C C . LYS A 1 315 ? 4.073 -3.466 14.674 1.00 83.00 315 LYS A C 1
ATOM 2571 O O . LYS A 1 315 ? 3.590 -2.524 14.058 1.00 83.00 315 LYS A O 1
ATOM 2576 N N . GLY A 1 316 ? 5.188 -3.358 15.401 1.00 86.00 316 GLY A N 1
ATOM 2577 C CA . GLY A 1 316 ? 5.978 -2.126 15.532 1.00 86.00 316 GLY A CA 1
ATOM 2578 C C . GLY A 1 316 ? 5.490 -1.111 16.579 1.00 86.00 316 GLY A C 1
ATOM 2579 O O . GLY A 1 316 ? 6.199 -0.141 16.840 1.00 86.00 316 GLY A O 1
ATOM 2580 N N . VAL A 1 317 ? 4.299 -1.280 17.175 1.00 94.19 317 VAL A N 1
ATOM 2581 C CA . VAL A 1 317 ? 3.770 -0.332 18.180 1.00 94.19 317 VAL A CA 1
ATOM 2582 C C . VAL A 1 317 ? 4.647 -0.241 19.436 1.00 94.19 317 VAL A C 1
ATOM 2584 O O . VAL A 1 317 ? 4.928 0.884 19.859 1.00 94.19 317 VAL A O 1
ATOM 2587 N N . PRO A 1 318 ? 5.088 -1.351 20.066 1.00 94.12 318 PRO A N 1
ATOM 2588 C CA . PRO A 1 318 ? 5.920 -1.269 21.269 1.00 94.12 318 PRO A CA 1
ATOM 2589 C C . PRO A 1 318 ? 7.227 -0.498 21.046 1.00 94.12 318 PRO A C 1
ATOM 2591 O O . PRO A 1 318 ? 7.616 0.325 21.882 1.00 94.12 318 PRO A O 1
ATOM 2594 N N . GLU A 1 319 ? 7.877 -0.736 19.908 1.00 93.31 319 GLU A N 1
ATOM 2595 C CA . GLU A 1 319 ? 9.104 -0.069 19.481 1.00 93.31 319 GLU A CA 1
ATOM 2596 C C . GLU A 1 319 ? 8.838 1.416 19.209 1.00 93.31 319 GLU A C 1
ATOM 2598 O O . GLU A 1 319 ? 9.546 2.272 19.742 1.00 93.31 319 GLU A O 1
ATOM 2603 N N . PHE A 1 320 ? 7.755 1.739 18.491 1.00 94.44 320 PHE A N 1
ATOM 2604 C CA . PHE A 1 320 ? 7.354 3.119 18.204 1.00 94.44 320 PHE A CA 1
ATOM 2605 C C . PHE A 1 320 ? 7.087 3.926 19.470 1.00 94.44 320 PHE A C 1
ATOM 2607 O O . PHE A 1 320 ? 7.679 4.988 19.643 1.00 94.44 320 PHE A O 1
ATOM 2614 N N . LEU A 1 321 ? 6.275 3.418 20.400 1.00 97.00 321 LEU A N 1
ATOM 2615 C CA . LEU A 1 321 ? 5.983 4.118 21.657 1.00 97.00 321 LEU A CA 1
ATOM 2616 C C . LEU A 1 321 ? 7.239 4.307 22.519 1.00 97.00 321 LEU A C 1
ATOM 2618 O O . LEU A 1 321 ? 7.409 5.344 23.170 1.00 97.00 321 LEU A O 1
ATOM 2622 N N . SER A 1 322 ? 8.141 3.324 22.513 1.00 95.44 322 SER A N 1
ATOM 2623 C CA . SER A 1 322 ? 9.418 3.413 23.227 1.00 95.44 322 SER A CA 1
ATOM 2624 C C . SER A 1 322 ? 10.335 4.473 22.612 1.00 95.44 322 SER A C 1
ATOM 2626 O O . SER A 1 322 ? 10.893 5.293 23.348 1.00 95.44 322 SER A O 1
ATOM 2628 N N . ALA A 1 323 ? 10.412 4.537 21.280 1.00 93.00 323 ALA A N 1
ATOM 2629 C CA . ALA A 1 323 ? 11.141 5.575 20.560 1.00 93.00 323 ALA A CA 1
ATOM 2630 C C . ALA A 1 323 ? 10.539 6.969 20.771 1.00 93.00 323 ALA A C 1
ATOM 2632 O O . ALA A 1 323 ? 11.273 7.912 21.076 1.00 93.00 323 ALA A O 1
ATOM 2633 N N . SER A 1 324 ? 9.209 7.100 20.716 1.00 96.88 324 SER A N 1
ATOM 2634 C CA . SER A 1 324 ? 8.492 8.343 21.022 1.00 96.88 324 SER A CA 1
ATOM 2635 C C . SER A 1 324 ? 8.857 8.860 22.406 1.00 96.88 324 SER A C 1
ATOM 2637 O O . SER A 1 324 ? 9.218 10.026 22.553 1.00 96.88 324 SER A O 1
ATOM 2639 N N . LYS A 1 325 ? 8.853 7.985 23.416 1.00 95.88 325 LYS A N 1
ATOM 2640 C CA . LYS A 1 325 ? 9.216 8.361 24.783 1.00 95.88 325 LYS A CA 1
ATOM 2641 C C . LYS A 1 325 ? 10.676 8.801 24.900 1.00 95.88 325 LYS A C 1
ATOM 2643 O O . LYS A 1 325 ? 10.938 9.851 25.486 1.00 95.88 325 LYS A O 1
ATOM 2648 N N . ARG A 1 326 ? 11.624 8.041 24.338 1.00 95.69 326 ARG A N 1
ATOM 2649 C CA . ARG A 1 326 ? 13.059 8.388 24.379 1.00 95.69 326 ARG A CA 1
ATOM 2650 C C . ARG A 1 326 ? 13.340 9.716 23.673 1.00 95.69 326 ARG A C 1
ATOM 2652 O O . ARG A 1 326 ? 14.102 10.527 24.189 1.00 95.69 326 ARG A O 1
ATOM 2659 N N . ARG A 1 327 ? 12.674 9.971 22.543 1.00 95.25 327 ARG A N 1
ATOM 2660 C CA . ARG A 1 327 ? 12.767 11.228 21.779 1.00 95.25 327 ARG A CA 1
ATOM 2661 C C . ARG A 1 327 ? 11.826 12.332 22.287 1.00 95.25 327 ARG A C 1
ATOM 2663 O O . ARG A 1 327 ? 11.636 13.327 21.596 1.00 95.25 327 ARG A O 1
ATOM 2670 N N . ARG A 1 328 ? 11.251 12.172 23.489 1.00 96.69 328 ARG A N 1
ATOM 2671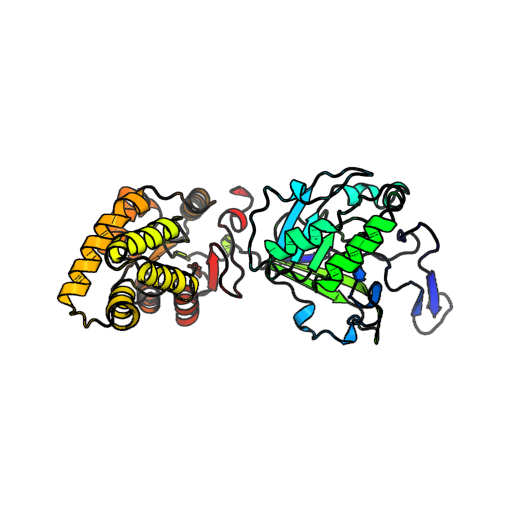 C CA . ARG A 1 328 ? 10.392 13.154 24.180 1.00 96.69 328 ARG A CA 1
ATOM 2672 C C . ARG A 1 328 ? 9.185 13.638 23.360 1.00 96.69 328 ARG A C 1
ATOM 2674 O O . ARG A 1 328 ? 8.732 14.766 23.532 1.00 96.69 328 ARG A O 1
ATOM 2681 N N . LYS A 1 329 ? 8.643 12.783 22.494 1.00 97.56 329 LYS A N 1
ATOM 2682 C CA . LYS A 1 329 ? 7.393 13.036 21.768 1.00 97.56 329 LYS A CA 1
ATOM 2683 C C . LYS A 1 329 ? 6.206 12.920 22.727 1.00 97.56 329 LYS A C 1
ATOM 2685 O O . LYS A 1 329 ? 6.188 12.049 23.601 1.00 97.56 329 LYS A O 1
ATOM 2690 N N . VAL A 1 330 ? 5.200 13.772 22.560 1.00 98.44 330 VAL A N 1
ATOM 2691 C CA . VAL A 1 330 ? 3.989 13.775 23.389 1.00 98.44 330 VAL A CA 1
ATOM 2692 C C . VAL A 1 330 ? 2.917 12.937 22.706 1.00 98.44 330 VAL A C 1
ATOM 2694 O O . VAL A 1 330 ? 2.453 13.279 21.623 1.00 98.44 330 VAL A O 1
ATOM 2697 N N . CYS A 1 331 ? 2.512 11.838 23.337 1.00 98.62 331 CYS A N 1
ATOM 2698 C CA . CYS A 1 331 ? 1.524 10.923 22.765 1.00 98.62 331 CYS A CA 1
ATOM 2699 C C . CYS A 1 331 ? 0.165 11.050 23.465 1.00 98.62 331 CYS A C 1
ATOM 2701 O O . CYS A 1 331 ? 0.102 11.149 24.691 1.00 98.62 331 CYS A O 1
ATOM 2703 N N . PHE A 1 332 ? -0.923 10.958 22.705 1.00 98.75 332 PHE A N 1
ATOM 2704 C CA . PHE A 1 332 ? -2.305 10.942 23.189 1.00 98.75 332 PHE A CA 1
ATOM 2705 C C . PHE A 1 332 ? -3.068 9.749 22.611 1.00 98.75 332 PHE A C 1
ATOM 2707 O O . PHE A 1 332 ? -2.803 9.345 21.481 1.00 98.75 332 PHE A O 1
ATOM 2714 N N . ILE A 1 333 ? -4.050 9.224 23.346 1.00 98.56 333 ILE A N 1
ATOM 2715 C CA . ILE A 1 333 ? -5.033 8.278 22.789 1.00 98.56 333 ILE A CA 1
ATOM 2716 C C . ILE A 1 333 ? -6.365 8.998 22.597 1.00 98.56 333 ILE A C 1
ATOM 2718 O O . ILE A 1 333 ? -6.847 9.655 23.521 1.00 98.56 333 ILE A O 1
ATOM 2722 N N . VAL A 1 334 ? -6.984 8.815 21.431 1.00 97.38 334 VAL A N 1
ATOM 2723 C CA . VAL A 1 334 ? -8.334 9.291 21.115 1.00 97.38 334 VAL A CA 1
ATOM 2724 C C . VAL A 1 334 ? -9.148 8.142 20.518 1.00 97.38 334 VAL A C 1
ATOM 2726 O O . VAL A 1 334 ? -9.011 7.814 19.346 1.00 97.38 334 VAL A O 1
ATOM 2729 N N . SER A 1 335 ? -10.015 7.525 21.324 1.00 93.56 335 SER A N 1
ATOM 2730 C CA . SER A 1 335 ? -10.744 6.304 20.951 1.00 93.56 335 SER A CA 1
ATOM 2731 C C . SER A 1 335 ? -12.265 6.498 20.933 1.00 93.56 335 SER A C 1
ATOM 2733 O O . SER A 1 335 ? -12.823 7.256 21.721 1.00 93.56 335 SER A O 1
ATOM 2735 N N . SER A 1 336 ? -12.968 5.740 20.084 1.00 89.19 336 SER A N 1
ATOM 2736 C CA . SER A 1 336 ? -14.438 5.604 20.151 1.00 89.19 336 SER A CA 1
ATOM 2737 C C . SER A 1 336 ? -14.903 4.666 21.278 1.00 89.19 336 SER A C 1
ATOM 2739 O O . SER A 1 336 ? -16.102 4.491 21.502 1.00 89.19 336 SER A O 1
ATOM 2741 N N . THR A 1 337 ? -13.977 4.013 21.983 1.00 89.56 337 THR A N 1
ATOM 2742 C CA . THR A 1 337 ? -14.272 3.186 23.158 1.00 89.56 337 THR A CA 1
ATOM 2743 C C . THR A 1 337 ? -14.640 4.086 24.354 1.00 89.56 337 THR A C 1
ATOM 2745 O O . THR A 1 337 ? -14.043 5.152 24.513 1.00 89.56 337 THR A O 1
ATOM 2748 N N . PRO A 1 338 ? -15.615 3.711 25.213 1.00 90.75 338 PRO A N 1
ATOM 2749 C CA . PRO A 1 338 ? -15.978 4.499 26.395 1.00 90.75 338 PRO A CA 1
ATOM 2750 C C . PRO A 1 338 ? -14.778 4.871 27.264 1.00 90.75 338 PRO A C 1
ATOM 2752 O O . PRO A 1 338 ? -13.967 4.006 27.585 1.00 90.75 338 PRO A O 1
ATOM 2755 N N . GLU A 1 339 ? -14.688 6.136 27.686 1.00 93.88 339 GLU A N 1
ATOM 2756 C CA . GLU A 1 339 ? -13.488 6.687 28.337 1.00 93.88 339 GLU A CA 1
ATOM 2757 C C . GLU A 1 339 ? -13.035 5.882 29.567 1.00 93.88 339 GLU A C 1
ATOM 2759 O O . GLU A 1 339 ? -11.854 5.570 29.721 1.00 93.88 339 GLU A O 1
ATOM 2764 N N . ARG A 1 340 ? -13.978 5.454 30.414 1.00 92.62 340 ARG A N 1
ATOM 2765 C CA . ARG A 1 340 ? -13.675 4.604 31.580 1.00 92.62 340 ARG A CA 1
ATOM 2766 C C . ARG A 1 340 ? -13.108 3.235 31.184 1.00 92.62 340 ARG A C 1
ATOM 2768 O O . ARG A 1 340 ? -12.235 2.710 31.869 1.00 92.62 340 ARG A O 1
ATOM 2775 N N . GLU A 1 341 ? -13.611 2.652 30.097 1.00 92.94 341 GLU A N 1
ATOM 2776 C CA . GLU A 1 341 ? -13.188 1.341 29.590 1.00 92.94 341 GLU A CA 1
ATOM 2777 C C . GLU A 1 341 ? -11.779 1.425 28.997 1.00 92.94 341 GLU A C 1
ATOM 2779 O O . GLU A 1 341 ? -10.910 0.640 29.379 1.00 92.94 341 GLU A O 1
ATOM 2784 N N . ILE A 1 342 ? -11.517 2.419 28.142 1.00 95.44 342 ILE A N 1
ATOM 2785 C CA . ILE A 1 342 ? -10.197 2.586 27.525 1.00 95.44 342 ILE A CA 1
ATOM 2786 C C . ILE A 1 342 ? -9.117 2.912 28.561 1.00 95.44 342 ILE A C 1
ATOM 2788 O O . ILE A 1 342 ? -8.049 2.303 28.539 1.00 95.44 342 ILE A O 1
ATOM 2792 N N . ASN A 1 343 ? -9.407 3.774 29.540 1.00 97.06 343 ASN A N 1
ATOM 2793 C CA . ASN A 1 343 ? -8.468 4.072 30.624 1.00 97.06 343 ASN A CA 1
ATOM 2794 C C . ASN A 1 343 ? -8.138 2.825 31.459 1.00 97.06 343 ASN A C 1
ATOM 2796 O O . ASN A 1 343 ? -6.982 2.614 31.835 1.00 97.06 343 ASN A O 1
ATOM 2800 N N . LYS A 1 344 ? -9.124 1.952 31.705 1.00 96.00 344 LYS A N 1
ATOM 2801 C CA . LYS A 1 344 ? -8.893 0.667 32.379 1.00 96.00 344 LYS A CA 1
ATOM 2802 C C . LYS A 1 344 ? -7.957 -0.232 31.569 1.00 96.00 344 LYS A C 1
ATOM 2804 O O . LYS A 1 344 ? -7.022 -0.787 32.145 1.00 96.00 344 LYS A O 1
ATOM 2809 N N . ILE A 1 345 ? -8.178 -0.352 30.259 1.00 96.44 345 ILE A N 1
ATOM 2810 C CA . ILE A 1 345 ? -7.339 -1.170 29.370 1.00 96.44 345 ILE A CA 1
ATOM 2811 C C . ILE A 1 345 ? -5.906 -0.625 29.334 1.00 96.44 345 ILE A C 1
ATOM 2813 O O . ILE A 1 345 ? -4.962 -1.380 29.557 1.00 96.44 345 ILE A O 1
ATOM 2817 N N . VAL A 1 346 ? -5.737 0.685 29.126 1.00 97.81 346 VAL A N 1
ATOM 2818 C CA . VAL A 1 346 ? -4.424 1.355 29.097 1.00 97.81 346 VAL A CA 1
ATOM 2819 C C . VAL A 1 346 ? -3.660 1.134 30.403 1.00 97.81 346 VAL A C 1
ATOM 2821 O O . VAL A 1 346 ? -2.465 0.831 30.371 1.00 97.81 346 VAL A O 1
ATOM 2824 N N . LYS A 1 347 ? -4.342 1.231 31.551 1.00 97.44 347 LYS A N 1
ATOM 2825 C CA . LYS A 1 347 ? -3.741 0.970 32.864 1.00 97.44 347 LYS A CA 1
ATOM 2826 C C . LYS A 1 347 ? -3.298 -0.487 33.007 1.00 97.44 347 LYS A C 1
ATOM 2828 O O . LYS A 1 347 ? -2.149 -0.732 33.356 1.00 97.44 347 LYS A O 1
ATOM 2833 N N . GLN A 1 348 ? -4.179 -1.447 32.720 1.00 97.06 348 GLN A N 1
ATOM 2834 C CA . GLN A 1 348 ? -3.887 -2.878 32.894 1.00 97.06 348 GLN A CA 1
ATOM 2835 C C . GLN A 1 348 ? -2.811 -3.396 31.932 1.00 97.06 348 GLN A C 1
ATOM 2837 O O . GLN A 1 348 ? -2.063 -4.300 32.280 1.00 97.06 348 GLN A O 1
ATOM 2842 N N . ARG A 1 349 ? -2.684 -2.783 30.753 1.00 96.56 349 ARG A N 1
ATOM 2843 C CA . ARG A 1 349 ? -1.622 -3.065 29.775 1.00 96.56 349 ARG A CA 1
ATOM 2844 C C . ARG A 1 349 ? -0.290 -2.371 30.083 1.00 96.56 349 ARG A C 1
ATOM 2846 O O . ARG A 1 349 ? 0.659 -2.533 29.324 1.00 96.56 349 ARG A O 1
ATOM 2853 N N . GLY A 1 350 ? -0.220 -1.536 31.124 1.00 96.56 350 GLY A N 1
ATOM 2854 C CA . GLY A 1 350 ? 0.976 -0.746 31.433 1.00 96.56 350 GLY A CA 1
ATOM 2855 C C . GLY A 1 350 ? 1.317 0.317 30.377 1.00 96.56 350 GLY A C 1
ATOM 2856 O O . GLY A 1 350 ? 2.467 0.750 30.287 1.00 96.56 350 GLY A O 1
ATOM 2857 N N . LEU A 1 351 ? 0.334 0.748 29.576 1.00 97.62 351 LEU A N 1
ATOM 2858 C CA . LEU A 1 351 ? 0.519 1.710 28.484 1.00 97.62 351 LEU A CA 1
ATOM 2859 C C . LEU A 1 351 ? 0.507 3.166 28.954 1.00 97.62 351 LEU A C 1
ATOM 2861 O O . LEU A 1 351 ? 1.058 4.026 28.274 1.00 97.62 351 LEU A O 1
ATOM 2865 N N . GLY A 1 352 ? -0.053 3.451 30.135 1.00 97.06 352 GLY A N 1
ATOM 2866 C CA . GLY A 1 352 ? -0.167 4.819 30.661 1.00 97.06 352 GLY A CA 1
ATOM 2867 C C . GLY A 1 352 ? 1.165 5.578 30.741 1.00 97.06 352 GLY A C 1
ATOM 2868 O O . GLY A 1 352 ? 1.185 6.795 30.633 1.00 97.06 352 GLY A O 1
ATOM 2869 N N . LYS A 1 353 ? 2.298 4.869 30.831 1.00 96.94 353 LYS A N 1
ATOM 2870 C CA . LYS A 1 353 ? 3.650 5.455 30.854 1.00 96.94 353 LYS A CA 1
ATOM 2871 C C . LYS A 1 353 ? 4.104 6.102 29.535 1.00 96.94 353 LYS A C 1
ATOM 2873 O O . LYS A 1 353 ? 5.187 6.697 29.529 1.00 96.94 353 LYS A O 1
ATOM 2878 N N . TYR A 1 354 ? 3.358 5.907 28.446 1.00 98.19 354 TYR A N 1
ATOM 2879 C CA . TYR A 1 354 ? 3.650 6.449 27.114 1.00 98.19 354 TYR A CA 1
ATOM 2880 C C . TYR A 1 354 ? 2.742 7.620 26.730 1.00 98.19 354 TYR A C 1
ATOM 2882 O O . TYR A 1 354 ? 3.120 8.403 25.867 1.00 98.19 354 TYR A O 1
ATOM 2890 N N . PHE A 1 355 ? 1.571 7.760 27.359 1.00 98.44 355 PHE A N 1
ATOM 2891 C CA . PHE A 1 355 ? 0.543 8.706 26.926 1.00 98.44 355 PHE A CA 1
ATOM 2892 C C . PHE A 1 355 ? 0.318 9.808 27.954 1.00 98.44 355 PHE A C 1
ATOM 2894 O O . PHE A 1 355 ? 0.197 9.551 29.150 1.00 98.44 355 PHE A O 1
ATOM 2901 N N . ARG A 1 356 ? 0.229 11.047 27.469 1.00 98.31 356 ARG A N 1
ATOM 2902 C CA . ARG A 1 356 ? -0.044 12.235 28.277 1.00 98.31 356 ARG A CA 1
ATOM 2903 C C . ARG A 1 356 ? -1.497 12.282 28.746 1.00 98.31 356 ARG A C 1
ATOM 2905 O O . ARG A 1 356 ? -1.739 12.631 29.895 1.00 98.31 356 ARG A O 1
ATOM 2912 N N . GLU A 1 357 ? -2.439 11.933 27.872 1.00 98.44 357 GLU A N 1
ATOM 2913 C CA . GLU A 1 357 ? -3.866 11.821 28.190 1.00 98.44 357 GLU A CA 1
ATOM 2914 C C . GLU A 1 357 ? -4.556 10.815 27.252 1.00 98.44 357 GLU A C 1
ATOM 2916 O O . GLU A 1 357 ? -4.126 10.599 26.115 1.00 98.44 357 GLU A O 1
ATOM 2921 N N . VAL A 1 358 ? -5.624 10.188 27.753 1.00 98.50 358 VAL A N 1
ATOM 2922 C CA . VAL A 1 358 ? -6.460 9.217 27.038 1.00 98.50 358 VAL A CA 1
ATOM 2923 C C . VAL A 1 358 ? -7.897 9.722 27.041 1.00 98.50 358 VAL A C 1
ATOM 2925 O O . VAL A 1 358 ? -8.506 9.834 28.106 1.00 98.50 358 VAL A O 1
ATOM 2928 N N . LYS A 1 359 ? -8.443 9.986 25.853 1.00 97.94 359 LYS A N 1
ATOM 2929 C CA . LYS A 1 359 ? -9.832 10.401 25.643 1.00 97.94 359 LYS A CA 1
ATOM 2930 C C . LYS A 1 359 ? -10.647 9.299 24.977 1.00 97.94 359 LYS A C 1
ATOM 2932 O O . LYS A 1 359 ? -10.180 8.643 24.042 1.00 97.94 359 LYS A O 1
ATOM 2937 N N . GLY A 1 360 ? -11.873 9.109 25.458 1.00 94.31 360 GLY A N 1
ATOM 2938 C CA . GLY A 1 360 ? -12.829 8.151 24.901 1.00 94.31 360 GLY A CA 1
ATOM 2939 C C . GLY A 1 360 ? -14.199 8.767 24.611 1.00 94.31 360 GLY A C 1
ATOM 2940 O O . GLY A 1 360 ? -14.409 9.965 24.783 1.00 94.31 360 GLY A O 1
ATOM 2941 N N . SER A 1 361 ? -15.164 7.933 24.219 1.00 90.44 361 SER A N 1
ATOM 2942 C CA . SER A 1 361 ? -16.577 8.346 24.118 1.00 90.44 361 SER A CA 1
ATOM 2943 C C . SER A 1 361 ? -17.164 8.618 25.525 1.00 90.44 361 SER A C 1
ATOM 2945 O O . SER A 1 361 ? -16.707 7.981 26.487 1.00 90.44 361 SER A O 1
ATOM 2947 N N . PRO A 1 362 ? -18.196 9.474 25.687 1.00 89.00 362 PRO A N 1
ATOM 2948 C CA . PRO A 1 362 ? -19.199 9.844 24.679 1.00 89.00 362 PRO A CA 1
ATOM 2949 C C . PRO A 1 362 ? -18.828 11.013 23.758 1.00 89.00 362 PRO A C 1
ATOM 2951 O O . PRO A 1 362 ? -19.464 11.148 22.716 1.00 89.00 362 PRO A O 1
ATOM 2954 N N . SER A 1 363 ? -17.830 11.827 24.112 1.00 90.75 363 SER A N 1
ATOM 2955 C CA . SER A 1 363 ? -17.364 12.934 23.268 1.00 90.75 363 SER A CA 1
ATOM 2956 C C . SER A 1 363 ? -16.885 12.428 21.911 1.00 90.75 363 SER A C 1
ATOM 2958 O O . SER A 1 363 ? -16.340 11.320 21.803 1.00 90.75 363 SER A O 1
ATOM 2960 N N . ARG A 1 364 ? -17.087 13.226 20.860 1.00 90.25 364 ARG A N 1
ATOM 2961 C CA . ARG A 1 364 ? -16.663 12.818 19.518 1.00 90.25 364 ARG A CA 1
ATOM 2962 C C . ARG A 1 364 ? -15.144 12.910 19.383 1.00 90.25 364 ARG A C 1
ATOM 2964 O O . ARG A 1 364 ? -14.500 13.723 20.045 1.00 90.25 364 ARG A O 1
ATOM 2971 N N . LYS A 1 365 ? -14.551 12.111 18.485 1.00 91.81 365 LYS A N 1
ATOM 2972 C CA . LYS A 1 365 ? -13.096 12.150 18.241 1.00 91.81 365 LYS A CA 1
ATOM 2973 C C . LYS A 1 365 ? -12.628 13.541 17.818 1.00 91.81 365 LYS A C 1
ATOM 2975 O O . LYS A 1 365 ? -11.596 13.991 18.302 1.00 91.81 365 LYS A O 1
ATOM 2980 N N . GLU A 1 366 ? -13.394 14.230 16.968 1.00 94.75 366 GLU A N 1
ATOM 2981 C CA . GLU A 1 366 ? -13.021 15.563 16.484 1.00 94.75 366 GLU A CA 1
ATOM 2982 C C . GLU A 1 366 ? -12.923 16.576 17.640 1.00 94.75 366 GLU A C 1
ATOM 2984 O O . GLU A 1 366 ? -12.011 17.401 17.666 1.00 94.75 366 GLU A O 1
ATOM 2989 N N . GLU A 1 367 ? -13.823 16.463 18.621 1.00 96.50 367 GLU A N 1
ATOM 2990 C CA . GLU A 1 367 ? -13.876 17.300 19.826 1.00 96.50 367 GLU A CA 1
ATOM 2991 C C . GLU A 1 367 ? -12.748 16.946 20.796 1.00 96.50 367 GLU A C 1
ATOM 2993 O O . GLU A 1 367 ? -12.032 17.830 21.252 1.00 96.50 367 GLU A O 1
ATOM 2998 N N . ASN A 1 368 ? -12.525 15.652 21.039 1.00 97.38 368 ASN A N 1
ATOM 2999 C CA . ASN A 1 368 ? -11.448 15.176 21.904 1.00 97.38 368 ASN A CA 1
ATOM 3000 C C . ASN A 1 368 ? -10.067 15.633 21.409 1.00 97.38 368 ASN A C 1
ATOM 3002 O O . ASN A 1 368 ? -9.247 16.075 22.212 1.00 97.38 368 ASN A O 1
ATOM 3006 N N . VAL A 1 369 ? -9.806 15.560 20.098 1.00 97.94 369 VAL A N 1
ATOM 3007 C CA . VAL A 1 369 ? -8.561 16.081 19.508 1.00 97.94 369 VAL A CA 1
ATOM 3008 C C . VAL A 1 369 ? -8.461 17.590 19.724 1.00 97.94 369 VAL A C 1
ATOM 3010 O O . VAL A 1 369 ? -7.438 18.063 20.215 1.00 97.94 369 VAL A O 1
ATOM 3013 N N . ARG A 1 370 ? -9.524 18.345 19.423 1.00 98.06 370 ARG A N 1
ATOM 3014 C CA . ARG A 1 370 ? -9.562 19.804 19.597 1.00 98.06 370 ARG A CA 1
ATOM 3015 C C . ARG A 1 370 ? -9.274 20.225 21.037 1.00 98.06 370 ARG A C 1
ATOM 3017 O O . ARG A 1 370 ? -8.523 21.172 21.269 1.00 98.06 370 ARG A O 1
ATOM 3024 N N . ASP A 1 371 ? -9.858 19.519 21.997 1.00 97.94 371 ASP A N 1
ATOM 3025 C CA . ASP A 1 371 ? -9.700 19.808 23.418 1.00 97.94 371 ASP A CA 1
ATOM 3026 C C . ASP A 1 371 ? -8.271 19.527 23.884 1.00 97.94 371 ASP A C 1
ATOM 3028 O O . ASP A 1 371 ? -7.694 20.342 24.600 1.00 97.94 371 ASP A O 1
ATOM 3032 N N . LEU A 1 372 ? -7.661 18.428 23.429 1.00 98.44 372 LEU A N 1
ATOM 3033 C CA . LEU A 1 372 ? -6.252 18.129 23.695 1.00 98.44 372 LEU A CA 1
ATOM 3034 C C . LEU A 1 372 ? -5.323 19.178 23.072 1.00 98.44 372 LEU A C 1
ATOM 3036 O O . LEU A 1 372 ? -4.383 19.623 23.733 1.00 98.44 372 LEU A O 1
ATOM 3040 N N . VAL A 1 373 ? -5.609 19.610 21.838 1.00 98.00 373 VAL A N 1
ATOM 3041 C CA . VAL A 1 373 ? -4.833 20.652 21.151 1.00 98.00 373 VAL A CA 1
ATOM 3042 C C . VAL A 1 373 ? -4.845 21.952 21.948 1.00 98.00 373 VAL A C 1
ATOM 3044 O O . VAL A 1 373 ? -3.784 22.510 22.229 1.00 98.00 373 VAL A O 1
ATOM 3047 N N . ARG A 1 374 ? -6.030 22.398 22.383 1.00 97.62 374 ARG A N 1
ATOM 3048 C CA . ARG A 1 374 ? -6.194 23.611 23.198 1.00 97.62 374 ARG A CA 1
ATOM 3049 C C . ARG A 1 374 ? -5.553 23.474 24.574 1.00 97.62 374 ARG A C 1
ATOM 3051 O O . ARG A 1 374 ? -4.827 24.365 24.999 1.00 97.62 374 ARG A O 1
ATOM 3058 N N . LYS A 1 375 ? -5.803 22.359 25.263 1.00 98.25 375 LYS A N 1
ATOM 3059 C CA . LYS A 1 375 ? -5.350 22.122 26.640 1.00 98.25 375 LYS A CA 1
ATOM 3060 C C . LYS A 1 375 ? -3.828 22.089 26.765 1.00 98.25 375 LYS A C 1
ATOM 3062 O O . LYS A 1 375 ? -3.301 22.523 27.785 1.00 98.25 375 LYS A O 1
ATOM 3067 N N . TYR A 1 376 ? -3.132 21.555 25.762 1.00 97.88 376 TYR A N 1
ATOM 3068 C CA . TYR A 1 376 ? -1.681 21.352 25.809 1.00 97.88 376 TYR A CA 1
ATOM 3069 C C . TYR A 1 376 ? -0.884 22.264 24.868 1.00 97.88 376 TYR A C 1
ATOM 3071 O O . TYR A 1 376 ? 0.328 22.086 24.768 1.00 97.88 376 TYR A O 1
ATOM 3079 N N . GLY A 1 377 ? -1.531 23.222 24.193 1.00 96.50 377 GLY A N 1
ATOM 3080 C CA . GLY A 1 377 ? -0.856 24.140 23.268 1.00 96.50 377 GLY A C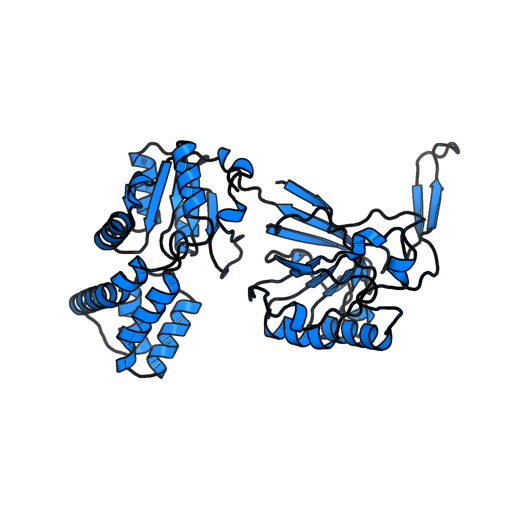A 1
ATOM 3081 C C . GLY A 1 377 ? -0.156 23.412 22.117 1.00 96.50 377 GLY A C 1
ATOM 3082 O O . GLY A 1 377 ? 0.983 23.724 21.785 1.00 96.50 377 GLY A O 1
ATOM 3083 N N . VAL A 1 378 ? -0.806 22.390 21.558 1.00 97.69 378 VAL A N 1
ATOM 3084 C CA . VAL A 1 378 ? -0.231 21.528 20.514 1.00 97.69 378 VAL A CA 1
ATOM 3085 C C . VAL A 1 378 ? -0.091 22.291 19.193 1.00 97.69 378 VAL A C 1
ATOM 3087 O O . VAL A 1 378 ? -1.076 22.835 18.695 1.00 97.69 378 VAL A O 1
ATOM 3090 N N . ASP A 1 379 ? 1.095 22.268 18.571 1.00 97.25 379 ASP A N 1
ATOM 3091 C CA . ASP A 1 379 ? 1.260 22.726 17.180 1.00 97.25 379 ASP A CA 1
ATOM 3092 C C . ASP A 1 379 ? 0.742 21.648 16.217 1.00 97.25 379 ASP A C 1
ATOM 3094 O O . ASP A 1 379 ? 1.362 20.594 16.021 1.00 97.25 379 ASP A O 1
ATOM 3098 N N . THR A 1 380 ? -0.402 21.913 15.588 1.00 94.94 380 THR A N 1
ATOM 3099 C CA . THR A 1 380 ? -1.065 20.980 14.666 1.00 94.94 380 THR A CA 1
ATOM 3100 C C . THR A 1 380 ? -0.223 20.669 13.426 1.00 94.94 380 THR A C 1
ATOM 3102 O O . THR A 1 380 ? -0.291 19.555 12.911 1.00 94.94 380 THR A O 1
ATOM 3105 N N . ARG A 1 381 ? 0.668 21.576 12.997 1.00 93.06 381 ARG A N 1
ATOM 3106 C CA . ARG A 1 381 ? 1.585 21.354 11.856 1.00 93.06 381 ARG A CA 1
ATOM 3107 C C . ARG A 1 381 ? 2.718 20.383 12.189 1.00 93.06 381 ARG A C 1
ATOM 3109 O O . ARG A 1 381 ? 3.318 19.795 11.287 1.00 93.06 381 ARG A O 1
ATOM 3116 N N . ARG A 1 382 ? 3.007 20.217 13.483 1.00 95.81 382 ARG A N 1
ATOM 3117 C CA . ARG A 1 382 ? 3.958 19.245 14.046 1.00 95.81 382 ARG A CA 1
ATOM 3118 C C . ARG A 1 382 ? 3.224 18.092 14.735 1.00 95.81 382 ARG A C 1
ATOM 3120 O O . ARG A 1 382 ? 3.775 17.447 15.627 1.00 95.81 382 ARG A O 1
ATOM 3127 N N . SER A 1 383 ? 1.990 17.829 14.310 1.00 96.50 383 SER A N 1
ATOM 3128 C CA . SER A 1 383 ? 1.149 16.752 14.820 1.00 96.50 383 SER A CA 1
ATOM 3129 C C . SER A 1 383 ? 0.771 15.768 13.722 1.00 96.50 383 SER A C 1
ATOM 3131 O O . SER A 1 383 ? 0.601 16.143 12.562 1.00 96.50 383 SER A O 1
ATOM 3133 N N . VAL A 1 384 ? 0.584 14.511 14.113 1.00 95.50 384 VAL A N 1
ATOM 3134 C CA . VAL A 1 384 ? 0.034 13.466 13.246 1.00 95.50 384 VAL A CA 1
ATOM 3135 C C . VAL A 1 384 ? -0.925 12.578 14.031 1.00 95.50 384 VAL A C 1
ATOM 3137 O O . VAL A 1 384 ? -0.695 12.284 15.209 1.00 95.50 384 VAL A O 1
ATOM 3140 N N . LEU A 1 385 ? -2.012 12.177 13.375 1.00 95.88 385 LEU A N 1
ATOM 3141 C CA . LEU A 1 385 ? -3.005 11.246 13.888 1.00 95.88 385 LEU A CA 1
ATOM 3142 C C . LEU A 1 385 ? -2.882 9.904 13.161 1.00 95.88 385 LEU A C 1
ATOM 3144 O O . LEU A 1 385 ? -2.994 9.837 11.938 1.00 95.88 385 LEU A O 1
ATOM 3148 N N . PHE A 1 386 ? -2.679 8.843 13.937 1.00 94.38 386 PHE A N 1
ATOM 3149 C CA . PHE A 1 386 ? -2.660 7.454 13.492 1.00 94.38 386 PHE A CA 1
ATOM 3150 C C . PHE A 1 386 ? -4.037 6.826 13.699 1.00 94.38 386 PHE A C 1
ATOM 3152 O O . PHE A 1 386 ? -4.517 6.762 14.832 1.00 94.38 386 PHE A O 1
ATOM 3159 N N . GLY A 1 387 ? -4.674 6.370 12.624 1.00 90.94 387 GLY A N 1
ATOM 3160 C CA . GLY A 1 387 ? -6.040 5.840 12.659 1.00 90.94 387 GLY A CA 1
ATOM 3161 C C . GLY A 1 387 ? -6.291 4.801 11.579 1.00 90.94 387 GLY A C 1
ATOM 3162 O O . GLY A 1 387 ? -5.543 4.727 10.609 1.0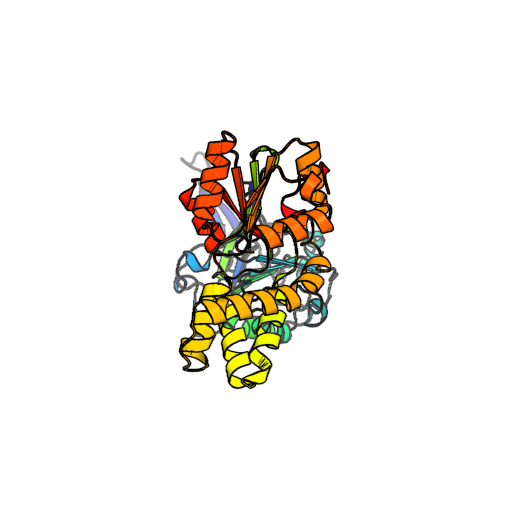0 90.94 387 GLY A O 1
ATOM 3163 N N . ASP A 1 388 ? -7.354 4.023 11.717 1.00 85.06 388 ASP A N 1
ATOM 3164 C CA . ASP A 1 388 ? -7.740 2.974 10.768 1.00 85.06 388 ASP A CA 1
ATOM 3165 C C . ASP A 1 388 ? -9.065 3.279 10.038 1.00 85.06 388 ASP A C 1
ATOM 3167 O O . ASP A 1 388 ? -9.362 2.677 9.002 1.00 85.06 388 ASP A O 1
ATOM 3171 N N . SER A 1 389 ? -9.832 4.268 10.517 1.00 81.50 389 SER A N 1
ATOM 3172 C CA . SER A 1 389 ? -11.203 4.543 10.076 1.00 81.50 389 SER A CA 1
ATOM 3173 C C . SER A 1 389 ? -11.428 5.961 9.524 1.00 81.50 389 SER A C 1
ATOM 3175 O O . SER A 1 389 ? -10.662 6.896 9.761 1.00 81.50 389 SER A O 1
ATOM 3177 N N . MET A 1 390 ? -12.574 6.184 8.865 1.00 78.69 390 MET A N 1
ATOM 3178 C CA . MET A 1 390 ? -12.982 7.535 8.433 1.00 78.69 390 MET A CA 1
ATOM 3179 C C . MET A 1 390 ? -13.239 8.515 9.563 1.00 78.69 390 MET A C 1
ATOM 3181 O O . MET A 1 390 ? -13.186 9.725 9.347 1.00 78.69 390 MET A O 1
ATOM 3185 N N . ASN A 1 391 ? -13.555 8.025 10.759 1.00 83.31 391 ASN A N 1
ATOM 3186 C CA . ASN A 1 391 ? -13.705 8.913 11.905 1.00 83.31 391 ASN A CA 1
ATOM 3187 C C . ASN A 1 391 ? -12.365 9.550 12.275 1.00 83.31 391 ASN A C 1
ATOM 3189 O O . ASN A 1 391 ? -12.345 10.706 12.686 1.00 83.31 391 ASN A O 1
ATOM 3193 N N . ASP A 1 392 ? -11.265 8.836 12.055 1.00 89.50 392 ASP A N 1
ATOM 3194 C CA . ASP A 1 392 ? -9.914 9.328 12.298 1.00 89.50 392 ASP A CA 1
ATOM 3195 C C . ASP A 1 392 ? -9.476 10.323 11.228 1.00 89.50 392 ASP A C 1
ATOM 3197 O O . ASP A 1 392 ? -9.005 11.407 11.565 1.00 89.50 392 ASP A O 1
ATOM 3201 N N . VAL A 1 393 ? -9.751 10.017 9.954 1.00 83.50 393 VAL A N 1
ATOM 3202 C CA . VAL A 1 393 ? -9.552 10.957 8.836 1.00 83.50 393 VAL A CA 1
ATOM 3203 C C . VAL A 1 393 ? -10.308 12.263 9.094 1.00 83.50 393 VAL A C 1
ATOM 3205 O O . VAL A 1 393 ? -9.746 13.351 8.971 1.00 83.50 393 VAL A O 1
ATOM 3208 N N . ARG A 1 394 ? -11.587 12.175 9.491 1.00 84.19 394 ARG A N 1
ATOM 3209 C CA . ARG A 1 394 ? -12.405 13.354 9.812 1.00 84.19 394 ARG A CA 1
ATOM 3210 C C . ARG A 1 394 ? -11.853 14.129 11.003 1.00 84.19 394 ARG A C 1
ATOM 3212 O O . ARG A 1 394 ? -11.782 15.352 10.925 1.00 84.19 394 ARG A O 1
ATOM 3219 N N . ALA A 1 395 ? -11.441 13.448 12.072 1.00 91.75 395 ALA A N 1
ATOM 3220 C CA . ALA A 1 395 ? -10.869 14.093 13.250 1.00 91.75 395 ALA A CA 1
ATOM 3221 C C . ALA A 1 395 ? -9.547 14.806 12.946 1.00 91.75 395 ALA A C 1
ATOM 3223 O O . ALA A 1 395 ? -9.350 15.926 13.419 1.00 91.75 395 ALA A O 1
ATOM 3224 N N . ALA A 1 396 ? -8.681 14.200 12.132 1.00 92.25 396 ALA A N 1
ATOM 3225 C CA . ALA A 1 396 ? -7.430 14.800 11.688 1.00 92.25 396 ALA A CA 1
ATOM 3226 C C . ALA A 1 396 ? -7.690 16.050 10.830 1.00 92.25 396 ALA A C 1
ATOM 3228 O O . ALA A 1 396 ? -7.247 17.144 11.183 1.00 92.25 396 ALA A O 1
ATOM 3229 N N . ASN A 1 397 ? -8.513 15.919 9.782 1.00 84.88 397 ASN A N 1
ATOM 3230 C CA . ASN A 1 397 ? -8.845 17.017 8.869 1.00 84.88 397 ASN A CA 1
ATOM 3231 C C . ASN A 1 397 ? -9.530 18.188 9.585 1.00 84.88 397 ASN A C 1
ATOM 3233 O O . ASN A 1 397 ? -9.169 19.340 9.360 1.00 84.88 397 ASN A O 1
ATOM 3237 N N . HIS A 1 398 ? -10.488 17.909 10.477 1.00 92.44 398 HIS A N 1
ATOM 3238 C CA . HIS A 1 398 ? -11.208 18.947 11.223 1.00 92.44 398 HIS A CA 1
ATOM 3239 C C . HIS A 1 398 ? -10.289 19.775 12.133 1.00 92.44 398 HIS A C 1
ATOM 3241 O O . HIS A 1 398 ? -10.594 20.926 12.429 1.00 92.44 398 HIS A O 1
ATOM 3247 N N . ASN A 1 399 ? -9.165 19.200 12.567 1.00 95.00 399 ASN A N 1
ATOM 3248 C CA . ASN A 1 399 ? -8.206 19.850 13.456 1.00 95.00 399 ASN A CA 1
ATOM 3249 C C . ASN A 1 399 ? -6.917 20.294 12.740 1.00 95.00 399 ASN A C 1
ATOM 3251 O O . ASN A 1 399 ? -5.986 20.747 13.402 1.00 95.00 399 ASN A O 1
ATOM 3255 N N . GLY A 1 400 ? -6.844 20.174 11.408 1.00 91.00 400 GLY A N 1
ATOM 3256 C CA . GLY A 1 400 ? -5.653 20.539 10.634 1.00 91.00 400 GLY A CA 1
ATOM 3257 C C . GLY A 1 400 ? -4.412 19.714 10.992 1.00 91.00 400 GLY A C 1
ATOM 3258 O O . GLY A 1 400 ? -3.301 20.236 10.954 1.00 91.00 400 GLY A O 1
ATOM 3259 N N . ILE A 1 401 ? -4.607 18.453 11.384 1.00 93.38 401 ILE A N 1
ATOM 3260 C CA . ILE A 1 401 ? -3.548 17.506 11.752 1.00 93.38 401 ILE A CA 1
ATOM 3261 C C . ILE A 1 401 ? -3.322 16.542 10.586 1.00 93.38 401 ILE A C 1
ATOM 3263 O O . ILE A 1 401 ? -4.274 16.113 9.934 1.00 93.38 401 ILE A O 1
ATOM 3267 N N . GLU A 1 402 ? -2.066 16.180 10.323 1.00 89.44 402 GLU A N 1
ATOM 3268 C CA . GLU A 1 402 ? -1.746 15.190 9.292 1.00 89.44 402 GLU A CA 1
ATOM 3269 C C . GLU A 1 402 ? -2.274 13.801 9.682 1.00 89.44 402 GLU A C 1
ATOM 3271 O O . GLU A 1 402 ? -2.227 13.416 10.849 1.00 89.44 402 GLU A O 1
ATOM 3276 N N . PHE A 1 403 ? -2.770 13.029 8.715 1.00 87.69 403 PHE A N 1
ATOM 3277 C CA . PHE A 1 403 ? -3.302 11.690 8.958 1.00 87.69 403 PHE A CA 1
ATOM 3278 C C . PHE A 1 403 ? -2.383 10.608 8.391 1.00 87.69 403 PHE A C 1
ATOM 3280 O O . PHE A 1 403 ? -1.951 10.693 7.241 1.00 87.69 403 PHE A O 1
ATOM 3287 N N . VAL A 1 404 ? -2.144 9.559 9.177 1.00 85.31 404 VAL A N 1
ATOM 3288 C CA . VAL A 1 404 ? -1.484 8.329 8.730 1.00 85.31 404 VAL A CA 1
ATOM 3289 C C . VAL A 1 404 ? -2.414 7.154 9.007 1.00 85.31 404 VAL A C 1
ATOM 3291 O O . VAL A 1 404 ? -2.753 6.871 10.157 1.00 85.31 404 VAL A O 1
ATOM 3294 N N . GLY A 1 405 ? -2.807 6.453 7.943 1.00 81.69 405 GLY A N 1
ATOM 3295 C CA . GLY A 1 405 ? -3.590 5.227 8.055 1.00 81.69 405 GLY A CA 1
ATOM 3296 C C . GLY A 1 405 ? -2.758 4.105 8.678 1.00 81.69 405 GLY A C 1
ATOM 3297 O O . GLY A 1 405 ? -1.619 3.899 8.266 1.00 81.69 405 GLY A O 1
ATOM 3298 N N . ILE A 1 406 ? -3.309 3.356 9.630 1.00 81.56 406 ILE A N 1
ATOM 3299 C CA . ILE A 1 406 ? -2.711 2.150 10.220 1.00 81.56 406 ILE A CA 1
ATOM 3300 C C . ILE A 1 406 ? -3.691 0.985 10.061 1.00 81.56 406 ILE A C 1
ATOM 3302 O O . ILE A 1 406 ? -4.891 1.170 10.221 1.00 81.56 406 ILE A O 1
ATOM 3306 N N . GLY A 1 407 ? -3.194 -0.207 9.721 1.00 67.12 407 GLY A N 1
ATOM 3307 C CA . GLY A 1 407 ? -4.023 -1.412 9.579 1.00 67.12 407 GLY A CA 1
ATOM 3308 C C . GLY A 1 407 ? -4.319 -1.822 8.132 1.00 67.12 407 GLY A C 1
ATOM 3309 O O . GLY A 1 407 ? -3.625 -1.413 7.200 1.00 67.12 407 GLY A O 1
ATOM 3310 N N . TYR A 1 408 ? -5.306 -2.707 7.955 1.00 51.81 408 TYR A N 1
ATOM 3311 C CA . TYR A 1 408 ? -5.673 -3.269 6.650 1.00 51.81 408 TYR A CA 1
ATOM 3312 C C . TYR A 1 408 ? -6.662 -2.353 5.914 1.00 51.81 408 TYR A C 1
ATOM 3314 O O . TYR A 1 408 ? -7.587 -1.827 6.529 1.00 51.81 408 TYR A O 1
ATOM 3322 N N . PRO A 1 409 ? -6.488 -2.141 4.602 1.00 46.16 409 PRO A N 1
ATOM 3323 C CA . PRO A 1 409 ? -7.077 -0.990 3.946 1.00 46.16 409 PRO A CA 1
ATOM 3324 C C . PRO A 1 409 ? -8.551 -1.217 3.596 1.00 46.16 409 PRO A C 1
ATOM 3326 O O . PRO A 1 409 ? -8.932 -2.250 3.042 1.00 46.16 409 PRO A O 1
ATOM 3329 N N . GLY A 1 410 ? -9.367 -0.203 3.882 1.00 40.44 410 GLY A N 1
ATOM 3330 C CA . GLY A 1 410 ? -10.711 -0.036 3.327 1.00 40.44 410 GLY A CA 1
ATOM 3331 C C . GLY A 1 410 ? -10.838 1.185 2.410 1.00 40.44 410 GLY A C 1
ATOM 3332 O O . GLY A 1 410 ? -11.879 1.358 1.783 1.00 40.44 410 GLY A O 1
ATOM 3333 N N . MET A 1 411 ? -9.818 2.055 2.332 1.00 39.44 411 MET A N 1
ATOM 3334 C CA . MET A 1 411 ? -9.931 3.371 1.685 1.00 39.44 411 MET A CA 1
ATOM 3335 C C . MET A 1 411 ? -8.651 3.843 0.998 1.00 39.44 411 MET A C 1
ATOM 3337 O O . MET A 1 411 ? -7.568 3.333 1.267 1.00 39.44 411 MET A O 1
ATOM 3341 N N . ALA A 1 412 ? -8.802 4.853 0.133 1.00 38.62 412 ALA A N 1
ATOM 3342 C CA . ALA A 1 412 ? -7.758 5.568 -0.609 1.00 38.62 412 ALA A CA 1
ATOM 3343 C C . ALA A 1 412 ? -6.839 6.427 0.292 1.00 38.62 412 ALA A C 1
ATOM 3345 O O . ALA A 1 412 ? -6.575 7.592 0.008 1.00 38.62 412 ALA A O 1
ATOM 3346 N N . VAL A 1 413 ? -6.378 5.858 1.404 1.00 47.12 413 VAL A N 1
ATOM 3347 C CA . VAL A 1 413 ? -5.343 6.421 2.269 1.00 47.12 413 VAL A CA 1
ATOM 3348 C C . VAL A 1 413 ? -4.190 5.427 2.300 1.00 47.12 413 VAL A C 1
ATOM 3350 O O . VAL A 1 413 ? -4.419 4.226 2.407 1.00 47.12 413 VAL A O 1
ATOM 3353 N N . ASN A 1 414 ? -2.948 5.905 2.223 1.00 52.62 414 ASN A N 1
ATOM 3354 C CA . ASN A 1 414 ? -1.774 5.049 2.380 1.00 52.62 414 ASN A CA 1
ATOM 3355 C C . ASN A 1 414 ? -1.713 4.517 3.816 1.00 52.62 414 ASN A C 1
ATOM 3357 O O . ASN A 1 414 ? -1.298 5.221 4.737 1.00 52.62 414 ASN A O 1
ATOM 3361 N N . TYR A 1 415 ? -2.157 3.275 4.002 1.00 55.50 415 TYR A N 1
ATOM 3362 C CA . TYR A 1 415 ? -2.028 2.561 5.265 1.00 55.50 415 TYR A CA 1
ATOM 3363 C C . TYR A 1 415 ? -0.590 2.093 5.447 1.00 55.50 415 TYR A C 1
ATOM 3365 O O . TYR A 1 415 ? -0.002 1.526 4.524 1.00 55.50 415 TYR A O 1
ATOM 3373 N N . ARG A 1 416 ? -0.033 2.298 6.637 1.00 61.25 416 ARG A N 1
ATOM 3374 C CA . ARG A 1 416 ? 1.324 1.913 7.016 1.00 61.25 416 ARG A CA 1
ATOM 3375 C C . ARG A 1 416 ? 1.326 1.053 8.263 1.00 61.25 416 ARG A C 1
ATOM 3377 O O . ARG A 1 416 ? 0.386 1.034 9.052 1.00 61.25 416 ARG A O 1
ATOM 3384 N N . ASN A 1 417 ? 2.426 0.347 8.448 1.00 62.12 417 ASN A N 1
ATOM 3385 C CA . ASN A 1 417 ? 2.753 -0.293 9.711 1.00 62.12 417 ASN A CA 1
ATOM 3386 C C . ASN A 1 417 ? 3.703 0.617 10.512 1.00 62.12 417 ASN A C 1
ATOM 3388 O O . ASN A 1 417 ? 4.565 1.263 9.921 1.00 62.12 417 ASN A O 1
ATOM 3392 N N . PHE A 1 418 ? 3.605 0.634 11.846 1.00 66.56 418 PHE A N 1
ATOM 3393 C CA . PHE A 1 418 ? 4.527 1.387 12.706 1.00 66.56 418 PHE A CA 1
ATOM 3394 C C . PHE A 1 418 ? 6.007 1.055 12.457 1.00 66.56 418 PHE A C 1
ATOM 3396 O O . PHE A 1 418 ? 6.844 1.951 12.488 1.00 66.56 418 PHE A O 1
ATOM 3403 N N . LYS A 1 419 ? 6.331 -0.192 12.094 1.00 59.75 419 LYS A N 1
ATOM 3404 C CA . LYS A 1 419 ? 7.682 -0.599 11.683 1.00 59.75 419 LYS A CA 1
ATOM 3405 C C . LYS A 1 419 ? 8.161 0.096 10.399 1.00 59.75 419 LYS A C 1
ATOM 3407 O O . LYS A 1 419 ? 9.349 0.342 10.254 1.00 59.75 419 LYS A O 1
ATOM 3412 N N . GLU A 1 420 ? 7.262 0.427 9.470 1.00 62.28 420 GLU A N 1
ATOM 3413 C CA . GLU A 1 420 ? 7.611 1.132 8.223 1.00 62.28 420 GLU A CA 1
ATOM 3414 C C . GLU A 1 420 ? 7.910 2.623 8.453 1.00 62.28 420 GLU A C 1
ATOM 3416 O O . GLU A 1 420 ? 8.531 3.260 7.603 1.00 62.28 420 GLU A O 1
ATOM 3421 N N . ILE A 1 421 ? 7.462 3.180 9.584 1.00 73.44 421 ILE A N 1
ATOM 3422 C CA . ILE A 1 421 ? 7.553 4.613 9.902 1.00 73.44 421 ILE A CA 1
ATOM 3423 C C . ILE A 1 421 ? 8.438 4.924 11.118 1.00 73.44 421 ILE A C 1
ATOM 3425 O O . ILE A 1 421 ? 8.545 6.080 11.528 1.00 73.44 421 ILE A O 1
ATOM 3429 N N . LEU A 1 422 ? 9.082 3.910 11.693 1.00 62.47 422 LEU A N 1
ATOM 3430 C CA . LEU A 1 422 ? 10.139 4.091 12.682 1.00 62.47 422 LEU A CA 1
ATOM 3431 C C . LEU A 1 422 ? 11.391 4.703 12.027 1.00 62.47 422 LEU A C 1
ATOM 3433 O O . LEU A 1 422 ? 11.714 4.353 10.886 1.00 62.47 422 LEU A O 1
ATOM 3437 N N . PRO A 1 423 ? 12.130 5.583 12.732 1.00 59.25 423 PRO A N 1
ATOM 3438 C CA . PRO A 1 423 ? 13.486 5.939 12.328 1.00 59.25 423 PRO A CA 1
ATOM 3439 C C . PRO A 1 423 ? 14.335 4.674 12.171 1.00 59.25 423 PRO A C 1
ATOM 3441 O O . PRO A 1 423 ? 14.187 3.726 12.939 1.00 59.25 423 PRO A O 1
ATOM 3444 N N . LYS A 1 424 ? 15.228 4.641 11.178 1.00 65.12 424 LYS A N 1
ATOM 3445 C CA . LYS A 1 424 ? 16.019 3.434 10.888 1.00 65.12 424 LYS A CA 1
ATOM 3446 C C . LYS A 1 424 ? 16.947 3.038 12.028 1.00 65.12 424 LYS A C 1
ATOM 3448 O O . LYS A 1 424 ? 17.289 1.872 12.131 1.00 65.12 424 LYS A O 1
ATOM 3453 N N . GLU A 1 425 ? 17.337 3.995 12.861 1.00 66.25 425 GLU A N 1
ATOM 3454 C CA . GLU A 1 425 ? 18.187 3.766 14.029 1.00 66.25 425 GLU A CA 1
ATOM 3455 C C . GLU A 1 425 ? 17.435 3.047 15.168 1.00 66.25 425 GLU A C 1
ATOM 3457 O O . GLU A 1 425 ? 18.039 2.710 16.181 1.00 66.25 425 GLU A O 1
ATOM 3462 N N . GLU A 1 426 ? 16.119 2.850 15.018 1.00 58.81 426 GLU A N 1
ATOM 3463 C CA . GLU A 1 426 ? 15.209 2.236 15.995 1.00 58.81 426 GLU A CA 1
ATOM 3464 C C . GLU A 1 426 ? 14.727 0.833 15.583 1.00 58.81 426 GLU A C 1
ATOM 3466 O O . GLU A 1 426 ? 13.949 0.215 16.314 1.00 58.81 426 GLU A O 1
ATOM 3471 N N . LEU A 1 427 ? 15.130 0.371 14.393 1.00 54.03 427 LEU A N 1
ATOM 3472 C CA . LEU A 1 427 ? 14.808 -0.937 13.811 1.00 54.03 427 LEU A CA 1
ATOM 3473 C C . LEU A 1 427 ? 15.932 -1.934 14.066 1.00 54.03 427 LEU A C 1
ATOM 3475 O O . LEU A 1 427 ? 15.580 -3.121 14.260 1.00 54.03 427 LEU A O 1
#

Sequence (427 aa):
MKTLILSHNINSDTPLYGGKGRVGLSHEKSLKRRDSSNVLRIAMNSHTSTHIDVPSHFIGRGKTLTDYEPGSWVFNNILVKNLEVGQNGVIDEKDFADLEYNKLADFLVIKTDMERFRKERSYITDSPVISSRLADFLKKRLPSLRAIGFNFISLSSLKDREEGRRAHRRFLKKGIIIVEDMRLEALKSRPDYILVSPLFIDKADGSPVSVWAFYSGFNFDKYDYFFFDFDGVILNSEPVKINGFVKLYERYGRKVVRKVLRHHEVDGGIDRYRKFRLYHEQFLGKRITTGEIKALARDYSRIVLNGVLNAAFIKGVPEFLSASKRRRKVCFIVSSTPEREINKIVKQRGLGKYFREVKGSPSRKEENVRDLVRKYGVDTRRSVLFGDSMNDVRAANHNGIEFVGIGYPGMAVNYRNFKEILPKEEL

pLDDT: mean 91.37, std 10.04, range [38.62, 98.81]

Foldseek 3Di:
DDKDWFWDDADQLFQAAPRDDTWDWDWPDDVVVVGPDTDIDTDDDQQTTFKKFALVLQPVPTDFLVNDDQCLQKFQAEAEQEDEQPFAGEAEPVSCPPPPQFLQGAEYEYEYPLLVCRSPPSLRARPYAYALCRLVNCCVRRVNHQEYEYQGSANAHPVCNPRSSSNSNSCNVSNYMYTYNIRCPPVPDTARMKGWAFDRDPRHRMHRTTIMGHHPAQPVVLAQEEEEEPDLTFFVQVVLLLVLVLVLCPVVDDQLNVVSNVCCLVPVQDAQLVVVQCSCCPVVVHHDDPVRSVVSVVSSLVSRLVVRLPTHTQPQNVLLLVVSVVVNRAYEYQYQAAQVSVVVSCVSNVNPVRHPYYDYDPDQSLVVLVCCCVVPVGDQSNYEYEEADVSRVVSNVSNVHHYEYDHRDPDSHRHDGNVSNDDPVSD